Protein AF-A7TMN9-F1 (afdb_monomer_lite)

Secondary structure (DSSP, 8-state):
---GGGG--TT--S---S----------------------PPPP--------TTSTTSPPP-GGGSPPTTTS-HHHHHHHHHHTSPPPEETTEEPP--S-GGGHHHHHHHHHT--HHHHHHHHHIIIIIS--TTTSSHHHHHHHGGGHHHHS-HHHHHHHHHHHHHHHHHHHTT--S-THHHHHHHHHHHHHHHHHTTS-GGGPPPEEEEE--TT-SSPEEEEE----SS-GGGS--HHHHHHHHHHHHHHHH----TT--SPEEEEEES-TT-HHHHHHHHHHHHHHHHHHTT---SEEEEEEE-HHHHHHHHHHHHHTT-TTTEEEEE--TT-THHHHHHHTTS-BSEEEEES--SSTTHHHHHHHHHHHHB-SSSS-EEEEEEE--STTHHHHHHHHHHHHHTTEEEEEEEEEEEEETTEEEEEEEEEEEE-

Sequence (435 aa):
MFDPLDMYDADSQSSFDEGLELFNPLNRERNDNYVKSKSDELEILKGVEQEDEDEDEDSIVEVLDLPSVHYAKPEVILCILLLLRPDVQVNFQKKQVDNDESDVVSRTCKEKGISNEILLELVKWYTDIFPNSNLNSTQKLCLKIPQVKNTSTKELLLNYYTSILKKFEMLQSNDTNNIDDQIIESILKESSLRVSENCGRTAQPSMTREFKMDNLDQTVKLYEPSLTADNLGWKTWGSSLILSQKMVNFLNNYKYSNQSDDKLRILELGAGTGLVGISWSCKWKEMMKLTNGNNLPNTEIILTDLPEIVGNLQRNISINNLNDIARASVLDWTNPKSFIQEYSNEKFDIILVADPIYSPKHPEWVTTMISTFLKSNNDARCYLQLPIRAKYKEERSKLWELLKHDNLKTVSEEQDVGTDDWGTVEYIFKELSWE

Organism: Vanderwaltozyma polyspora (strain ATCC 22028 / DSM 70294 / BCRC 21397 / CBS 2163 / NBRC 10782 / NRRL Y-8283 / UCD 57-17) (NCBI:txid436907)

Structure (mmCIF, N/CA/C/O backbone):
data_AF-A7TMN9-F1
#
_entry.id   AF-A7TMN9-F1
#
loop_
_atom_site.group_PDB
_atom_site.id
_atom_site.type_symbol
_atom_site.label_atom_id
_atom_site.label_alt_id
_atom_site.label_comp_id
_atom_site.label_asym_id
_atom_site.label_entity_id
_atom_site.label_seq_id
_atom_site.pdbx_PDB_ins_code
_atom_site.Cartn_x
_atom_site.Cartn_y
_atom_site.Cartn_z
_atom_site.occupancy
_atom_site.B_iso_or_equiv
_atom_site.auth_seq_id
_atom_site.auth_comp_id
_atom_site.auth_asym_id
_atom_site.auth_atom_id
_atom_site.pdbx_PDB_model_num
ATOM 1 N N . MET A 1 1 ? 17.042 -15.379 10.836 1.00 47.94 1 MET A N 1
ATOM 2 C CA . MET A 1 1 ? 16.033 -14.846 9.898 1.00 47.94 1 MET A CA 1
ATOM 3 C C . MET A 1 1 ? 16.196 -13.341 9.932 1.00 47.94 1 MET A C 1
ATOM 5 O O . MET A 1 1 ? 16.330 -12.820 11.028 1.00 47.94 1 MET A O 1
ATOM 9 N N . PHE A 1 2 ? 16.336 -12.694 8.782 1.00 52.75 2 PHE A N 1
ATOM 10 C CA . PHE A 1 2 ? 16.520 -11.243 8.694 1.00 52.75 2 PHE A CA 1
ATOM 11 C C . PHE A 1 2 ? 15.203 -10.539 9.068 1.00 52.75 2 PHE A C 1
ATOM 13 O O . PHE A 1 2 ? 14.175 -10.902 8.497 1.00 52.75 2 PHE A O 1
ATOM 20 N N . ASP A 1 3 ? 15.210 -9.597 10.022 1.00 65.00 3 ASP A N 1
ATOM 21 C CA . ASP A 1 3 ? 14.048 -8.745 10.317 1.00 65.00 3 ASP A CA 1
ATOM 22 C C . ASP A 1 3 ? 14.209 -7.420 9.555 1.00 65.00 3 ASP A C 1
ATOM 24 O O . ASP A 1 3 ? 15.201 -6.720 9.747 1.00 65.00 3 ASP A O 1
ATOM 28 N N . PRO A 1 4 ? 13.262 -7.030 8.689 1.00 63.50 4 PRO A N 1
ATOM 29 C CA . PRO A 1 4 ? 13.335 -5.767 7.957 1.00 63.50 4 PRO A CA 1
ATOM 30 C C . PRO A 1 4 ? 13.462 -4.531 8.847 1.00 63.50 4 PRO A C 1
ATOM 32 O O . PRO A 1 4 ? 13.996 -3.519 8.399 1.00 63.50 4 PRO A O 1
ATOM 35 N N . LEU A 1 5 ? 12.976 -4.609 10.091 1.00 69.50 5 LEU A N 1
ATOM 36 C CA . LEU A 1 5 ? 13.100 -3.536 11.078 1.00 69.50 5 LEU A CA 1
ATOM 37 C C . LEU A 1 5 ? 14.514 -3.425 11.668 1.00 69.50 5 LEU A C 1
ATOM 39 O O . LEU A 1 5 ? 14.799 -2.457 12.358 1.00 69.50 5 LEU A O 1
ATOM 43 N N . ASP A 1 6 ? 15.430 -4.351 11.373 1.00 69.69 6 ASP A N 1
ATOM 44 C CA . ASP A 1 6 ? 16.857 -4.195 11.703 1.00 69.69 6 ASP A CA 1
ATOM 45 C C . ASP A 1 6 ? 17.544 -3.114 10.858 1.00 69.69 6 ASP A C 1
ATOM 47 O O . ASP A 1 6 ? 18.638 -2.675 11.190 1.00 69.69 6 ASP A O 1
ATOM 51 N N . MET A 1 7 ? 16.914 -2.661 9.769 1.00 61.88 7 MET A N 1
ATOM 52 C CA . MET A 1 7 ? 17.384 -1.505 8.998 1.00 61.88 7 MET A CA 1
ATOM 53 C C . MET A 1 7 ? 16.910 -0.163 9.575 1.00 61.88 7 MET A C 1
ATOM 55 O O . MET A 1 7 ? 17.303 0.877 9.053 1.00 61.88 7 MET A O 1
ATOM 59 N N . TYR A 1 8 ? 16.065 -0.181 10.611 1.00 61.59 8 TYR A N 1
ATOM 60 C CA . TYR A 1 8 ? 15.415 1.002 11.171 1.00 61.59 8 TYR A CA 1
ATOM 61 C C . TYR A 1 8 ? 15.532 0.972 12.697 1.00 61.59 8 TYR A C 1
ATOM 63 O O . TYR A 1 8 ? 14.627 0.520 13.397 1.00 61.59 8 TYR A O 1
ATOM 71 N N . ASP A 1 9 ? 16.659 1.445 13.221 1.00 53.69 9 ASP A N 1
ATOM 72 C CA . ASP A 1 9 ? 16.827 1.627 14.660 1.00 53.69 9 ASP A CA 1
ATOM 73 C C . ASP A 1 9 ? 16.479 3.073 15.031 1.00 53.69 9 ASP A C 1
ATOM 75 O O . ASP A 1 9 ? 17.172 4.017 14.659 1.00 53.69 9 ASP A O 1
ATOM 79 N N . ALA A 1 10 ? 15.416 3.255 15.819 1.00 48.09 10 ALA A N 1
ATOM 80 C CA . ALA A 1 10 ? 15.030 4.570 16.343 1.00 48.09 10 ALA A CA 1
ATOM 81 C C . ALA A 1 10 ? 16.126 5.216 17.225 1.00 48.09 10 ALA A C 1
ATOM 83 O O . ALA A 1 10 ? 16.108 6.426 17.446 1.00 48.09 10 ALA A O 1
ATOM 84 N N . ASP A 1 11 ? 17.089 4.418 17.703 1.00 44.81 11 ASP A N 1
ATOM 85 C CA . ASP A 1 11 ? 18.161 4.838 18.608 1.00 44.81 11 ASP A CA 1
ATOM 86 C C . ASP A 1 11 ? 19.444 5.314 17.892 1.00 44.81 11 ASP A C 1
ATOM 88 O O . ASP A 1 11 ? 20.373 5.779 18.553 1.00 44.81 11 ASP A O 1
ATOM 92 N N . SER A 1 12 ? 19.533 5.274 16.554 1.00 41.56 12 SER A N 1
ATOM 93 C CA . SER A 1 12 ? 20.767 5.652 15.836 1.00 41.56 12 SER A CA 1
ATOM 94 C C . SER A 1 12 ? 20.984 7.166 15.656 1.00 41.56 12 SER A C 1
ATOM 96 O O . SER A 1 12 ? 21.802 7.579 14.835 1.00 41.56 12 SER A O 1
ATOM 98 N N . GLN A 1 13 ? 20.303 8.025 16.424 1.00 39.00 13 GLN A N 1
ATOM 99 C CA . GLN A 1 13 ? 20.495 9.486 16.378 1.00 39.00 13 GLN A CA 1
ATOM 100 C C . GLN A 1 13 ? 21.668 10.020 17.221 1.00 39.00 13 GLN A C 1
ATOM 102 O O . GLN A 1 13 ? 21.775 11.227 17.442 1.00 39.00 13 GLN A O 1
ATOM 107 N N . SER A 1 14 ? 22.615 9.182 17.639 1.00 37.50 14 SER A N 1
ATOM 108 C CA . SER A 1 14 ? 23.866 9.675 18.222 1.00 37.50 14 SER A CA 1
ATOM 109 C C . SER A 1 14 ? 25.083 9.009 17.592 1.00 37.50 14 SER A C 1
ATOM 111 O O . SER A 1 14 ? 25.173 7.788 17.591 1.00 37.50 14 SER A O 1
ATOM 113 N N . SER A 1 15 ? 26.002 9.861 17.121 1.00 33.38 15 SER A N 1
ATOM 114 C CA . SER A 1 15 ? 27.332 9.603 16.544 1.00 33.38 15 SER A CA 1
ATOM 115 C C . SER A 1 15 ? 27.396 9.051 15.112 1.00 33.38 15 SER A C 1
ATOM 117 O O . SER A 1 15 ? 27.810 7.919 14.891 1.00 33.38 15 SER A O 1
ATOM 119 N N . PHE A 1 16 ? 27.113 9.910 14.129 1.00 31.42 16 PHE A N 1
ATOM 120 C CA . PHE A 1 16 ? 27.815 9.874 12.839 1.00 31.42 16 PHE A CA 1
ATOM 121 C C . PHE A 1 16 ? 28.742 11.086 12.762 1.00 31.42 16 PHE A C 1
ATOM 123 O O . PHE A 1 16 ? 28.436 12.090 12.129 1.00 31.42 16 PHE A O 1
ATOM 130 N N . ASP A 1 17 ? 29.861 10.992 13.469 1.00 33.22 17 ASP A N 1
ATOM 131 C CA . ASP A 1 17 ? 31.006 11.871 13.264 1.00 33.22 17 ASP A CA 1
ATOM 132 C C . ASP A 1 17 ? 32.262 11.019 13.457 1.00 33.22 17 ASP A C 1
ATOM 134 O O . ASP A 1 17 ? 32.862 11.025 14.522 1.00 33.22 17 ASP A O 1
ATOM 138 N N . GLU A 1 18 ? 32.550 10.156 12.475 1.00 31.45 18 GLU A N 1
ATOM 139 C CA . GLU A 1 18 ? 33.880 9.583 12.218 1.00 31.45 18 GLU A CA 1
ATOM 140 C C . GLU A 1 18 ? 33.868 8.719 10.935 1.00 31.45 18 GLU A C 1
ATOM 142 O O . GLU A 1 18 ? 33.167 7.714 10.843 1.00 31.45 18 GLU A O 1
ATOM 147 N N . GLY A 1 19 ? 34.695 9.094 9.947 1.00 30.19 19 GLY A N 1
ATOM 148 C CA . GLY A 1 19 ? 35.370 8.111 9.087 1.00 30.19 19 GLY A CA 1
ATOM 149 C C . GLY A 1 19 ? 34.882 7.886 7.648 1.00 30.19 19 GLY A C 1
ATOM 150 O O . GLY A 1 19 ? 34.726 6.739 7.239 1.00 30.19 19 GLY A O 1
ATOM 151 N N . LEU A 1 20 ? 34.749 8.932 6.825 1.00 30.55 20 LEU A N 1
ATOM 152 C CA . LEU A 1 20 ? 34.846 8.791 5.360 1.00 30.55 20 LEU A CA 1
ATOM 153 C C . LEU A 1 20 ? 36.327 8.784 4.932 1.00 30.55 20 LEU A C 1
ATOM 155 O O . LEU A 1 20 ? 36.848 9.782 4.449 1.00 30.55 20 LEU A O 1
ATOM 159 N N . GLU A 1 21 ? 37.007 7.647 5.085 1.00 32.03 21 GLU A N 1
ATOM 160 C CA . GLU A 1 21 ? 38.271 7.367 4.386 1.00 32.03 21 GLU A CA 1
ATOM 161 C C . GLU A 1 21 ? 38.265 5.937 3.832 1.00 32.03 21 GLU A C 1
ATOM 163 O O . GLU A 1 21 ? 38.787 4.999 4.428 1.00 32.03 21 GLU A O 1
ATOM 168 N N . LEU A 1 22 ? 37.672 5.759 2.652 1.00 31.25 22 LEU A N 1
ATOM 169 C CA . LEU A 1 22 ? 37.781 4.522 1.877 1.00 31.25 22 LEU A CA 1
ATOM 170 C C . LEU A 1 22 ? 38.029 4.836 0.403 1.00 31.25 22 LEU A C 1
ATOM 172 O O . LEU A 1 22 ? 37.199 4.516 -0.426 1.00 31.25 22 LEU A O 1
ATOM 176 N N . PHE A 1 23 ? 39.177 5.429 0.068 1.00 29.86 23 PHE A N 1
ATOM 177 C CA . PHE A 1 23 ? 39.807 5.258 -1.249 1.00 29.86 23 PHE A CA 1
ATOM 178 C C . PHE A 1 23 ? 41.308 5.539 -1.143 1.00 29.86 23 PHE A C 1
ATOM 180 O O . PHE A 1 23 ? 41.747 6.683 -1.197 1.00 29.86 23 PHE A O 1
ATOM 187 N N . ASN A 1 24 ? 42.111 4.479 -1.031 1.00 29.20 24 ASN A N 1
ATOM 188 C CA . ASN A 1 24 ? 43.535 4.546 -1.342 1.00 29.20 24 ASN A CA 1
ATOM 189 C C . ASN A 1 24 ? 43.908 3.294 -2.159 1.00 29.20 24 ASN A C 1
ATOM 191 O O . ASN A 1 24 ? 43.795 2.179 -1.640 1.00 29.20 24 ASN A O 1
ATOM 195 N N . PRO A 1 25 ? 44.276 3.425 -3.448 1.00 30.70 25 PRO A N 1
ATOM 196 C CA . PRO A 1 25 ? 44.571 2.280 -4.297 1.00 30.70 25 PRO A CA 1
ATOM 197 C C . PRO A 1 25 ? 45.954 1.727 -3.944 1.00 30.70 25 PRO A C 1
ATOM 199 O O . PRO A 1 25 ? 46.984 2.253 -4.363 1.00 30.70 25 PRO A O 1
ATOM 202 N N . LEU A 1 26 ? 45.990 0.649 -3.160 1.00 27.31 26 LEU A N 1
ATOM 203 C CA . LEU A 1 26 ? 47.220 -0.105 -2.941 1.00 27.31 26 LEU A CA 1
ATOM 204 C C . LEU A 1 26 ? 47.480 -1.036 -4.128 1.00 27.31 26 LEU A C 1
ATOM 206 O O . LEU A 1 26 ? 46.738 -1.983 -4.389 1.00 27.31 26 LEU A O 1
ATOM 210 N N . ASN A 1 27 ? 48.579 -0.724 -4.817 1.00 28.84 27 ASN A N 1
ATOM 211 C CA . ASN A 1 27 ? 49.305 -1.547 -5.775 1.00 28.84 27 ASN A CA 1
ATOM 212 C C . ASN A 1 27 ? 49.226 -3.045 -5.445 1.00 28.84 27 ASN A C 1
ATOM 214 O O . ASN A 1 27 ? 49.738 -3.488 -4.416 1.00 28.84 27 ASN A O 1
ATOM 218 N N . ARG A 1 28 ? 48.670 -3.838 -6.366 1.00 29.72 28 ARG A N 1
ATOM 219 C CA . ARG A 1 28 ? 48.974 -5.268 -6.450 1.00 29.72 28 ARG A CA 1
ATOM 220 C C . ARG A 1 28 ? 49.781 -5.531 -7.707 1.00 29.72 28 ARG A C 1
ATOM 222 O O . ARG A 1 28 ? 49.338 -5.290 -8.826 1.00 29.72 28 ARG A O 1
ATOM 229 N N . GLU A 1 29 ? 51.000 -5.975 -7.449 1.00 27.11 29 GLU A N 1
ATOM 230 C CA . GLU A 1 29 ? 52.010 -6.345 -8.419 1.00 27.11 29 GLU A CA 1
ATOM 231 C C . GLU A 1 29 ? 51.540 -7.482 -9.328 1.00 27.11 29 GLU A C 1
ATOM 233 O O . GLU A 1 29 ? 50.806 -8.391 -8.931 1.00 27.11 29 GLU A O 1
ATOM 238 N N . ARG A 1 30 ? 52.004 -7.387 -10.575 1.00 27.25 30 ARG A N 1
ATOM 239 C CA . ARG A 1 30 ? 51.895 -8.395 -11.624 1.00 27.25 30 ARG A CA 1
ATOM 240 C C . ARG A 1 30 ? 52.547 -9.694 -11.165 1.00 27.25 30 ARG A C 1
ATOM 242 O O . ARG A 1 30 ? 53.720 -9.687 -10.812 1.00 27.25 30 ARG A O 1
ATOM 249 N N . ASN A 1 31 ? 51.826 -10.800 -11.303 1.00 26.80 31 ASN A N 1
ATOM 250 C CA . ASN A 1 31 ? 52.443 -12.109 -11.457 1.00 26.80 31 ASN A CA 1
ATOM 251 C C . ASN A 1 31 ? 52.058 -12.661 -12.826 1.00 26.80 31 ASN A C 1
ATOM 253 O O . ASN A 1 31 ? 50.940 -13.129 -13.041 1.00 26.80 31 ASN A O 1
ATOM 257 N N . ASP A 1 32 ? 53.018 -12.561 -13.742 1.00 26.34 32 ASP A N 1
ATOM 258 C CA . ASP A 1 32 ? 53.058 -13.297 -14.993 1.00 26.34 32 ASP A CA 1
ATOM 259 C C . ASP A 1 32 ? 53.145 -14.794 -14.684 1.00 26.34 32 ASP A C 1
ATOM 261 O O . ASP A 1 32 ? 54.074 -15.240 -14.016 1.00 26.34 32 ASP A O 1
ATOM 265 N N . ASN A 1 33 ? 52.217 -15.584 -15.217 1.00 27.30 33 ASN A N 1
ATOM 266 C CA . ASN A 1 33 ? 52.467 -16.998 -15.461 1.00 27.30 33 ASN A CA 1
ATOM 267 C C . ASN A 1 33 ? 51.913 -17.381 -16.832 1.00 27.30 33 ASN A C 1
ATOM 269 O O . ASN A 1 33 ? 50.722 -17.596 -17.039 1.00 27.30 33 ASN A O 1
ATOM 273 N N . TYR A 1 34 ? 52.856 -17.437 -17.768 1.00 24.81 34 TYR A N 1
ATOM 274 C CA . TYR A 1 34 ? 52.762 -18.057 -19.076 1.00 24.81 34 TYR A CA 1
ATOM 275 C C . TYR A 1 34 ? 52.333 -19.525 -18.961 1.00 24.81 34 TYR A C 1
ATOM 277 O O . TYR A 1 34 ? 53.065 -20.332 -18.393 1.00 24.81 34 TYR A O 1
ATOM 285 N N . VAL A 1 35 ? 51.247 -19.902 -19.637 1.00 28.27 35 VAL A N 1
ATOM 286 C CA . VAL A 1 35 ? 51.076 -21.263 -20.167 1.00 28.27 35 VAL A CA 1
ATOM 287 C C . VAL A 1 35 ? 50.545 -21.165 -21.596 1.00 28.27 35 VAL A C 1
ATOM 289 O O . VAL A 1 35 ? 49.442 -20.693 -21.848 1.00 28.27 35 VAL A O 1
ATOM 292 N N . LYS A 1 36 ? 51.383 -21.596 -22.544 1.00 24.16 36 LYS A N 1
ATOM 293 C CA . LYS A 1 36 ? 51.048 -21.827 -23.953 1.00 24.16 36 LYS A CA 1
ATOM 294 C C . LYS A 1 36 ? 50.258 -23.132 -24.096 1.00 24.16 36 LYS A C 1
ATOM 296 O O . LYS A 1 36 ? 50.776 -24.175 -23.708 1.00 24.16 36 LYS A O 1
ATOM 301 N N . SER A 1 37 ? 49.152 -23.108 -24.833 1.00 26.83 37 SER A N 1
ATOM 302 C CA . SER A 1 37 ? 48.787 -24.186 -25.770 1.00 26.83 37 SER A CA 1
ATOM 303 C C . SER A 1 37 ? 47.808 -23.635 -26.808 1.00 26.83 37 SER A C 1
ATOM 305 O O . SER A 1 37 ? 46.738 -23.163 -26.454 1.00 26.83 37 SER A O 1
ATOM 307 N N . LYS A 1 38 ? 48.294 -23.450 -28.037 1.00 26.86 38 LYS A N 1
ATOM 308 C CA . LYS A 1 38 ? 47.925 -24.224 -29.237 1.00 26.86 38 LYS A CA 1
ATOM 309 C C . LYS A 1 38 ? 46.572 -23.821 -29.836 1.00 26.86 38 LYS A C 1
ATOM 311 O O . LYS A 1 38 ? 45.515 -24.201 -29.359 1.00 26.86 38 LYS A O 1
ATOM 316 N N . SER A 1 39 ? 46.724 -23.028 -30.895 1.00 26.19 39 SER A N 1
ATOM 317 C CA . SER A 1 39 ? 45.933 -22.990 -32.123 1.00 26.19 39 SER A CA 1
ATOM 318 C C . SER A 1 39 ? 45.161 -24.271 -32.415 1.00 26.19 39 SER A C 1
ATOM 320 O O . SER A 1 39 ? 45.784 -25.327 -32.412 1.00 26.19 39 SER A O 1
ATOM 322 N N . ASP A 1 40 ? 43.897 -24.121 -32.798 1.00 25.92 40 ASP A N 1
ATOM 323 C CA . ASP A 1 40 ? 43.332 -24.832 -33.942 1.00 25.92 40 ASP A CA 1
ATOM 324 C C . ASP A 1 40 ? 42.329 -23.888 -34.627 1.00 25.92 40 ASP A C 1
ATOM 326 O O . ASP A 1 40 ? 41.332 -23.457 -34.047 1.00 25.92 40 ASP A O 1
ATOM 330 N N . GLU A 1 41 ? 42.691 -23.480 -35.843 1.00 28.39 41 GLU A N 1
ATOM 331 C CA . GLU A 1 41 ? 41.840 -22.790 -36.808 1.00 28.39 41 GLU A CA 1
ATOM 332 C C . GLU A 1 41 ? 40.770 -23.781 -37.284 1.00 28.39 41 GLU A C 1
ATOM 334 O O . GLU A 1 41 ? 41.110 -24.878 -37.729 1.00 28.39 41 GLU A O 1
ATOM 339 N N . LEU A 1 42 ? 39.486 -23.416 -37.198 1.00 27.67 42 LEU A N 1
ATOM 340 C CA . LEU A 1 42 ? 38.414 -24.204 -37.804 1.00 27.67 42 LEU A CA 1
ATOM 341 C C . LEU A 1 42 ? 38.099 -23.674 -39.205 1.00 27.67 42 LEU A C 1
ATOM 343 O O . LEU A 1 42 ? 37.758 -22.505 -39.393 1.00 27.67 42 LEU A O 1
ATOM 347 N N . GLU A 1 43 ? 38.224 -24.581 -40.168 1.00 27.94 43 GLU A N 1
ATOM 348 C CA . GLU A 1 43 ? 37.865 -24.419 -41.567 1.00 27.94 43 GLU A CA 1
ATOM 349 C C . GLU A 1 43 ? 36.367 -24.162 -41.779 1.00 27.94 43 GLU A C 1
ATOM 351 O O . GLU A 1 43 ? 35.481 -24.653 -41.081 1.00 27.94 43 GLU A O 1
ATOM 356 N N . ILE A 1 44 ? 36.133 -23.402 -42.840 1.00 27.44 44 ILE A N 1
ATOM 357 C CA . ILE A 1 44 ? 34.870 -23.077 -43.489 1.00 27.44 44 ILE A CA 1
ATOM 358 C C . ILE A 1 44 ? 34.162 -24.351 -43.967 1.00 27.44 44 ILE A C 1
ATOM 360 O O . ILE A 1 44 ? 34.706 -25.069 -44.802 1.00 27.44 44 ILE A O 1
ATOM 364 N N . LEU A 1 45 ? 32.892 -24.535 -43.596 1.00 27.62 45 LEU A N 1
ATOM 365 C CA . LEU A 1 45 ? 31.937 -25.305 -44.395 1.00 27.62 45 LEU A CA 1
ATOM 366 C C . LEU A 1 45 ? 30.606 -24.556 -44.484 1.00 27.62 45 LEU A C 1
ATOM 368 O O . LEU A 1 45 ? 29.879 -24.385 -43.512 1.00 27.62 45 LEU A O 1
ATOM 372 N N . LYS A 1 46 ? 30.328 -24.092 -45.705 1.00 29.30 46 LYS A N 1
ATOM 373 C CA . LYS A 1 46 ? 29.026 -23.617 -46.167 1.00 29.30 46 LYS A CA 1
ATOM 374 C C . LYS A 1 46 ? 28.036 -24.785 -46.153 1.00 29.30 46 LYS A C 1
ATOM 376 O O . LYS A 1 46 ? 28.315 -25.809 -46.773 1.00 29.30 46 LYS A O 1
ATOM 381 N N . GLY A 1 47 ? 26.875 -24.586 -45.544 1.00 25.25 47 GLY A N 1
ATOM 382 C CA . GLY A 1 47 ? 25.692 -25.428 -45.696 1.00 25.25 47 GLY A CA 1
ATOM 383 C C . GLY A 1 47 ? 24.466 -24.524 -45.712 1.00 25.25 47 GLY A C 1
ATOM 384 O O . GLY A 1 47 ? 24.263 -23.757 -44.780 1.00 25.25 47 GLY A O 1
ATOM 385 N N . VAL A 1 48 ? 23.745 -24.547 -46.826 1.00 28.55 48 VAL A N 1
ATOM 386 C CA . VAL A 1 48 ? 22.557 -23.745 -47.133 1.00 28.55 48 VAL A CA 1
ATOM 387 C C . VAL A 1 48 ? 21.312 -24.528 -46.702 1.00 28.55 48 VAL A C 1
ATOM 389 O O . VAL A 1 48 ? 21.240 -25.716 -46.997 1.00 28.55 48 VAL A O 1
ATOM 392 N N . GLU A 1 49 ? 20.394 -23.813 -46.042 1.00 32.69 49 GLU A N 1
ATOM 393 C CA . GLU A 1 49 ? 18.931 -23.991 -45.921 1.00 32.69 49 GLU A CA 1
ATOM 394 C C . GLU A 1 49 ? 18.351 -25.354 -45.501 1.00 32.69 49 GLU A C 1
ATOM 396 O O . GLU A 1 49 ? 18.376 -26.322 -46.257 1.00 32.69 49 GLU A O 1
ATOM 401 N N . GLN A 1 50 ? 17.636 -25.342 -44.371 1.00 26.69 50 GLN A N 1
ATOM 402 C CA . GLN A 1 50 ? 16.215 -25.706 -44.343 1.00 26.69 50 GLN A CA 1
ATOM 403 C C . GLN A 1 50 ? 15.525 -25.011 -43.157 1.00 26.69 50 GLN A C 1
ATOM 405 O O . GLN A 1 50 ? 16.021 -25.047 -42.036 1.00 26.69 50 GLN A O 1
ATOM 410 N N . GLU A 1 51 ? 14.445 -24.294 -43.465 1.00 38.50 51 GLU A N 1
ATOM 411 C CA . GLU A 1 51 ? 13.528 -23.650 -42.524 1.00 38.50 51 GLU A CA 1
ATOM 412 C C . GLU A 1 51 ? 12.689 -24.734 -41.837 1.00 38.50 51 GLU A C 1
ATOM 414 O O . GLU A 1 51 ? 11.871 -25.379 -42.492 1.00 38.50 51 GLU A O 1
ATOM 419 N N . ASP A 1 52 ? 12.888 -24.916 -40.533 1.00 30.08 52 ASP A N 1
ATOM 420 C CA . ASP A 1 52 ? 11.971 -25.651 -39.663 1.00 30.08 52 ASP A CA 1
ATOM 421 C C . ASP A 1 52 ? 11.211 -24.609 -38.819 1.00 30.08 52 ASP A C 1
ATOM 423 O O . ASP A 1 52 ? 11.721 -24.093 -37.827 1.00 30.08 52 ASP A O 1
ATOM 427 N N . GLU A 1 53 ? 9.997 -24.244 -39.250 1.00 40.12 53 GLU A N 1
ATOM 428 C CA . GLU A 1 53 ? 9.134 -23.234 -38.599 1.00 40.12 53 GLU A CA 1
ATOM 429 C C . GLU A 1 53 ? 8.500 -23.704 -37.267 1.00 40.12 53 GLU A C 1
ATOM 431 O O . GLU A 1 53 ? 7.759 -22.943 -36.648 1.00 40.12 53 GLU A O 1
ATOM 436 N N . ASP A 1 54 ? 8.818 -24.909 -36.777 1.00 37.41 54 ASP A N 1
ATOM 437 C CA . ASP A 1 54 ? 8.148 -25.525 -35.617 1.00 37.41 54 ASP A CA 1
ATOM 438 C C . ASP A 1 54 ? 9.050 -25.715 -34.366 1.00 37.41 54 ASP A C 1
ATOM 440 O O . ASP A 1 54 ? 8.590 -26.267 -33.367 1.00 37.41 54 ASP A O 1
ATOM 444 N N . GLU A 1 55 ? 10.312 -25.249 -34.358 1.00 42.62 55 GLU A N 1
ATOM 445 C CA . GLU A 1 55 ? 11.221 -25.349 -33.184 1.00 42.62 55 GLU A CA 1
ATOM 446 C C . GLU A 1 55 ? 11.297 -24.068 -32.306 1.00 42.62 55 GLU A C 1
ATOM 448 O O . GLU A 1 55 ? 11.920 -24.069 -31.242 1.00 42.62 55 GLU A O 1
ATOM 453 N N . ASP A 1 56 ? 10.644 -22.968 -32.701 1.00 51.62 56 ASP A N 1
ATOM 454 C CA . ASP A 1 56 ? 10.858 -21.616 -32.136 1.00 51.62 56 ASP A CA 1
ATOM 455 C C . ASP A 1 56 ? 10.077 -21.287 -30.833 1.00 51.62 56 ASP A C 1
ATOM 457 O O . ASP A 1 56 ? 10.271 -20.217 -30.230 1.00 51.62 56 ASP A O 1
ATOM 461 N N . GLU A 1 57 ? 9.159 -22.144 -30.369 1.00 52.62 57 GLU A N 1
ATOM 462 C CA . GLU A 1 57 ? 8.348 -21.829 -29.175 1.00 52.62 57 GLU A CA 1
ATOM 463 C C . GLU A 1 57 ? 9.148 -21.912 -27.860 1.00 52.62 57 GLU A C 1
ATOM 465 O O . GLU A 1 57 ? 8.932 -21.082 -26.975 1.00 52.62 57 GLU A O 1
ATOM 470 N N . ASP A 1 58 ? 10.155 -22.789 -27.771 1.00 59.41 58 ASP A N 1
ATOM 471 C CA . ASP A 1 58 ? 10.874 -23.091 -26.517 1.00 59.41 58 ASP A CA 1
ATOM 472 C C . ASP A 1 58 ? 12.224 -22.365 -26.342 1.00 59.41 58 ASP A C 1
ATOM 474 O O . ASP A 1 58 ? 12.932 -22.556 -25.347 1.00 59.41 58 ASP A O 1
ATOM 478 N N . SER A 1 59 ? 12.615 -21.499 -27.278 1.00 74.19 59 SER A N 1
ATOM 479 C CA . SER A 1 59 ? 13.894 -20.785 -27.189 1.00 74.19 59 SER A CA 1
ATOM 480 C C . SER A 1 59 ? 13.908 -19.766 -26.031 1.00 74.19 59 SER A C 1
ATOM 482 O O . SER A 1 59 ? 13.076 -18.847 -25.974 1.00 74.19 59 SER A O 1
ATOM 484 N N . ILE A 1 60 ? 14.914 -19.837 -25.165 1.00 84.38 60 ILE A N 1
ATOM 485 C CA . ILE A 1 60 ? 15.115 -18.865 -24.085 1.00 84.38 60 ILE A CA 1
ATOM 486 C C . ILE A 1 60 ? 15.753 -17.590 -24.652 1.00 84.38 60 ILE A C 1
ATOM 488 O O . ILE A 1 60 ? 16.767 -17.662 -25.336 1.00 84.38 60 ILE A O 1
ATOM 492 N N . VAL A 1 61 ? 15.173 -16.425 -24.341 1.00 89.62 61 VAL A N 1
ATOM 493 C CA . VAL A 1 61 ? 15.756 -15.111 -24.666 1.00 89.62 61 VAL A CA 1
ATOM 494 C C . VAL A 1 61 ? 16.605 -14.623 -23.493 1.00 89.62 61 VAL A C 1
ATOM 496 O O . VAL A 1 61 ? 16.142 -14.604 -22.347 1.00 89.62 61 VAL A O 1
ATOM 499 N N . GLU A 1 62 ? 17.834 -14.201 -23.774 1.00 90.69 62 GLU A N 1
ATOM 500 C CA . GLU A 1 62 ? 18.817 -13.721 -22.802 1.00 90.69 62 GLU A CA 1
ATOM 501 C C . GLU A 1 62 ? 19.187 -12.242 -23.020 1.00 90.69 62 GLU A C 1
ATOM 503 O O . GLU A 1 62 ? 18.800 -11.598 -23.994 1.00 90.69 62 GLU A O 1
ATOM 508 N N . VAL A 1 63 ? 19.980 -11.668 -22.106 1.00 92.06 63 VAL A N 1
ATOM 509 C CA . VAL A 1 63 ? 20.493 -10.287 -22.227 1.00 92.06 63 VAL A CA 1
ATOM 510 C C . VAL A 1 63 ? 21.271 -10.060 -23.523 1.00 92.06 63 VAL A C 1
ATOM 512 O O . VAL A 1 63 ? 21.259 -8.951 -24.051 1.00 92.06 63 VAL A O 1
ATOM 515 N N . LEU A 1 64 ? 21.953 -11.087 -24.034 1.00 90.88 64 LEU A N 1
ATOM 516 C CA . LEU A 1 64 ? 22.744 -10.991 -25.262 1.00 90.88 64 LEU A CA 1
ATOM 517 C C . LEU A 1 64 ? 21.877 -10.838 -26.519 1.00 90.88 64 LEU A C 1
ATOM 519 O O . LEU A 1 64 ? 22.358 -10.295 -27.510 1.00 90.88 64 LEU A O 1
ATOM 523 N N . ASP A 1 65 ? 20.608 -11.251 -26.459 1.00 94.00 65 ASP A N 1
ATOM 524 C CA . ASP A 1 65 ? 19.639 -11.055 -27.539 1.00 94.00 65 ASP A CA 1
ATOM 525 C C . ASP A 1 65 ? 19.084 -9.625 -27.575 1.00 94.00 65 ASP A C 1
ATOM 527 O O . ASP A 1 65 ? 18.443 -9.227 -28.554 1.00 94.00 65 ASP A O 1
ATOM 531 N N . LEU A 1 66 ? 19.309 -8.829 -26.521 1.00 96.25 66 LEU A N 1
ATOM 532 C CA . LEU A 1 66 ? 18.879 -7.435 -26.481 1.00 96.25 66 LEU A CA 1
ATOM 533 C C . LEU A 1 66 ? 19.689 -6.585 -27.478 1.00 96.25 66 LEU A C 1
ATOM 535 O O . LEU A 1 66 ? 20.865 -6.856 -27.735 1.00 96.25 66 LEU A O 1
ATOM 539 N N . PRO A 1 67 ? 19.106 -5.504 -28.025 1.00 96.88 67 PRO A N 1
ATOM 540 C CA . PRO A 1 67 ? 19.767 -4.677 -29.023 1.00 96.88 67 PRO A CA 1
ATOM 541 C C . PRO A 1 67 ? 21.078 -4.099 -28.498 1.00 96.88 67 PRO A C 1
ATOM 543 O O . PRO A 1 67 ? 21.150 -3.573 -27.381 1.00 96.88 67 PRO A O 1
ATOM 546 N N . SER A 1 68 ? 22.114 -4.158 -29.336 1.00 95.12 68 SER A N 1
ATOM 547 C CA . SER A 1 68 ? 23.423 -3.604 -29.006 1.00 95.12 68 SER A CA 1
ATOM 548 C C . SER A 1 68 ? 23.315 -2.111 -28.723 1.00 95.12 68 SER A C 1
ATOM 550 O O . SER A 1 68 ? 22.944 -1.326 -29.599 1.00 95.12 68 SER A O 1
ATOM 552 N N . VAL A 1 69 ? 23.733 -1.710 -27.520 1.00 94.12 69 VAL A N 1
ATOM 553 C CA . VAL A 1 69 ? 23.723 -0.310 -27.080 1.00 94.12 69 VAL A CA 1
ATOM 554 C C . VAL A 1 69 ? 24.466 0.588 -28.063 1.00 94.12 69 VAL A C 1
ATOM 556 O O . VAL A 1 69 ? 24.057 1.723 -28.267 1.00 94.12 69 VAL A O 1
ATOM 559 N N . HIS A 1 70 ? 25.529 0.101 -28.708 1.00 90.81 70 HIS A N 1
ATOM 560 C CA . HIS A 1 70 ? 26.328 0.898 -29.636 1.00 90.81 70 HIS A CA 1
ATOM 561 C C . HIS A 1 70 ? 25.607 1.183 -30.957 1.00 90.81 70 HIS A C 1
ATOM 563 O O . HIS A 1 70 ? 25.621 2.334 -31.394 1.00 90.81 70 HIS A O 1
ATOM 569 N N . TYR A 1 71 ? 24.946 0.181 -31.540 1.00 92.25 71 TYR A N 1
ATOM 570 C CA . TYR A 1 71 ? 24.403 0.249 -32.903 1.00 92.25 71 TYR A CA 1
ATOM 571 C C . TYR A 1 71 ? 22.908 0.566 -32.972 1.00 92.25 71 TYR A C 1
ATOM 573 O O . TYR A 1 71 ? 22.453 1.123 -33.968 1.00 92.25 71 TYR A O 1
ATOM 581 N N . ALA A 1 72 ? 22.141 0.219 -31.938 1.00 94.38 72 ALA A N 1
ATOM 582 C CA . ALA A 1 72 ? 20.705 0.451 -31.924 1.00 94.38 72 ALA A CA 1
ATOM 583 C C . ALA A 1 72 ? 20.373 1.950 -31.864 1.00 94.38 72 ALA A C 1
ATOM 585 O O . ALA A 1 72 ? 21.056 2.741 -31.197 1.00 94.38 72 ALA A O 1
ATOM 586 N N . LYS A 1 73 ? 19.292 2.322 -32.559 1.00 93.56 73 LYS A N 1
ATOM 587 C CA . LYS A 1 73 ? 18.713 3.666 -32.492 1.00 93.56 73 LYS A CA 1
ATOM 588 C C . LYS A 1 73 ? 18.123 3.939 -31.096 1.00 93.56 73 LYS A C 1
ATOM 590 O O . LYS A 1 73 ? 17.740 2.985 -30.410 1.00 93.56 73 LYS A O 1
ATOM 595 N N . PRO A 1 74 ? 18.006 5.210 -30.673 1.00 94.25 74 PRO A N 1
ATOM 596 C CA . PRO A 1 74 ? 17.410 5.570 -29.386 1.00 94.25 74 PRO A CA 1
ATOM 597 C C . PRO A 1 74 ? 16.021 4.960 -29.146 1.00 94.25 74 PRO A C 1
ATOM 599 O O . PRO A 1 74 ? 15.771 4.422 -28.072 1.00 94.25 74 PRO A O 1
ATOM 602 N N . GLU A 1 75 ? 15.141 4.948 -30.147 1.00 94.94 75 GLU A N 1
ATOM 603 C CA . GLU A 1 75 ? 13.772 4.426 -30.042 1.00 94.94 75 GLU A CA 1
ATOM 604 C C . GLU A 1 75 ? 13.751 2.926 -29.730 1.00 94.94 75 GLU A C 1
ATOM 606 O O . GLU A 1 75 ? 12.960 2.467 -28.906 1.00 94.94 75 GLU A O 1
ATOM 611 N N . VAL A 1 76 ? 14.668 2.170 -30.340 1.00 96.75 76 VAL A N 1
ATOM 612 C CA . VAL A 1 76 ? 14.839 0.728 -30.118 1.00 96.75 76 VAL A CA 1
ATOM 613 C C . VAL A 1 76 ? 15.266 0.468 -28.670 1.00 96.75 76 VAL A C 1
ATOM 615 O O . VAL A 1 76 ? 14.678 -0.374 -27.991 1.00 96.75 76 VAL A O 1
ATOM 618 N N . ILE A 1 77 ? 16.241 1.234 -28.165 1.00 97.38 77 ILE A N 1
ATOM 619 C CA . ILE A 1 77 ? 16.700 1.137 -26.770 1.00 97.38 77 ILE A CA 1
ATOM 620 C C . ILE A 1 77 ? 15.596 1.543 -25.791 1.00 97.38 77 ILE A C 1
ATOM 622 O O . ILE A 1 77 ? 15.369 0.850 -24.798 1.00 97.38 77 ILE A O 1
ATOM 626 N N . LEU A 1 78 ? 14.872 2.627 -26.078 1.00 96.69 78 LEU A N 1
ATOM 627 C CA . LEU A 1 78 ? 13.744 3.059 -25.262 1.00 96.69 78 LEU A CA 1
ATOM 628 C C . LEU A 1 78 ? 12.675 1.963 -25.194 1.00 96.69 78 LEU A C 1
ATOM 630 O O . LEU A 1 78 ? 12.235 1.622 -24.099 1.00 96.69 78 LEU A O 1
ATOM 634 N N . CYS A 1 79 ? 12.309 1.349 -26.324 1.00 97.31 79 CYS A N 1
ATOM 635 C CA . CYS A 1 79 ? 11.337 0.255 -26.353 1.00 97.31 79 CYS A CA 1
ATOM 636 C C . CYS A 1 79 ? 11.743 -0.908 -25.438 1.00 97.31 79 CYS A C 1
ATOM 638 O O . CYS A 1 79 ? 10.912 -1.429 -24.694 1.00 97.31 79 CYS A O 1
ATOM 640 N N . ILE A 1 80 ? 13.022 -1.293 -25.455 1.00 97.25 80 ILE A N 1
ATOM 641 C CA . ILE A 1 80 ? 13.562 -2.360 -24.603 1.00 97.25 80 ILE A CA 1
ATOM 642 C C . ILE A 1 80 ? 13.458 -1.992 -23.127 1.00 97.25 80 ILE A C 1
ATOM 644 O O . ILE A 1 80 ? 12.966 -2.786 -22.327 1.00 97.25 80 ILE A O 1
ATOM 648 N N . LEU A 1 81 ? 13.859 -0.776 -22.755 1.00 96.56 81 LEU A N 1
ATOM 649 C CA . LEU A 1 81 ? 13.758 -0.303 -21.373 1.00 96.56 81 LEU A CA 1
ATOM 650 C C . LEU A 1 81 ? 12.310 -0.269 -20.872 1.00 96.56 81 LEU A C 1
ATOM 652 O O . LEU A 1 81 ? 12.063 -0.593 -19.706 1.00 96.56 81 LEU A O 1
ATOM 656 N N . LEU A 1 82 ? 11.367 0.097 -21.748 1.00 95.69 82 LEU A N 1
ATOM 657 C CA . LEU A 1 82 ? 9.935 0.083 -21.460 1.00 95.69 82 LEU A CA 1
ATOM 658 C C . LEU A 1 82 ? 9.414 -1.347 -21.292 1.00 95.69 82 LEU A C 1
ATOM 660 O O . LEU A 1 82 ? 8.731 -1.609 -20.307 1.00 95.69 82 LEU A O 1
ATOM 664 N N . LEU A 1 83 ? 9.761 -2.280 -22.186 1.00 94.94 83 LEU A N 1
ATOM 665 C CA . LEU A 1 83 ? 9.384 -3.699 -22.081 1.00 94.94 83 LEU A CA 1
ATOM 666 C C . LEU A 1 83 ? 9.952 -4.355 -20.814 1.00 94.94 83 LEU A C 1
ATOM 668 O O . LEU A 1 83 ? 9.267 -5.144 -20.165 1.00 94.94 83 LEU A O 1
ATOM 672 N N . LEU A 1 84 ? 11.164 -3.965 -20.413 1.00 93.75 84 LEU A N 1
ATOM 673 C CA . LEU A 1 84 ? 11.821 -4.422 -19.190 1.00 93.75 84 LEU A CA 1
ATOM 674 C C . LEU A 1 84 ? 11.304 -3.734 -17.915 1.00 93.75 84 LEU A C 1
ATOM 676 O O . LEU A 1 84 ? 11.774 -4.077 -16.826 1.00 93.75 84 LEU A O 1
ATOM 680 N N . ARG A 1 85 ? 10.341 -2.798 -17.982 1.00 91.06 85 ARG A N 1
ATOM 681 C CA . ARG A 1 85 ? 9.670 -2.273 -16.776 1.00 91.06 85 ARG A CA 1
ATOM 682 C C . ARG A 1 85 ? 9.117 -3.434 -15.938 1.00 91.06 85 ARG A C 1
ATOM 684 O O . ARG A 1 85 ? 8.559 -4.365 -16.521 1.00 91.06 85 ARG A O 1
ATOM 691 N N . PRO A 1 86 ? 9.263 -3.425 -14.600 1.00 85.44 86 PRO A N 1
ATOM 692 C CA . PRO A 1 86 ? 8.631 -4.423 -13.746 1.00 85.44 86 PRO A CA 1
ATOM 693 C C . PRO A 1 86 ? 7.122 -4.455 -13.967 1.00 85.44 86 PRO A C 1
ATOM 695 O O . PRO A 1 86 ? 6.503 -3.419 -14.213 1.00 85.44 86 PRO A O 1
ATOM 698 N N . ASP A 1 87 ? 6.535 -5.639 -13.853 1.00 82.44 87 ASP A N 1
ATOM 699 C CA . ASP A 1 87 ? 5.084 -5.771 -13.880 1.00 82.44 87 ASP A CA 1
ATOM 700 C C . ASP A 1 87 ? 4.466 -5.214 -12.598 1.00 82.44 87 ASP A C 1
ATOM 702 O O . ASP A 1 87 ? 5.107 -5.141 -11.541 1.00 82.44 87 ASP A O 1
ATOM 706 N N . VAL A 1 88 ? 3.192 -4.836 -12.697 1.00 79.12 88 VAL A N 1
ATOM 707 C CA . VAL A 1 88 ? 2.408 -4.404 -11.541 1.00 79.12 88 VAL A CA 1
ATOM 708 C C . VAL A 1 88 ? 2.375 -5.537 -10.516 1.00 79.12 88 VAL A C 1
ATOM 710 O O . VAL A 1 88 ? 2.028 -6.676 -10.835 1.00 79.12 88 VAL A O 1
ATOM 713 N N . GLN A 1 89 ? 2.748 -5.227 -9.276 1.00 80.94 89 GLN A N 1
ATOM 714 C CA . GLN A 1 89 ? 2.717 -6.199 -8.187 1.00 80.94 89 GLN A CA 1
ATOM 715 C C . GLN A 1 89 ? 1.302 -6.304 -7.614 1.00 80.94 89 GLN A C 1
ATOM 717 O O . GLN A 1 89 ? 0.678 -5.282 -7.315 1.00 80.94 89 GLN A O 1
ATOM 722 N N . VAL A 1 90 ? 0.835 -7.540 -7.432 1.00 83.31 90 VAL A N 1
ATOM 723 C CA . VAL A 1 90 ? -0.469 -7.881 -6.857 1.00 83.31 90 VAL A CA 1
ATOM 724 C C . VAL A 1 90 ? -0.242 -8.651 -5.558 1.00 83.31 90 VAL A C 1
ATOM 726 O O . VAL A 1 90 ? 0.400 -9.695 -5.587 1.00 83.31 90 VAL A O 1
ATOM 729 N N . ASN A 1 91 ? -0.744 -8.158 -4.420 1.00 87.00 91 ASN A N 1
ATOM 730 C CA . ASN A 1 91 ? -0.624 -8.831 -3.109 1.00 87.00 91 ASN A CA 1
ATOM 731 C C . ASN A 1 91 ? 0.816 -9.265 -2.750 1.00 87.00 91 ASN A C 1
ATOM 733 O O . ASN A 1 91 ? 1.043 -10.401 -2.346 1.00 87.00 91 ASN A O 1
ATOM 737 N N . PHE A 1 92 ? 1.802 -8.382 -2.944 1.00 82.31 92 PHE A N 1
ATOM 738 C CA . PHE A 1 92 ? 3.242 -8.673 -2.754 1.00 82.31 92 PHE A CA 1
ATOM 739 C C . PHE A 1 92 ? 3.846 -9.716 -3.710 1.00 82.31 92 PHE A C 1
ATOM 741 O O . PHE A 1 92 ? 5.027 -10.042 -3.609 1.00 82.31 92 PHE A O 1
ATOM 748 N N . GLN A 1 93 ? 3.075 -10.201 -4.682 1.00 78.12 93 GLN A N 1
ATOM 749 C CA . GLN A 1 93 ? 3.516 -11.155 -5.694 1.00 78.12 93 GLN A CA 1
ATOM 750 C C . GLN A 1 93 ? 3.548 -10.509 -7.085 1.00 78.12 93 GLN A C 1
ATOM 752 O O . GLN A 1 93 ? 2.912 -9.484 -7.350 1.00 78.12 93 GLN A O 1
ATOM 757 N N . LYS A 1 94 ? 4.313 -11.107 -8.005 1.00 66.06 94 LYS A N 1
ATOM 758 C CA . LYS A 1 94 ? 4.242 -10.742 -9.427 1.00 66.06 94 LYS A CA 1
ATOM 759 C C . LYS A 1 94 ? 2.885 -11.197 -9.972 1.00 66.06 94 LYS A C 1
ATOM 761 O O . LYS A 1 94 ? 2.455 -12.311 -9.674 1.00 66.06 94 LYS A O 1
ATOM 766 N N . LYS A 1 95 ? 2.221 -10.352 -10.765 1.00 63.06 95 LYS A N 1
ATOM 767 C CA . LYS A 1 95 ? 0.987 -10.716 -11.476 1.00 63.06 95 LYS A CA 1
ATOM 768 C C . LYS A 1 95 ? 1.253 -11.984 -12.301 1.00 63.06 95 LYS A C 1
ATOM 770 O O . LYS A 1 95 ? 2.188 -12.000 -13.098 1.00 63.06 95 LYS A O 1
ATOM 775 N N . GLN A 1 96 ? 0.479 -13.048 -12.075 1.00 54.03 96 GLN A N 1
ATOM 776 C CA . GLN A 1 96 ? 0.534 -14.223 -12.947 1.00 54.03 96 GLN A CA 1
ATOM 777 C C . GLN A 1 96 ? 0.065 -13.803 -14.344 1.00 54.03 96 GLN A C 1
ATOM 779 O O . GLN A 1 96 ? -0.886 -13.031 -14.475 1.00 54.03 96 GLN A O 1
ATOM 784 N N . VAL A 1 97 ? 0.787 -14.244 -15.372 1.00 55.00 97 VAL A N 1
ATOM 785 C CA . VAL A 1 97 ? 0.446 -13.952 -16.765 1.00 55.00 97 VAL A CA 1
ATOM 786 C C . VAL A 1 97 ? -0.811 -14.752 -17.096 1.00 55.00 97 VAL A C 1
ATOM 788 O O . VAL A 1 97 ? -0.776 -15.978 -17.076 1.00 55.00 97 VAL A O 1
ATOM 791 N N . ASP A 1 98 ? -1.927 -14.072 -17.359 1.00 51.41 98 ASP A N 1
ATOM 792 C CA . ASP A 1 98 ? -3.109 -14.725 -17.922 1.00 51.41 98 ASP A CA 1
ATOM 793 C C . ASP A 1 98 ? -2.741 -15.259 -19.319 1.00 51.41 98 ASP A C 1
ATOM 795 O O . ASP A 1 98 ? -2.292 -14.489 -20.172 1.00 51.41 98 ASP A O 1
ATOM 799 N N . ASN A 1 99 ? -2.936 -16.563 -19.552 1.00 48.97 99 ASN A N 1
ATOM 800 C CA . ASN A 1 99 ? -2.586 -17.286 -20.792 1.00 48.97 99 ASN A CA 1
ATOM 801 C C . ASN A 1 99 ? -3.416 -16.878 -22.028 1.00 48.97 99 ASN A C 1
ATOM 803 O O . ASN A 1 99 ? -3.415 -17.582 -23.036 1.00 48.97 99 ASN A O 1
ATOM 807 N N . ASP A 1 100 ? -4.159 -15.773 -21.972 1.00 57.59 100 ASP A N 1
ATOM 808 C CA . ASP A 1 100 ? -4.859 -15.259 -23.145 1.00 57.59 100 ASP A CA 1
ATOM 809 C C . ASP A 1 100 ? -3.873 -14.468 -24.015 1.00 57.59 100 ASP A C 1
ATOM 811 O O . ASP A 1 100 ? -3.661 -13.258 -23.842 1.00 57.59 100 ASP A O 1
ATOM 815 N N . GLU A 1 101 ? -3.218 -15.198 -24.919 1.00 59.97 101 GLU A N 1
ATOM 816 C CA . GLU A 1 101 ? -2.223 -14.676 -25.857 1.00 59.97 101 GLU A CA 1
ATOM 817 C C . GLU A 1 101 ? -2.798 -13.607 -26.793 1.00 59.97 101 GLU A C 1
ATOM 819 O O . GLU A 1 101 ? -2.074 -12.703 -27.220 1.00 59.97 101 GLU A O 1
ATOM 824 N N . SER A 1 102 ? -4.110 -13.653 -27.052 1.00 60.03 102 SER A N 1
ATOM 825 C CA . SER A 1 102 ? -4.775 -12.810 -28.049 1.00 60.03 102 SER A CA 1
ATOM 826 C C . SER A 1 102 ? -4.802 -11.311 -27.698 1.00 60.03 102 SER A C 1
ATOM 828 O O . SER A 1 102 ? -4.907 -10.476 -28.595 1.00 60.03 102 SER A O 1
ATOM 830 N N . ASP A 1 103 ? -4.621 -10.950 -26.419 1.00 80.06 103 ASP A N 1
ATOM 831 C CA . ASP A 1 103 ? -4.619 -9.558 -25.927 1.00 80.06 103 ASP A CA 1
ATOM 832 C C . ASP A 1 103 ? -3.270 -9.121 -25.306 1.00 80.06 103 ASP A C 1
ATOM 834 O O . ASP A 1 103 ? -3.153 -8.049 -24.706 1.00 80.06 103 ASP A O 1
ATOM 838 N N . VAL A 1 104 ? -2.207 -9.928 -25.429 1.00 84.88 104 VAL A N 1
ATOM 839 C CA . VAL A 1 104 ? -0.924 -9.648 -24.748 1.00 84.88 104 VAL A CA 1
ATOM 840 C C . VAL A 1 104 ? -0.289 -8.340 -25.213 1.00 84.88 104 VAL A C 1
ATOM 842 O O . VAL A 1 104 ? 0.224 -7.585 -24.384 1.00 84.88 104 VAL A O 1
ATOM 845 N N . VAL A 1 105 ? -0.338 -8.045 -26.513 1.00 89.06 105 VAL A N 1
ATOM 846 C CA . VAL A 1 105 ? 0.308 -6.854 -27.091 1.00 89.06 105 VAL A CA 1
ATOM 847 C C . VAL A 1 105 ? -0.370 -5.580 -26.594 1.00 89.06 105 VAL A C 1
ATOM 849 O O . VAL A 1 105 ? 0.283 -4.714 -26.018 1.00 89.06 105 VAL A O 1
ATOM 852 N N . SER A 1 106 ? -1.693 -5.486 -26.751 1.00 88.12 106 SER A N 1
ATOM 853 C CA . SER A 1 106 ? -2.492 -4.328 -26.324 1.00 88.12 106 SER A CA 1
ATOM 854 C C . SER A 1 106 ? -2.326 -4.056 -24.827 1.00 88.12 106 SER A C 1
ATOM 856 O O . SER A 1 106 ? -2.033 -2.927 -24.416 1.00 88.12 106 SER A O 1
ATOM 858 N N . ARG A 1 107 ? -2.417 -5.111 -24.009 1.00 86.75 107 ARG A N 1
ATOM 859 C CA . ARG A 1 107 ? -2.221 -5.043 -22.560 1.00 86.75 107 ARG A CA 1
ATOM 860 C C . ARG A 1 107 ? -0.820 -4.567 -22.192 1.00 86.75 107 ARG A C 1
ATOM 862 O O . ARG A 1 107 ? -0.695 -3.599 -21.445 1.00 86.75 107 ARG A O 1
ATOM 869 N N . THR A 1 108 ? 0.218 -5.190 -22.750 1.00 88.12 108 THR A N 1
ATOM 870 C CA . THR A 1 108 ? 1.624 -4.846 -22.478 1.00 88.12 108 THR A CA 1
ATOM 871 C C . THR A 1 108 ? 1.923 -3.407 -22.876 1.00 88.12 108 THR A C 1
ATOM 873 O O . THR A 1 108 ? 2.501 -2.658 -22.091 1.00 88.12 108 THR A O 1
ATOM 876 N N . CYS A 1 109 ? 1.479 -2.983 -24.061 1.00 90.50 109 CYS A N 1
ATOM 877 C CA . CYS A 1 109 ? 1.655 -1.614 -24.527 1.00 90.50 109 CYS A CA 1
ATOM 878 C C . CYS A 1 109 ? 0.966 -0.603 -23.611 1.00 90.50 109 CYS A C 1
ATOM 880 O O . CYS A 1 109 ? 1.564 0.415 -23.267 1.00 90.50 109 CYS A O 1
ATOM 882 N N . LYS A 1 110 ? -0.261 -0.888 -23.166 1.00 89.38 110 LYS A N 1
ATOM 883 C CA . LYS A 1 110 ? -1.002 -0.006 -22.261 1.00 89.38 110 LYS A CA 1
ATOM 884 C C . LYS A 1 110 ? -0.362 0.067 -20.874 1.00 89.38 110 LYS A C 1
ATOM 886 O O . LYS A 1 110 ? -0.189 1.163 -20.350 1.00 89.38 110 LYS A O 1
ATOM 891 N N . GLU A 1 111 ? -0.011 -1.075 -20.287 1.00 87.06 111 GLU A N 1
ATOM 892 C CA . GLU A 1 111 ? 0.581 -1.156 -18.945 1.00 87.06 111 GLU A CA 1
ATOM 893 C C . GLU A 1 111 ? 1.986 -0.539 -18.906 1.00 87.06 111 GLU A C 1
ATOM 895 O O . GLU A 1 111 ? 2.312 0.207 -17.983 1.00 87.06 111 GLU A O 1
ATOM 900 N N . LYS A 1 112 ? 2.811 -0.804 -19.926 1.00 90.62 112 LYS A N 1
ATOM 901 C CA . LYS A 1 112 ? 4.195 -0.317 -20.002 1.00 90.62 112 LYS A CA 1
ATOM 902 C C . LYS A 1 112 ? 4.331 1.005 -20.760 1.00 90.62 112 LYS A C 1
ATOM 904 O O . LYS A 1 112 ? 5.445 1.513 -20.855 1.00 90.62 112 LYS A O 1
ATOM 909 N N . GLY A 1 113 ? 3.234 1.596 -21.240 1.00 91.12 113 GLY A N 1
ATOM 910 C CA . GLY A 1 113 ? 3.213 2.897 -21.920 1.00 91.12 113 GLY A CA 1
ATOM 911 C C . GLY A 1 113 ? 3.997 2.924 -23.236 1.00 91.12 113 GLY A C 1
ATOM 912 O O . GLY A 1 113 ? 4.702 3.893 -23.501 1.00 91.12 113 GLY A O 1
ATOM 913 N N . ILE A 1 114 ? 3.919 1.852 -24.026 1.00 94.50 114 ILE A N 1
ATOM 914 C CA . ILE A 1 114 ? 4.642 1.694 -25.295 1.00 94.50 114 ILE A CA 1
ATOM 915 C C . ILE A 1 114 ? 3.722 2.114 -26.444 1.00 94.50 114 ILE A C 1
ATOM 917 O O . ILE A 1 114 ? 2.622 1.577 -26.587 1.00 94.50 114 ILE A O 1
ATOM 921 N N . SER A 1 115 ? 4.166 3.059 -27.275 1.00 94.00 115 SER A N 1
ATOM 922 C CA . SER A 1 115 ? 3.451 3.420 -28.501 1.00 94.00 115 SER A CA 1
ATOM 923 C C . SER A 1 115 ? 3.654 2.357 -29.584 1.00 94.00 115 SER A C 1
ATOM 925 O O . SER A 1 115 ? 4.700 1.710 -29.656 1.00 94.00 115 SER A O 1
ATOM 927 N N . ASN A 1 116 ? 2.663 2.199 -30.465 1.00 92.44 116 ASN A N 1
ATOM 928 C CA . ASN A 1 116 ? 2.763 1.248 -31.574 1.00 92.44 116 ASN A CA 1
ATOM 929 C C . ASN A 1 116 ? 3.949 1.573 -32.504 1.00 92.44 116 ASN A C 1
ATOM 931 O O . ASN A 1 116 ? 4.609 0.674 -33.006 1.00 92.44 116 ASN A O 1
ATOM 935 N N . GLU A 1 117 ? 4.256 2.857 -32.694 1.00 93.75 117 GLU A N 1
ATOM 936 C CA . GLU A 1 117 ? 5.371 3.314 -33.533 1.00 93.75 117 GLU A CA 1
ATOM 937 C C . GLU A 1 117 ? 6.728 2.819 -33.015 1.00 93.75 117 GLU A C 1
ATOM 939 O O . GLU A 1 117 ? 7.493 2.220 -33.768 1.00 93.75 117 GLU A O 1
ATOM 944 N N . ILE A 1 118 ? 6.999 3.000 -31.718 1.00 94.25 118 ILE A N 1
ATOM 945 C CA . ILE A 1 118 ? 8.256 2.575 -31.088 1.00 94.25 118 ILE A CA 1
ATOM 946 C C . ILE A 1 118 ? 8.372 1.044 -31.081 1.00 94.25 118 ILE A C 1
ATOM 948 O O . ILE A 1 118 ? 9.450 0.503 -31.332 1.00 94.25 118 ILE A O 1
ATOM 952 N N . LEU A 1 119 ? 7.260 0.337 -30.851 1.00 95.88 119 LEU A N 1
ATOM 953 C CA . LEU A 1 119 ? 7.243 -1.125 -30.901 1.00 95.88 119 LEU A CA 1
ATOM 954 C C . LEU A 1 119 ? 7.567 -1.653 -32.306 1.00 95.88 119 LEU A C 1
ATOM 956 O O . LEU A 1 119 ? 8.326 -2.609 -32.442 1.00 95.88 119 LEU A O 1
ATOM 960 N N . LEU A 1 120 ? 7.031 -1.022 -33.354 1.00 95.88 120 LEU A N 1
ATOM 961 C CA . LEU A 1 120 ? 7.316 -1.401 -34.739 1.00 95.88 120 LEU A CA 1
ATOM 962 C C . LEU A 1 120 ? 8.771 -1.122 -35.138 1.00 95.88 120 LEU A C 1
ATOM 964 O O . LEU A 1 120 ? 9.335 -1.898 -35.906 1.00 95.88 120 LEU A O 1
ATOM 968 N N . GLU A 1 121 ? 9.410 -0.072 -34.613 1.00 96.44 121 GLU A N 1
ATOM 969 C CA . GLU A 1 121 ? 10.854 0.135 -34.814 1.00 96.44 121 GLU A CA 1
ATOM 970 C C . GLU A 1 121 ? 11.689 -0.989 -34.179 1.00 96.44 121 GLU A C 1
ATOM 972 O O . GLU A 1 121 ? 12.684 -1.417 -34.766 1.00 96.44 121 GLU A O 1
ATOM 977 N N . LEU A 1 122 ? 11.266 -1.522 -33.026 1.00 97.38 122 LEU A N 1
ATOM 978 C CA . LEU A 1 122 ? 11.915 -2.688 -32.423 1.00 97.38 122 LEU A CA 1
ATOM 979 C C . LEU A 1 122 ? 11.693 -3.967 -33.246 1.00 97.38 122 LEU A C 1
ATOM 981 O O . LEU A 1 122 ? 12.621 -4.756 -33.395 1.00 97.38 122 LEU A O 1
ATOM 985 N N . VAL A 1 123 ? 10.508 -4.158 -33.835 1.00 97.12 123 VAL A N 1
ATOM 986 C CA . VAL A 1 123 ? 10.274 -5.274 -34.771 1.00 97.12 123 VAL A CA 1
ATOM 987 C C . VAL A 1 123 ? 11.226 -5.177 -35.964 1.00 97.12 123 VAL A C 1
ATOM 989 O O . VAL A 1 123 ? 11.919 -6.145 -36.254 1.00 97.12 123 VAL A O 1
ATOM 992 N N . LYS A 1 124 ? 11.342 -3.998 -36.596 1.00 97.12 124 LYS A N 1
ATOM 993 C CA . LYS A 1 124 ? 12.264 -3.776 -37.727 1.00 97.12 124 LYS A CA 1
ATOM 994 C C . LYS A 1 124 ? 13.717 -4.072 -37.374 1.00 97.12 124 LYS A C 1
ATOM 996 O O . LYS A 1 124 ? 14.466 -4.580 -38.205 1.00 97.12 124 LYS A O 1
ATOM 1001 N N . TRP A 1 125 ? 14.134 -3.770 -36.142 1.00 97.19 125 TRP A N 1
ATOM 1002 C CA . TRP A 1 125 ? 15.465 -4.142 -35.668 1.00 97.19 125 TRP A CA 1
ATOM 1003 C C . TRP A 1 125 ? 15.691 -5.657 -35.774 1.00 97.19 125 TRP A C 1
ATOM 1005 O O . TRP A 1 125 ? 16.719 -6.069 -36.305 1.00 97.19 125 TRP A O 1
ATOM 1015 N N . TYR A 1 126 ? 14.715 -6.465 -35.353 1.00 97.50 126 TYR A N 1
ATOM 1016 C CA . TYR A 1 126 ? 14.793 -7.929 -35.361 1.00 97.50 126 TYR A CA 1
ATOM 1017 C C . TYR A 1 126 ? 14.318 -8.612 -36.651 1.00 97.50 126 TYR A C 1
ATOM 1019 O O . TYR A 1 126 ? 14.395 -9.838 -36.736 1.00 97.50 126 TYR A O 1
ATOM 1027 N N . THR A 1 127 ? 13.857 -7.866 -37.656 1.00 96.31 127 THR A N 1
ATOM 1028 C CA . THR A 1 127 ? 13.569 -8.402 -38.998 1.00 96.31 127 THR A CA 1
ATOM 1029 C C . THR A 1 127 ? 14.623 -7.995 -40.022 1.00 96.31 127 THR A C 1
ATOM 1031 O O . THR A 1 127 ? 15.030 -8.826 -40.828 1.00 96.31 127 THR A O 1
ATOM 1034 N N . ASP A 1 128 ? 15.097 -6.746 -39.975 1.00 94.88 128 ASP A N 1
ATOM 1035 C CA . ASP A 1 128 ? 15.847 -6.146 -41.086 1.00 94.88 128 ASP A CA 1
ATOM 1036 C C . ASP A 1 128 ? 17.327 -5.912 -40.750 1.00 94.88 128 ASP A C 1
ATOM 1038 O O . ASP A 1 128 ? 18.189 -6.041 -41.618 1.00 94.88 128 ASP A O 1
ATOM 1042 N N . ILE A 1 129 ? 17.635 -5.521 -39.506 1.00 93.94 129 ILE A N 1
ATOM 1043 C CA . ILE A 1 129 ? 18.986 -5.076 -39.111 1.00 93.94 129 ILE A CA 1
ATOM 1044 C C . ILE A 1 129 ? 19.768 -6.203 -38.439 1.00 93.94 129 ILE A C 1
ATOM 1046 O O . ILE A 1 129 ? 20.920 -6.460 -38.789 1.00 93.94 129 ILE A O 1
ATOM 1050 N N . PHE A 1 130 ? 19.150 -6.859 -37.460 1.00 93.88 130 PHE A N 1
ATOM 1051 C CA . PHE A 1 130 ? 19.730 -7.958 -36.700 1.00 93.88 130 PHE A CA 1
ATOM 1052 C C . PHE A 1 130 ? 18.685 -9.073 -36.547 1.00 93.88 130 PHE A C 1
ATOM 1054 O O . PHE A 1 130 ? 18.059 -9.184 -35.489 1.00 93.88 130 PHE A O 1
ATOM 1061 N N . PRO A 1 131 ? 18.439 -9.856 -37.618 1.00 94.44 131 PRO A N 1
ATOM 1062 C CA . PRO A 1 131 ? 17.360 -10.834 -37.653 1.00 94.44 131 PRO A CA 1
ATOM 1063 C C . PRO A 1 131 ? 17.394 -11.803 -36.467 1.00 94.44 131 PRO A C 1
ATOM 1065 O O . PRO A 1 131 ? 18.421 -12.426 -36.202 1.00 94.44 131 PRO A O 1
ATOM 1068 N N . ASN A 1 132 ? 16.270 -11.937 -35.763 1.00 93.62 132 ASN A N 1
ATOM 1069 C CA . ASN A 1 132 ? 16.101 -12.892 -34.668 1.00 93.62 132 ASN A CA 1
ATOM 1070 C C . ASN A 1 132 ? 14.691 -13.495 -34.733 1.00 93.62 132 ASN A C 1
ATOM 1072 O O . ASN A 1 132 ? 13.710 -12.803 -34.447 1.00 93.62 132 ASN A O 1
ATOM 1076 N N . SER A 1 133 ? 14.587 -14.781 -35.089 1.00 92.75 133 SER A N 1
ATOM 1077 C CA . SER A 1 133 ? 13.303 -15.488 -35.237 1.00 92.75 133 SER A CA 1
ATOM 1078 C C . SER A 1 133 ? 12.469 -15.470 -33.954 1.00 92.75 133 SER A C 1
ATOM 1080 O O . SER A 1 133 ? 11.241 -15.467 -34.009 1.00 92.75 133 SER A O 1
ATOM 1082 N N . ASN A 1 134 ? 13.108 -15.339 -32.792 1.00 91.25 134 ASN A N 1
ATOM 1083 C CA . ASN A 1 134 ? 12.451 -15.329 -31.491 1.00 91.25 134 ASN A CA 1
ATOM 1084 C C . ASN A 1 134 ? 11.923 -13.966 -31.063 1.00 91.25 134 ASN A C 1
ATOM 1086 O O . ASN A 1 134 ? 11.177 -13.902 -30.091 1.00 91.25 134 ASN A O 1
ATOM 1090 N N . LEU A 1 135 ? 12.263 -12.890 -31.774 1.00 93.94 135 LEU A N 1
ATOM 1091 C CA . LEU A 1 135 ? 11.889 -11.514 -31.429 1.00 93.94 135 LEU A CA 1
ATOM 1092 C C . LEU A 1 135 ? 11.368 -10.717 -32.642 1.00 93.94 135 LEU A C 1
ATOM 1094 O O . LEU A 1 135 ? 11.217 -9.501 -32.578 1.00 93.94 135 LEU A O 1
ATOM 1098 N N . ASN A 1 136 ? 11.045 -11.393 -33.746 1.00 93.56 136 ASN A N 1
ATOM 1099 C CA . ASN A 1 136 ? 10.652 -10.779 -35.020 1.00 93.56 136 ASN A CA 1
ATOM 1100 C C . ASN A 1 136 ? 9.174 -10.343 -35.119 1.00 93.56 136 ASN A C 1
ATOM 1102 O O . ASN A 1 136 ? 8.721 -9.953 -36.194 1.00 93.56 136 ASN A O 1
ATOM 1106 N N . SER A 1 137 ? 8.396 -10.407 -34.035 1.00 94.81 137 SER A N 1
ATOM 1107 C CA . SER A 1 137 ? 6.986 -9.999 -34.028 1.00 94.81 137 SER A CA 1
ATOM 1108 C C . SER A 1 137 ? 6.608 -9.276 -32.740 1.00 94.81 137 SER A C 1
ATOM 1110 O O . SER A 1 137 ? 7.200 -9.498 -31.685 1.00 94.81 137 SER A O 1
ATOM 1112 N N . THR A 1 138 ? 5.582 -8.424 -32.799 1.00 94.25 138 THR A N 1
ATOM 1113 C CA . THR A 1 138 ? 5.089 -7.682 -31.625 1.00 94.25 138 THR A CA 1
ATOM 1114 C C . THR A 1 138 ? 4.678 -8.615 -30.484 1.00 94.25 138 THR A C 1
ATOM 1116 O O . THR A 1 138 ? 4.993 -8.342 -29.328 1.00 94.25 138 THR A O 1
ATOM 1119 N N . GLN A 1 139 ? 4.037 -9.742 -30.801 1.00 91.69 139 GLN A N 1
ATOM 1120 C CA . GLN A 1 139 ? 3.645 -10.760 -29.825 1.00 91.69 139 GLN A CA 1
ATOM 1121 C C . GLN A 1 139 ? 4.866 -11.391 -29.148 1.00 91.69 139 GLN A C 1
ATOM 1123 O O . GLN A 1 139 ? 4.940 -11.400 -27.919 1.00 91.69 139 GLN A O 1
ATOM 1128 N N . LYS A 1 140 ? 5.856 -11.841 -29.932 1.00 93.25 140 LYS A N 1
ATOM 1129 C CA . LYS A 1 140 ? 7.094 -12.434 -29.406 1.00 93.25 140 LYS A CA 1
ATOM 1130 C C . LYS A 1 140 ? 7.867 -11.443 -28.526 1.00 93.25 140 LYS A C 1
ATOM 1132 O O . LYS A 1 140 ? 8.293 -11.806 -27.432 1.00 93.25 140 LYS A O 1
ATOM 1137 N N . LEU A 1 141 ? 7.966 -10.175 -28.938 1.00 94.38 141 LEU A N 1
ATOM 1138 C CA . LEU A 1 141 ? 8.596 -9.107 -28.149 1.00 94.38 141 LEU A CA 1
ATOM 1139 C C . LEU A 1 141 ? 7.897 -8.890 -26.798 1.00 94.38 141 LEU A C 1
ATOM 1141 O O . LEU A 1 141 ? 8.562 -8.848 -25.762 1.00 94.38 141 LEU A O 1
ATOM 1145 N N . CYS A 1 142 ? 6.566 -8.765 -26.796 1.00 92.38 142 CYS A N 1
ATOM 1146 C CA . CYS A 1 142 ? 5.788 -8.534 -25.577 1.00 92.38 142 CYS A CA 1
ATOM 1147 C C . CYS A 1 142 ? 5.781 -9.739 -24.623 1.00 92.38 142 CYS A C 1
ATOM 1149 O O . CYS A 1 142 ? 5.641 -9.537 -23.420 1.00 92.38 142 CYS A O 1
ATOM 1151 N N . LEU A 1 143 ? 5.952 -10.963 -25.131 1.00 89.31 143 LEU A N 1
ATOM 1152 C CA . LEU A 1 143 ? 6.013 -12.181 -24.318 1.00 89.31 143 LEU A CA 1
ATOM 1153 C C . LEU A 1 143 ? 7.420 -12.469 -23.784 1.00 89.31 143 LEU A C 1
ATOM 1155 O O . LEU A 1 143 ? 7.580 -12.709 -22.588 1.00 89.31 143 LEU A O 1
ATOM 1159 N N . LYS A 1 144 ? 8.441 -12.439 -24.650 1.00 91.62 144 LYS A N 1
ATOM 1160 C CA . LYS A 1 144 ? 9.775 -12.969 -24.329 1.00 91.62 144 LYS A CA 1
ATOM 1161 C C . LYS A 1 144 ? 10.707 -11.930 -23.683 1.00 91.62 144 LYS A C 1
ATOM 1163 O O . LYS A 1 144 ? 11.420 -12.268 -22.742 1.00 91.62 144 LYS A O 1
ATOM 1168 N N . ILE A 1 145 ? 10.680 -10.650 -24.085 1.00 94.00 145 ILE A N 1
ATOM 1169 C CA . ILE A 1 145 ? 11.592 -9.630 -23.505 1.00 94.00 145 ILE A CA 1
ATOM 1170 C C . ILE A 1 145 ? 11.366 -9.407 -22.000 1.00 94.00 145 ILE A C 1
ATOM 1172 O O . ILE A 1 145 ? 12.351 -9.371 -21.258 1.00 94.00 145 ILE A O 1
ATOM 1176 N N . PRO A 1 146 ? 10.124 -9.291 -21.485 1.00 91.38 146 PRO A N 1
ATOM 1177 C CA . PRO A 1 146 ? 9.910 -9.137 -20.043 1.00 91.38 146 PRO A CA 1
ATOM 1178 C C . PRO A 1 146 ? 10.479 -10.298 -19.211 1.00 91.38 146 PRO A C 1
ATOM 1180 O O . PRO A 1 146 ? 10.861 -10.106 -18.053 1.00 91.38 146 PRO A O 1
ATOM 1183 N N . GLN A 1 147 ? 10.585 -11.493 -19.803 1.00 88.62 147 GLN A N 1
ATOM 1184 C CA . GLN A 1 147 ? 11.096 -12.696 -19.146 1.00 88.62 147 GLN A CA 1
ATOM 1185 C C . GLN A 1 147 ? 12.623 -12.717 -19.005 1.00 88.62 147 GLN A C 1
ATOM 1187 O O . GLN A 1 147 ? 13.126 -13.484 -18.185 1.00 88.62 147 GLN A O 1
ATOM 1192 N N . VAL A 1 148 ? 13.362 -11.826 -19.683 1.00 89.12 148 VAL A N 1
ATOM 1193 C CA . VAL A 1 148 ? 14.837 -11.756 -19.611 1.00 89.12 148 VAL A CA 1
ATOM 1194 C C . VAL A 1 148 ? 15.344 -11.576 -18.172 1.00 89.12 148 VAL A C 1
ATOM 1196 O O . VAL A 1 148 ? 16.392 -12.093 -17.791 1.00 89.12 148 VAL A O 1
ATOM 1199 N N . LYS A 1 149 ? 14.557 -10.909 -17.314 1.00 82.88 149 LYS A N 1
ATOM 1200 C CA . LYS A 1 149 ? 14.832 -10.765 -15.870 1.00 82.88 149 LYS A CA 1
ATOM 1201 C C . LYS A 1 149 ? 14.881 -12.089 -15.103 1.00 82.88 149 LYS A C 1
ATOM 1203 O O . LYS A 1 149 ? 15.467 -12.130 -14.023 1.00 82.88 149 LYS A O 1
ATOM 1208 N N . ASN A 1 150 ? 14.228 -13.126 -15.617 1.00 82.19 150 ASN A N 1
ATOM 1209 C CA . ASN A 1 150 ? 14.183 -14.450 -15.008 1.00 82.19 150 ASN A CA 1
ATOM 1210 C C . ASN A 1 150 ? 15.212 -15.404 -15.638 1.00 82.19 150 ASN A C 1
ATOM 1212 O O . ASN A 1 150 ? 15.638 -16.340 -14.970 1.00 82.19 150 ASN A O 1
ATOM 1216 N N . THR A 1 151 ? 15.600 -15.176 -16.896 1.00 82.56 151 THR A N 1
ATOM 1217 C CA . THR A 1 151 ? 16.510 -16.052 -17.655 1.00 82.56 151 THR A CA 1
ATOM 1218 C C . THR A 1 151 ? 17.976 -15.643 -17.511 1.00 82.56 151 THR A C 1
ATOM 1220 O O . THR A 1 151 ? 18.859 -16.489 -17.564 1.00 82.56 151 THR A O 1
ATOM 1223 N N . SER A 1 152 ? 18.251 -14.355 -17.285 1.00 83.75 152 SER A N 1
ATOM 1224 C CA . SER A 1 152 ? 19.609 -13.808 -17.216 1.00 83.75 152 SER A CA 1
ATOM 1225 C C . SER A 1 152 ? 20.046 -13.448 -15.796 1.00 83.75 152 SER A C 1
ATOM 1227 O O . SER A 1 152 ? 19.232 -13.166 -14.913 1.00 83.75 152 SER A O 1
ATOM 1229 N N . THR A 1 153 ? 21.362 -13.400 -15.562 1.00 85.06 153 THR A N 1
ATOM 1230 C CA . THR A 1 153 ? 21.900 -12.975 -14.264 1.00 85.06 153 THR A CA 1
ATOM 1231 C C . THR A 1 153 ? 21.650 -11.483 -14.025 1.00 85.06 153 THR A C 1
ATOM 1233 O O . THR A 1 153 ? 21.689 -10.660 -14.945 1.00 85.06 153 THR A O 1
ATOM 1236 N N . LYS A 1 154 ? 21.440 -11.107 -12.754 1.00 84.50 154 LYS A N 1
ATOM 1237 C CA . LYS A 1 154 ? 21.280 -9.696 -12.354 1.00 84.50 154 LYS A CA 1
ATOM 1238 C C . LYS A 1 154 ? 22.469 -8.831 -12.783 1.00 84.50 154 LYS A C 1
ATOM 1240 O O . LYS A 1 154 ? 22.279 -7.677 -13.149 1.00 84.50 154 LYS A O 1
ATOM 1245 N N . GLU A 1 155 ? 23.674 -9.398 -12.758 1.00 88.50 155 GLU A N 1
ATOM 1246 C CA . GLU A 1 155 ? 24.908 -8.725 -13.168 1.00 88.50 155 GLU A CA 1
ATOM 1247 C C . GLU A 1 155 ? 24.894 -8.351 -14.656 1.00 88.50 155 GLU A C 1
ATOM 1249 O O . GLU A 1 155 ? 25.184 -7.208 -14.998 1.00 88.50 155 GLU A O 1
ATOM 1254 N N . LEU A 1 156 ? 24.491 -9.271 -15.541 1.00 90.88 156 LEU A N 1
ATOM 1255 C CA . LEU A 1 156 ? 24.435 -9.007 -16.983 1.00 90.88 156 L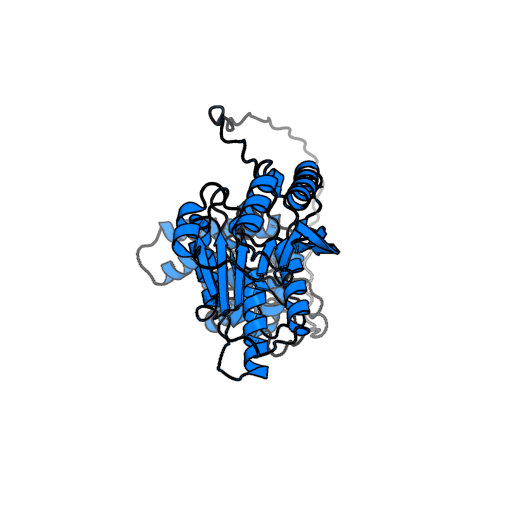EU A CA 1
ATOM 1256 C C . LEU A 1 156 ? 23.424 -7.908 -17.324 1.00 90.88 156 LEU A C 1
ATOM 1258 O O . LEU A 1 156 ? 23.740 -6.997 -18.090 1.00 90.88 156 LEU A O 1
ATOM 1262 N N . LEU A 1 157 ? 22.237 -7.946 -16.713 1.00 91.25 157 LEU A N 1
ATOM 1263 C CA . LEU A 1 157 ? 21.236 -6.891 -16.891 1.00 91.25 157 LEU A CA 1
ATOM 1264 C C . LEU A 1 157 ? 21.730 -5.539 -16.373 1.00 91.25 157 LEU A C 1
ATOM 1266 O O . LEU A 1 157 ? 21.553 -4.522 -17.040 1.00 91.25 157 LEU A O 1
ATOM 1270 N N . LEU A 1 158 ? 22.384 -5.517 -15.210 1.00 92.12 158 LEU A N 1
ATOM 1271 C CA . LEU A 1 158 ? 22.947 -4.290 -14.652 1.00 92.12 158 LEU A CA 1
ATOM 1272 C C . LEU A 1 158 ? 24.045 -3.706 -15.554 1.00 92.12 158 LEU A C 1
ATOM 1274 O O . LEU A 1 158 ? 24.077 -2.496 -15.786 1.00 92.12 158 LEU A O 1
ATOM 1278 N N . ASN A 1 159 ? 24.905 -4.557 -16.115 1.00 94.19 159 ASN A N 1
ATOM 1279 C CA . ASN A 1 159 ? 25.922 -4.156 -17.087 1.00 94.19 159 ASN A CA 1
ATOM 1280 C C . ASN A 1 159 ? 25.291 -3.577 -18.363 1.00 94.19 159 ASN A C 1
ATOM 1282 O O . ASN A 1 159 ? 25.778 -2.579 -18.898 1.00 94.19 159 ASN A O 1
ATOM 1286 N N . TYR A 1 160 ? 24.177 -4.150 -18.826 1.00 96.12 160 TYR A N 1
ATOM 1287 C CA . TYR A 1 160 ? 23.425 -3.618 -19.962 1.00 96.12 160 TYR A CA 1
ATOM 1288 C C . TYR A 1 160 ? 22.871 -2.215 -19.664 1.00 96.12 160 TYR A C 1
ATOM 1290 O O . TYR A 1 160 ? 23.146 -1.273 -20.409 1.00 96.12 160 TYR A O 1
ATOM 1298 N N . TYR A 1 161 ? 22.179 -2.033 -18.532 1.00 95.94 161 TYR A N 1
ATOM 1299 C CA . TYR A 1 161 ? 21.615 -0.731 -18.147 1.00 95.94 161 TYR A CA 1
ATOM 1300 C C . TYR A 1 161 ? 22.685 0.348 -17.935 1.00 95.94 161 TYR A C 1
ATOM 1302 O O . TYR A 1 161 ? 22.526 1.481 -18.388 1.00 95.94 161 TYR A O 1
ATOM 1310 N N . THR A 1 162 ? 23.798 0.009 -17.284 1.00 95.06 162 THR A N 1
ATOM 1311 C CA . THR A 1 162 ? 24.900 0.958 -17.048 1.00 95.06 162 THR A CA 1
ATOM 1312 C C . THR A 1 162 ? 25.632 1.331 -18.340 1.00 95.06 162 THR A C 1
ATOM 1314 O O . THR A 1 162 ? 26.058 2.476 -18.496 1.00 95.06 162 THR A O 1
ATOM 1317 N N . SER A 1 163 ? 25.712 0.414 -19.311 1.00 96.69 163 SER A N 1
ATOM 1318 C CA . SER A 1 163 ? 26.240 0.709 -20.650 1.00 96.69 163 SER A CA 1
ATOM 1319 C C . SER A 1 163 ? 25.347 1.689 -21.417 1.00 96.69 163 SER A C 1
ATOM 1321 O O . SER A 1 163 ? 25.866 2.584 -22.089 1.00 96.69 163 SER A O 1
ATOM 1323 N N . ILE A 1 164 ? 24.019 1.557 -21.290 1.00 96.75 164 ILE A N 1
ATOM 1324 C CA . ILE A 1 164 ? 23.055 2.522 -21.842 1.00 96.75 164 ILE A CA 1
ATOM 1325 C C . ILE A 1 164 ? 23.272 3.895 -21.207 1.00 96.75 164 ILE A C 1
ATOM 1327 O O . ILE A 1 164 ? 23.503 4.854 -21.940 1.00 96.75 164 ILE A O 1
ATOM 1331 N N . LEU A 1 165 ? 23.277 3.984 -19.872 1.00 94.81 165 LEU A N 1
ATOM 1332 C CA . LEU A 1 165 ? 23.509 5.248 -19.160 1.00 94.81 165 LEU A CA 1
ATOM 1333 C C . LEU A 1 165 ? 24.773 5.947 -19.665 1.00 94.81 165 LEU A C 1
ATOM 1335 O O . LEU A 1 165 ? 24.705 7.080 -20.132 1.00 94.81 165 LEU A O 1
ATOM 1339 N N . LYS A 1 166 ? 25.900 5.228 -19.702 1.00 94.50 166 LYS A N 1
ATOM 1340 C CA . LYS A 1 166 ? 27.176 5.773 -20.172 1.00 94.50 166 LYS A CA 1
ATOM 1341 C C . LYS A 1 166 ? 27.101 6.333 -21.597 1.00 94.50 166 LYS A C 1
ATOM 1343 O O . LYS A 1 166 ? 27.634 7.409 -21.852 1.00 94.50 166 LYS A O 1
ATOM 1348 N N . LYS A 1 167 ? 26.478 5.614 -22.542 1.00 93.19 167 LYS A N 1
ATOM 1349 C CA . LYS A 1 167 ? 26.355 6.086 -23.935 1.00 93.19 167 LYS A CA 1
ATOM 1350 C C . LYS A 1 167 ? 25.492 7.344 -24.011 1.00 93.19 167 LYS A C 1
ATOM 1352 O O . LYS A 1 167 ? 25.876 8.302 -24.674 1.00 93.19 167 LYS A O 1
ATOM 1357 N N . PHE A 1 168 ? 24.323 7.320 -23.381 1.00 91.88 168 PHE A N 1
ATOM 1358 C CA . PHE A 1 168 ? 23.324 8.369 -23.550 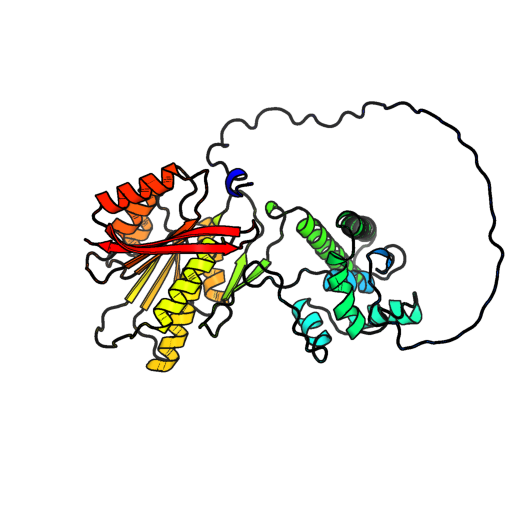1.00 91.88 168 PHE A CA 1
ATOM 1359 C C . PHE A 1 168 ? 23.643 9.635 -22.742 1.00 91.88 168 PHE A C 1
ATOM 1361 O O . PHE A 1 168 ? 23.323 10.722 -23.211 1.00 91.88 168 PHE A O 1
ATOM 1368 N N . GLU A 1 169 ? 24.378 9.537 -21.628 1.00 90.19 169 GLU A N 1
ATOM 1369 C CA . GLU A 1 169 ? 24.936 10.707 -20.928 1.00 90.19 169 GLU A CA 1
ATOM 1370 C C . GLU A 1 169 ? 25.951 11.449 -21.807 1.00 90.19 169 GLU A C 1
ATOM 1372 O O . GLU A 1 169 ? 25.909 12.674 -21.911 1.00 90.19 169 GLU A O 1
ATOM 1377 N N . MET A 1 170 ? 26.828 10.711 -22.501 1.00 87.56 170 MET A N 1
ATOM 1378 C CA . MET A 1 170 ? 27.791 11.305 -23.435 1.00 87.56 170 MET A CA 1
ATOM 1379 C C . MET A 1 170 ? 27.115 11.978 -24.635 1.00 87.56 170 MET A C 1
ATOM 1381 O O . MET A 1 170 ? 27.667 12.924 -25.189 1.00 87.56 170 MET A O 1
ATOM 1385 N N . LEU A 1 171 ? 25.955 11.485 -25.074 1.00 84.38 171 LEU A N 1
ATOM 1386 C CA . LEU A 1 171 ? 25.189 12.116 -26.152 1.00 84.38 171 LEU A CA 1
ATOM 1387 C C . LEU A 1 171 ? 24.479 13.382 -25.655 1.00 84.38 171 LEU A C 1
ATOM 1389 O O . LEU A 1 171 ? 24.552 14.408 -26.322 1.00 84.38 171 LEU A O 1
ATOM 1393 N N . GLN A 1 172 ? 23.890 13.343 -24.454 1.00 79.94 172 GLN A N 1
ATOM 1394 C CA . GLN A 1 172 ? 23.196 14.487 -23.852 1.00 79.94 172 GLN A CA 1
ATOM 1395 C C . GLN A 1 172 ? 24.121 15.692 -23.616 1.00 79.94 172 GLN A C 1
ATOM 1397 O O . GLN A 1 172 ? 23.695 16.835 -23.743 1.00 79.94 172 GLN A O 1
ATOM 1402 N N . SER A 1 173 ? 25.396 15.466 -23.285 1.00 68.81 173 SER A N 1
ATOM 1403 C CA . SER A 1 173 ? 26.349 16.558 -23.049 1.00 68.81 173 SER A CA 1
ATOM 1404 C C . SER A 1 173 ? 26.815 17.277 -24.322 1.00 68.81 173 SER A C 1
ATOM 1406 O O . SER A 1 173 ? 27.467 18.315 -24.215 1.00 68.81 173 SER A O 1
ATOM 1408 N N . ASN A 1 174 ? 26.541 16.719 -25.507 1.00 67.31 174 ASN A N 1
ATOM 1409 C CA . ASN A 1 174 ? 27.177 17.130 -26.760 1.00 67.31 174 ASN A CA 1
ATOM 1410 C C . ASN A 1 174 ? 26.249 17.841 -27.763 1.00 67.31 174 ASN A C 1
ATOM 1412 O O . ASN A 1 174 ? 26.776 18.357 -28.747 1.00 67.31 174 ASN A O 1
ATOM 1416 N N . ASP A 1 175 ? 24.934 17.930 -27.526 1.00 59.56 175 ASP A N 1
ATOM 1417 C CA . ASP A 1 175 ? 23.983 18.531 -28.476 1.00 59.56 175 ASP A CA 1
ATOM 1418 C C . ASP A 1 175 ? 23.060 19.585 -27.840 1.00 59.56 175 ASP A C 1
ATOM 1420 O O . ASP A 1 175 ? 22.569 19.443 -26.723 1.00 59.56 175 ASP A O 1
ATOM 1424 N N . THR A 1 176 ? 22.839 20.684 -28.567 1.00 52.56 176 THR A N 1
ATOM 1425 C CA . THR A 1 176 ? 21.906 21.759 -28.200 1.00 52.56 176 THR A CA 1
ATOM 1426 C C . THR A 1 176 ? 20.643 21.696 -29.054 1.00 52.56 176 THR A C 1
ATOM 1428 O O . THR A 1 176 ? 20.684 22.062 -30.228 1.00 52.56 176 THR A O 1
ATOM 1431 N N . ASN A 1 177 ? 19.524 21.365 -28.405 1.00 57.16 177 ASN A N 1
ATOM 1432 C CA . ASN A 1 177 ? 18.128 21.543 -28.818 1.00 57.16 177 ASN A CA 1
ATOM 1433 C C . ASN A 1 177 ? 17.683 20.758 -30.063 1.00 57.16 177 ASN A C 1
ATOM 1435 O O . ASN A 1 177 ? 17.595 21.320 -31.159 1.00 57.16 177 ASN A O 1
ATOM 1439 N N . ASN A 1 178 ? 17.260 19.506 -29.869 1.00 61.62 178 ASN A N 1
ATOM 1440 C CA . ASN A 1 178 ? 16.435 18.786 -30.848 1.00 61.62 178 ASN A CA 1
ATOM 1441 C C . ASN A 1 178 ? 15.419 17.824 -30.188 1.00 61.62 178 ASN A C 1
ATOM 1443 O O . ASN A 1 178 ? 15.483 17.554 -28.994 1.00 61.62 178 ASN A O 1
ATOM 1447 N N . ILE A 1 179 ? 14.467 17.295 -30.968 1.00 60.31 179 ILE A N 1
ATOM 1448 C CA . ILE A 1 179 ? 13.471 16.279 -30.545 1.00 60.31 179 ILE A CA 1
ATOM 1449 C C . ILE A 1 179 ? 14.144 15.036 -29.928 1.00 60.31 179 ILE A C 1
ATOM 1451 O O . ILE A 1 179 ? 13.585 14.410 -29.025 1.00 60.31 179 ILE A O 1
ATOM 1455 N N . ASP A 1 180 ? 15.369 14.736 -30.361 1.00 70.94 180 ASP A N 1
ATOM 1456 C CA . ASP A 1 180 ? 16.201 13.649 -29.844 1.00 70.94 180 ASP A CA 1
ATOM 1457 C C . ASP A 1 180 ? 16.497 13.794 -28.338 1.00 70.94 180 ASP A C 1
ATOM 1459 O O . ASP A 1 180 ? 16.581 12.785 -27.636 1.00 70.94 180 ASP A O 1
ATOM 1463 N N . ASP A 1 181 ? 16.537 15.020 -27.800 1.00 80.25 181 ASP A N 1
ATOM 1464 C CA . ASP A 1 181 ? 16.834 15.277 -26.384 1.00 80.25 181 ASP A CA 1
ATOM 1465 C C . ASP A 1 181 ? 15.767 14.686 -25.449 1.00 80.25 181 ASP A C 1
ATOM 1467 O O . ASP A 1 181 ? 16.096 14.164 -24.385 1.00 80.25 181 ASP A O 1
ATOM 1471 N N . GLN A 1 182 ? 14.489 14.690 -25.854 1.00 86.94 182 GLN A N 1
ATOM 1472 C CA . GLN A 1 182 ? 13.399 14.128 -25.041 1.00 86.94 182 GLN A CA 1
ATOM 1473 C C . GLN A 1 182 ? 13.454 12.598 -24.980 1.00 86.94 182 GLN A C 1
ATOM 1475 O O . GLN A 1 182 ? 13.150 11.992 -23.945 1.00 86.94 182 GLN A O 1
ATOM 1480 N N . ILE A 1 183 ? 13.840 11.959 -26.090 1.00 90.12 183 ILE A N 1
ATOM 1481 C CA . ILE A 1 183 ? 14.022 10.506 -26.147 1.00 90.12 183 ILE A CA 1
ATOM 1482 C C . ILE A 1 183 ? 15.238 10.120 -25.305 1.00 90.12 183 ILE A C 1
ATOM 1484 O O . ILE A 1 183 ? 15.147 9.189 -24.505 1.00 90.12 183 ILE A O 1
ATOM 1488 N N . ILE A 1 184 ? 16.344 10.861 -25.418 1.00 91.38 184 ILE A N 1
ATOM 1489 C CA . ILE A 1 184 ? 17.550 10.654 -24.607 1.00 91.38 184 ILE A CA 1
ATOM 1490 C C . ILE A 1 184 ? 17.233 10.821 -23.114 1.00 91.38 184 ILE A C 1
ATOM 1492 O O . ILE A 1 184 ? 17.571 9.940 -22.324 1.00 91.38 184 ILE A O 1
ATOM 1496 N N . GLU A 1 185 ? 16.525 11.884 -22.720 1.00 91.50 185 GLU A N 1
ATOM 1497 C CA . GLU A 1 185 ? 16.094 12.100 -21.332 1.00 91.50 185 GLU A CA 1
ATOM 1498 C C . GLU A 1 185 ? 15.230 10.935 -20.826 1.00 91.50 185 GLU A C 1
ATOM 1500 O O . GLU A 1 185 ? 15.435 10.429 -19.719 1.00 91.50 185 GLU A O 1
ATOM 1505 N N . SER A 1 186 ? 14.309 10.445 -21.660 1.00 93.94 186 SER A N 1
ATOM 1506 C CA . SER A 1 186 ? 13.473 9.285 -21.336 1.00 93.94 186 SER A CA 1
ATOM 1507 C C . SER A 1 186 ? 14.300 8.007 -21.167 1.00 93.94 186 SER A C 1
ATOM 1509 O O . SER A 1 186 ? 14.071 7.256 -20.221 1.00 93.94 186 SER A O 1
ATOM 1511 N N . ILE A 1 187 ? 15.291 7.765 -22.030 1.00 95.94 187 ILE A N 1
ATOM 1512 C CA . ILE A 1 187 ? 16.198 6.611 -21.938 1.00 95.94 187 ILE A CA 1
ATOM 1513 C C . ILE A 1 187 ? 17.022 6.666 -20.656 1.00 95.94 187 ILE A C 1
ATOM 1515 O O . ILE A 1 187 ? 17.126 5.653 -19.959 1.00 95.94 187 ILE A O 1
ATOM 1519 N N . LEU A 1 188 ? 17.587 7.830 -20.329 1.00 94.94 188 LEU A N 1
ATOM 1520 C CA . LEU A 1 188 ? 18.359 8.027 -19.105 1.00 94.94 188 LEU A CA 1
ATOM 1521 C C . LEU A 1 188 ? 17.487 7.762 -17.880 1.00 94.94 188 LEU A C 1
ATOM 1523 O O . LEU A 1 188 ? 17.835 6.927 -17.047 1.00 94.94 188 LEU A O 1
ATOM 1527 N N . LYS A 1 189 ? 16.298 8.371 -17.834 1.00 94.25 189 LYS A N 1
ATOM 1528 C CA . LYS A 1 189 ? 15.319 8.159 -16.766 1.00 94.25 189 LYS A CA 1
ATOM 1529 C C . LYS A 1 189 ? 14.951 6.685 -16.604 1.00 94.25 189 LYS A C 1
ATOM 1531 O O . LYS A 1 189 ? 15.012 6.159 -15.494 1.00 94.25 189 LYS A O 1
ATOM 1536 N N . GLU A 1 190 ? 14.564 6.006 -17.683 1.00 95.31 190 GLU A N 1
ATOM 1537 C CA . GLU A 1 190 ? 14.165 4.599 -17.612 1.00 95.31 190 GLU A CA 1
ATOM 1538 C C . GLU A 1 190 ? 15.330 3.693 -17.218 1.00 95.31 190 GLU A C 1
ATOM 1540 O O . GLU A 1 190 ? 15.149 2.803 -16.391 1.00 95.31 190 GLU A O 1
ATOM 1545 N N . SER A 1 191 ? 16.532 3.943 -17.738 1.00 94.56 191 SER A N 1
ATOM 1546 C CA . SER A 1 191 ? 17.728 3.180 -17.373 1.00 94.56 191 SER A CA 1
ATOM 1547 C C . SER A 1 191 ? 18.069 3.348 -15.893 1.00 94.56 191 SER A C 1
ATOM 1549 O O . SER A 1 191 ? 18.306 2.352 -15.211 1.00 94.56 191 SER A O 1
ATOM 1551 N N . SER A 1 192 ? 18.021 4.574 -15.357 1.00 93.19 192 SER A N 1
ATOM 1552 C CA . SER A 1 192 ? 18.224 4.827 -13.926 1.00 93.19 192 SER A CA 1
ATOM 1553 C C . SER A 1 192 ? 17.193 4.102 -13.059 1.00 93.19 192 SER A C 1
ATOM 1555 O O . SER A 1 192 ? 17.558 3.544 -12.025 1.00 93.19 192 SER A O 1
ATOM 1557 N N . LEU A 1 193 ? 15.926 4.045 -13.489 1.00 91.75 193 LEU A N 1
ATOM 1558 C CA . LEU A 1 193 ? 14.883 3.279 -12.797 1.00 91.75 193 LEU A CA 1
ATOM 1559 C C . LEU A 1 193 ? 15.166 1.769 -12.828 1.00 91.75 193 LEU A C 1
ATOM 1561 O O . LEU A 1 193 ? 15.050 1.102 -11.803 1.00 91.75 193 LEU A O 1
ATOM 1565 N N . ARG A 1 194 ? 15.592 1.213 -13.971 1.00 92.56 194 ARG A N 1
ATOM 1566 C CA . ARG A 1 194 ? 15.964 -0.211 -14.061 1.00 92.56 194 ARG A CA 1
ATOM 1567 C C . ARG A 1 194 ? 17.154 -0.553 -13.164 1.00 92.56 194 ARG A C 1
ATOM 1569 O O . ARG A 1 194 ? 17.188 -1.639 -12.586 1.00 92.56 194 ARG A O 1
ATOM 1576 N N . VAL A 1 195 ? 18.118 0.357 -13.022 1.00 90.94 195 VAL A N 1
ATOM 1577 C CA . VAL A 1 195 ? 19.230 0.198 -12.074 1.00 90.94 195 VAL A CA 1
ATOM 1578 C C . VAL A 1 195 ? 18.714 0.228 -10.634 1.00 90.94 195 VAL A C 1
ATOM 1580 O O . VAL A 1 195 ? 19.003 -0.695 -9.875 1.00 90.94 195 VAL A O 1
ATOM 1583 N N . SER A 1 196 ? 17.911 1.228 -10.258 1.00 87.69 196 SER A N 1
ATOM 1584 C CA . SER A 1 196 ? 17.438 1.395 -8.876 1.00 87.69 196 SER A CA 1
ATOM 1585 C C . SER A 1 196 ? 16.549 0.242 -8.398 1.00 87.69 196 SER A C 1
ATOM 1587 O O . SER A 1 196 ? 16.675 -0.211 -7.261 1.00 87.69 196 SER A O 1
ATOM 1589 N N . GLU A 1 197 ? 15.741 -0.334 -9.291 1.00 86.50 197 GLU A N 1
ATOM 1590 C CA . GLU A 1 197 ? 14.961 -1.557 -9.051 1.00 86.50 197 GLU A CA 1
ATOM 1591 C C . GLU A 1 197 ? 15.823 -2.765 -8.636 1.00 86.50 197 GLU A C 1
ATOM 1593 O O . GLU A 1 197 ? 15.329 -3.666 -7.954 1.00 86.50 197 GLU A O 1
ATOM 1598 N N . ASN A 1 198 ? 17.102 -2.796 -9.029 1.00 82.81 198 ASN A N 1
ATOM 1599 C CA . ASN A 1 198 ? 18.046 -3.864 -8.691 1.00 82.81 198 ASN A CA 1
ATOM 1600 C C . ASN A 1 198 ? 18.853 -3.591 -7.409 1.00 82.81 198 ASN A C 1
ATOM 1602 O O . ASN A 1 198 ? 19.535 -4.494 -6.926 1.00 82.81 198 ASN A O 1
ATOM 1606 N N . CYS A 1 199 ? 18.742 -2.397 -6.820 1.00 81.62 199 CYS A N 1
ATOM 1607 C CA . CYS A 1 199 ? 19.511 -1.974 -5.643 1.00 81.62 199 CYS A CA 1
ATOM 1608 C C . CYS A 1 199 ? 18.830 -2.300 -4.296 1.00 81.62 199 CYS A C 1
ATOM 1610 O O . CYS A 1 199 ? 19.271 -1.837 -3.246 1.00 81.62 199 CYS A O 1
ATOM 1612 N N . GLY A 1 200 ? 17.763 -3.104 -4.304 1.00 76.81 200 GLY A N 1
ATOM 1613 C CA . GLY A 1 200 ? 17.012 -3.475 -3.102 1.00 76.81 200 GLY A CA 1
ATOM 1614 C C . GLY A 1 200 ? 15.906 -2.480 -2.735 1.00 76.81 200 GLY A C 1
ATOM 1615 O O . GLY A 1 200 ? 15.694 -1.471 -3.402 1.00 76.81 200 GLY A O 1
ATOM 1616 N N . ARG A 1 201 ? 15.153 -2.789 -1.671 1.00 71.31 201 ARG A N 1
ATOM 1617 C CA . ARG A 1 201 ? 13.888 -2.103 -1.341 1.00 71.31 201 ARG A CA 1
ATOM 1618 C C . ARG A 1 201 ? 14.057 -0.620 -1.004 1.00 71.31 201 ARG A C 1
ATOM 1620 O O . ARG A 1 201 ? 13.208 0.187 -1.366 1.00 71.31 201 ARG A O 1
ATOM 1627 N N . THR A 1 202 ? 15.146 -0.261 -0.338 1.00 73.06 202 THR A N 1
ATOM 1628 C CA . THR A 1 202 ? 15.455 1.118 0.068 1.00 73.06 202 THR A CA 1
ATOM 1629 C C . THR A 1 202 ? 15.683 2.028 -1.139 1.00 73.06 202 THR A C 1
ATOM 1631 O O . THR A 1 202 ? 15.346 3.204 -1.097 1.00 73.06 202 THR A O 1
ATOM 1634 N N . ALA A 1 203 ? 16.206 1.468 -2.232 1.00 77.94 203 ALA A N 1
ATOM 1635 C CA . ALA A 1 203 ? 16.468 2.173 -3.481 1.00 77.94 203 ALA A CA 1
ATOM 1636 C C . ALA A 1 203 ? 15.332 2.026 -4.510 1.00 77.94 203 ALA A C 1
ATOM 1638 O O . ALA A 1 203 ? 15.429 2.586 -5.603 1.00 77.94 203 ALA A O 1
ATOM 1639 N N . GLN A 1 204 ? 14.258 1.287 -4.191 1.00 80.25 204 GLN A N 1
ATOM 1640 C CA . GLN A 1 204 ? 13.151 1.121 -5.126 1.00 80.25 204 GLN A CA 1
ATOM 1641 C C . GLN A 1 204 ? 12.465 2.466 -5.403 1.00 80.25 204 GLN A C 1
ATOM 1643 O O . GLN A 1 204 ? 12.161 3.217 -4.465 1.00 80.25 204 GLN A O 1
ATOM 1648 N N . PRO A 1 205 ? 12.172 2.758 -6.682 1.00 83.44 205 PRO A N 1
ATOM 1649 C CA . PRO A 1 205 ? 11.439 3.956 -7.047 1.00 83.44 205 PRO A CA 1
ATOM 1650 C C . PRO A 1 205 ? 10.015 3.906 -6.490 1.00 83.44 205 PRO A C 1
ATOM 1652 O O . PRO A 1 205 ? 9.542 2.878 -5.994 1.00 83.44 205 PRO A O 1
ATOM 1655 N N . SER A 1 206 ? 9.312 5.034 -6.577 1.00 86.31 206 SER A N 1
ATOM 1656 C CA . SER A 1 206 ? 7.890 5.025 -6.268 1.00 86.31 206 SER A CA 1
ATOM 1657 C C . SER A 1 206 ? 7.142 4.076 -7.200 1.00 86.31 206 SER A C 1
ATOM 1659 O O . SER A 1 206 ? 7.471 3.926 -8.378 1.00 86.31 206 SER A O 1
ATOM 1661 N N . MET A 1 207 ? 6.119 3.426 -6.663 1.00 87.75 207 MET A N 1
ATOM 1662 C CA . MET A 1 207 ? 5.320 2.463 -7.405 1.00 87.75 207 MET A CA 1
ATOM 1663 C C . MET A 1 207 ? 3.860 2.532 -6.985 1.00 87.75 207 MET A C 1
ATOM 1665 O O . MET A 1 207 ? 3.523 3.022 -5.911 1.00 87.75 207 MET A O 1
ATOM 1669 N N . THR A 1 208 ? 2.980 2.035 -7.848 1.00 90.31 208 THR A N 1
ATOM 1670 C CA . THR A 1 208 ? 1.598 1.735 -7.467 1.00 90.31 208 THR A CA 1
ATOM 1671 C C . THR A 1 208 ? 1.455 0.228 -7.365 1.00 90.31 208 THR A C 1
ATOM 1673 O O . THR A 1 208 ? 1.833 -0.495 -8.286 1.00 90.31 208 THR A O 1
ATOM 1676 N N . ARG A 1 209 ? 0.930 -0.233 -6.235 1.00 89.88 209 ARG A N 1
ATOM 1677 C CA . ARG A 1 209 ? 0.673 -1.636 -5.937 1.00 89.88 209 ARG A CA 1
ATOM 1678 C C . ARG A 1 209 ? -0.823 -1.900 -5.991 1.00 89.88 209 ARG A C 1
ATOM 1680 O O . ARG A 1 209 ? -1.620 -1.061 -5.567 1.00 89.88 209 ARG A O 1
ATOM 1687 N N . GLU A 1 210 ? -1.189 -3.063 -6.508 1.00 94.00 210 GLU A N 1
ATOM 1688 C CA . GLU A 1 210 ? -2.572 -3.522 -6.544 1.00 94.00 210 GLU A CA 1
ATOM 1689 C C . GLU A 1 210 ? -2.797 -4.602 -5.481 1.00 94.00 210 GLU A C 1
ATOM 1691 O O . GLU A 1 210 ? -1.955 -5.471 -5.250 1.00 94.00 210 GLU A O 1
ATOM 1696 N N . PHE A 1 211 ? -3.945 -4.541 -4.821 1.00 95.06 211 PHE A N 1
ATOM 1697 C CA . PHE A 1 211 ? -4.361 -5.488 -3.802 1.00 95.06 211 PHE A CA 1
ATOM 1698 C C . PHE A 1 211 ? -5.718 -6.065 -4.176 1.00 95.06 211 PHE A C 1
ATOM 1700 O O . PHE A 1 211 ? -6.700 -5.337 -4.346 1.00 95.06 211 PHE A O 1
ATOM 1707 N N . LYS A 1 212 ? -5.754 -7.386 -4.331 1.00 94.69 212 LYS A N 1
ATOM 1708 C CA . LYS A 1 212 ? -6.960 -8.152 -4.634 1.00 94.69 212 LYS A CA 1
ATOM 1709 C C . LYS A 1 212 ? -7.319 -8.971 -3.408 1.00 94.69 212 LYS A C 1
ATOM 1711 O O . LYS A 1 212 ? -6.482 -9.716 -2.910 1.00 94.69 212 LYS A O 1
ATOM 1716 N N . MET A 1 213 ? -8.541 -8.819 -2.929 1.00 94.75 213 MET A N 1
ATOM 1717 C CA . MET A 1 213 ? -9.044 -9.555 -1.776 1.00 94.75 213 MET A CA 1
ATOM 1718 C C . MET A 1 213 ? -10.230 -10.399 -2.205 1.00 94.75 213 MET A C 1
ATOM 1720 O O . MET A 1 213 ? -11.040 -9.966 -3.026 1.00 94.75 213 MET A O 1
ATOM 1724 N N . ASP A 1 214 ? -10.346 -11.583 -1.620 1.00 94.06 214 ASP A N 1
ATOM 1725 C CA . ASP A 1 214 ? -11.532 -12.408 -1.792 1.00 94.06 214 ASP A CA 1
ATOM 1726 C C . ASP A 1 214 ? -12.743 -11.664 -1.225 1.00 94.06 214 ASP A C 1
ATOM 1728 O O . ASP A 1 214 ? -12.647 -11.005 -0.187 1.00 94.06 214 ASP A O 1
ATOM 1732 N N . ASN A 1 215 ? -13.890 -11.790 -1.894 1.00 94.31 215 ASN A N 1
ATOM 1733 C CA . ASN A 1 215 ? -15.136 -11.097 -1.552 1.00 94.31 215 ASN A CA 1
ATOM 1734 C C . ASN A 1 215 ? -15.073 -9.562 -1.658 1.00 94.31 215 ASN A C 1
ATOM 1736 O O . ASN A 1 215 ? -15.879 -8.889 -1.016 1.00 94.31 215 ASN A O 1
ATOM 1740 N N . LEU A 1 216 ? -14.158 -9.001 -2.452 1.00 95.25 216 LEU A N 1
ATOM 1741 C CA . LEU A 1 216 ? -14.165 -7.585 -2.818 1.00 95.25 216 LEU A CA 1
ATOM 1742 C C . LEU A 1 216 ? -14.082 -7.436 -4.340 1.00 95.25 216 LEU A C 1
ATOM 1744 O O . LEU A 1 216 ? -13.101 -7.857 -4.952 1.00 95.25 216 LEU A O 1
ATOM 1748 N N . ASP A 1 217 ? -15.080 -6.793 -4.945 1.00 92.38 217 ASP A N 1
ATOM 1749 C CA . ASP A 1 217 ? -15.151 -6.656 -6.406 1.00 92.38 217 ASP A CA 1
ATOM 1750 C C . ASP A 1 217 ? -14.081 -5.692 -6.946 1.00 92.38 217 ASP A C 1
ATOM 1752 O O . ASP A 1 217 ? -13.536 -5.861 -8.042 1.00 92.38 217 ASP A O 1
ATOM 1756 N N . GLN A 1 218 ? -13.766 -4.650 -6.174 1.00 93.00 218 GLN A N 1
ATOM 1757 C CA . GLN A 1 218 ? -12.779 -3.641 -6.545 1.00 93.00 218 GLN A CA 1
ATOM 1758 C C . GLN A 1 218 ? -11.358 -4.074 -6.161 1.00 93.00 218 GLN A C 1
ATOM 1760 O O . GLN A 1 218 ? -11.067 -4.393 -5.013 1.00 93.00 218 GLN A O 1
ATOM 1765 N N . THR A 1 219 ? -10.420 -3.952 -7.103 1.00 95.81 219 THR A N 1
ATOM 1766 C CA . THR A 1 219 ? -8.983 -3.999 -6.787 1.00 95.81 219 THR A CA 1
ATOM 1767 C C . THR A 1 219 ? -8.559 -2.703 -6.095 1.00 95.81 219 THR A C 1
ATOM 1769 O O . THR A 1 219 ? -8.723 -1.617 -6.658 1.00 95.81 219 THR A O 1
ATOM 1772 N N . VAL A 1 220 ? -7.992 -2.810 -4.893 1.00 97.25 220 VAL A N 1
ATOM 1773 C CA . VAL A 1 220 ? -7.471 -1.663 -4.140 1.00 97.25 220 VAL A CA 1
ATOM 1774 C C . VAL A 1 220 ? -6.112 -1.259 -4.698 1.00 97.25 220 VAL A C 1
ATOM 1776 O O . VAL A 1 220 ? -5.239 -2.099 -4.897 1.00 97.25 220 VAL A O 1
ATOM 1779 N N . LYS A 1 221 ? -5.916 0.034 -4.960 1.00 96.75 221 LYS A N 1
ATOM 1780 C CA . LYS A 1 221 ? -4.665 0.568 -5.518 1.00 96.75 221 LYS A CA 1
ATOM 1781 C C . LYS A 1 221 ? -3.995 1.501 -4.529 1.00 96.75 221 LYS A C 1
ATOM 1783 O O . LYS A 1 221 ? -4.612 2.481 -4.121 1.00 96.75 221 LYS A O 1
ATOM 1788 N N . LEU A 1 222 ? -2.738 1.240 -4.186 1.00 96.31 222 LEU A N 1
ATOM 1789 C CA . LEU A 1 222 ? -1.966 2.076 -3.268 1.00 96.31 222 LEU A CA 1
ATOM 1790 C C . LEU A 1 222 ? -0.707 2.586 -3.953 1.00 96.31 222 LEU A C 1
ATOM 1792 O O . LEU A 1 222 ? 0.064 1.814 -4.516 1.00 96.31 222 LEU A O 1
ATOM 1796 N N . TYR A 1 223 ? -0.495 3.894 -3.894 1.00 94.56 223 TYR A N 1
ATOM 1797 C CA . TYR A 1 223 ? 0.769 4.508 -4.253 1.00 94.56 223 TYR A CA 1
ATOM 1798 C C . TYR A 1 223 ? 1.723 4.443 -3.055 1.00 94.56 223 TYR A C 1
ATOM 1800 O O . TYR A 1 223 ? 1.417 4.915 -1.955 1.00 94.56 223 TYR A O 1
ATOM 1808 N N . GLU A 1 224 ? 2.890 3.859 -3.300 1.00 91.56 224 GLU A N 1
ATOM 1809 C CA . GLU A 1 224 ? 4.017 3.778 -2.380 1.00 91.56 224 GLU A CA 1
ATOM 1810 C C . GLU A 1 224 ? 5.117 4.715 -2.893 1.00 91.56 224 GLU A C 1
ATOM 1812 O O . GLU A 1 224 ? 5.722 4.442 -3.938 1.00 91.56 224 GLU A O 1
ATOM 1817 N N . PRO A 1 225 ? 5.399 5.829 -2.197 1.00 88.06 225 PRO A N 1
ATOM 1818 C CA . PRO A 1 225 ? 6.543 6.672 -2.507 1.00 88.06 225 PRO A CA 1
ATOM 1819 C C . PRO A 1 225 ? 7.866 5.889 -2.487 1.00 88.06 225 PRO A C 1
ATOM 1821 O O . PRO A 1 225 ? 7.995 4.833 -1.852 1.00 88.06 225 PRO A O 1
ATOM 1824 N N . SER A 1 226 ? 8.876 6.426 -3.178 1.00 80.44 226 SER A N 1
ATOM 1825 C CA . SER A 1 226 ? 10.262 6.006 -2.962 1.00 80.44 226 SER A CA 1
ATOM 1826 C C . SER A 1 226 ? 10.605 6.243 -1.498 1.00 80.44 226 SER A C 1
ATOM 1828 O O . SER A 1 226 ? 10.213 7.270 -0.942 1.00 80.44 226 SER A O 1
ATOM 1830 N N . LEU A 1 227 ? 11.323 5.316 -0.874 1.00 68.44 227 LEU A N 1
ATOM 1831 C CA . LEU A 1 227 ? 11.715 5.506 0.512 1.00 68.44 227 LEU A CA 1
ATOM 1832 C C . LEU A 1 227 ? 12.778 6.610 0.568 1.00 68.44 227 LEU A C 1
ATOM 1834 O O . LEU A 1 227 ? 13.904 6.422 0.118 1.00 68.44 227 LEU A O 1
ATOM 1838 N N . THR A 1 228 ? 12.407 7.782 1.072 1.00 58.50 228 THR A N 1
ATOM 1839 C CA . THR A 1 228 ? 13.358 8.846 1.398 1.00 58.50 228 THR A CA 1
ATOM 1840 C C . THR A 1 228 ? 13.307 9.020 2.911 1.00 58.50 228 THR A C 1
ATOM 1842 O O . THR A 1 228 ? 12.254 9.402 3.417 1.00 58.50 228 THR A O 1
ATOM 1845 N N . ALA A 1 229 ? 14.411 8.732 3.611 1.00 60.75 229 ALA A N 1
ATOM 1846 C CA . ALA A 1 229 ? 14.511 8.700 5.082 1.00 60.75 229 ALA A CA 1
ATOM 1847 C C . ALA A 1 229 ? 13.679 7.590 5.779 1.00 60.75 229 ALA A C 1
ATOM 1849 O O . ALA A 1 229 ? 13.147 6.698 5.116 1.00 60.75 229 ALA A O 1
ATOM 1850 N N . ASP A 1 230 ? 13.588 7.645 7.115 1.00 60.59 230 ASP A N 1
ATOM 1851 C CA . ASP A 1 230 ? 12.981 6.649 8.026 1.00 60.59 230 ASP A CA 1
ATOM 1852 C C . ASP A 1 230 ? 11.436 6.561 7.965 1.00 60.59 230 ASP A C 1
ATOM 1854 O O . ASP A 1 230 ? 10.767 6.208 8.937 1.00 60.59 230 ASP A O 1
ATOM 1858 N N . ASN A 1 231 ? 10.826 6.861 6.816 1.00 70.69 231 ASN A N 1
ATOM 1859 C CA . ASN A 1 231 ? 9.370 6.903 6.653 1.00 70.69 231 ASN A CA 1
ATOM 1860 C C . ASN A 1 231 ? 8.780 5.506 6.395 1.00 70.69 231 ASN A C 1
ATOM 1862 O O . ASN A 1 231 ? 8.264 5.218 5.311 1.00 70.69 231 ASN A O 1
ATOM 1866 N N . LEU A 1 232 ? 8.829 4.633 7.408 1.00 74.69 232 LEU A N 1
ATOM 1867 C CA . LEU A 1 232 ? 8.261 3.274 7.371 1.00 74.69 232 LEU A CA 1
ATOM 1868 C C . LEU A 1 232 ? 6.794 3.242 6.905 1.00 74.69 232 LEU A C 1
ATOM 1870 O O . LEU A 1 232 ? 6.389 2.303 6.213 1.00 74.69 232 LEU A O 1
ATOM 1874 N N . GLY A 1 233 ? 6.021 4.287 7.226 1.00 73.56 233 GLY A N 1
ATOM 1875 C CA . GLY A 1 233 ? 4.612 4.439 6.847 1.00 73.56 233 GLY A CA 1
ATOM 1876 C C . GLY A 1 233 ? 4.355 4.619 5.344 1.00 73.56 233 GLY A C 1
ATOM 1877 O O . GLY A 1 233 ? 3.211 4.560 4.903 1.00 73.56 233 GLY A O 1
ATOM 1878 N N . TRP A 1 234 ? 5.389 4.809 4.517 1.00 80.38 234 TRP A N 1
ATOM 1879 C CA . TRP A 1 234 ? 5.237 4.884 3.057 1.00 80.38 234 TRP A CA 1
ATOM 1880 C C . TRP A 1 234 ? 5.188 3.523 2.361 1.00 80.38 234 TRP A C 1
ATOM 1882 O O . TRP A 1 234 ? 4.926 3.468 1.155 1.00 80.38 234 TRP A O 1
ATOM 1892 N N . LYS A 1 235 ? 5.445 2.430 3.087 1.00 85.38 235 LYS A N 1
ATOM 1893 C CA . LYS A 1 235 ? 5.394 1.065 2.555 1.00 85.38 235 LYS A CA 1
ATOM 1894 C C . LYS A 1 235 ? 4.220 0.297 3.142 1.00 85.38 235 LYS A C 1
ATOM 1896 O O . LYS A 1 235 ? 3.867 0.465 4.304 1.00 85.38 235 LYS A O 1
ATOM 1901 N N . THR A 1 236 ? 3.635 -0.571 2.324 1.00 86.81 236 THR A N 1
ATOM 1902 C CA . THR A 1 236 ? 2.584 -1.479 2.782 1.00 86.81 236 THR A CA 1
ATOM 1903 C C . THR A 1 236 ? 3.219 -2.727 3.393 1.00 86.81 236 THR A C 1
ATOM 1905 O O . THR A 1 236 ? 4.110 -3.323 2.788 1.00 86.81 236 THR A O 1
ATOM 1908 N N . TRP A 1 237 ? 2.758 -3.125 4.578 1.00 90.25 237 TRP A N 1
ATOM 1909 C CA . TRP A 1 237 ? 3.284 -4.267 5.337 1.00 90.25 237 TRP A CA 1
ATOM 1910 C C . TRP A 1 237 ? 2.322 -5.454 5.300 1.00 90.25 237 TRP A C 1
ATOM 1912 O O . TRP A 1 237 ? 1.106 -5.254 5.243 1.00 90.25 237 TRP A O 1
ATOM 1922 N N . GLY A 1 238 ? 2.834 -6.688 5.375 1.00 89.94 238 GLY A N 1
ATOM 1923 C CA . GLY A 1 238 ? 2.014 -7.899 5.241 1.00 89.94 238 GLY A CA 1
ATOM 1924 C C . GLY A 1 238 ? 0.850 -7.988 6.234 1.00 89.94 238 GLY A C 1
ATOM 1925 O O . GLY A 1 238 ? -0.251 -8.383 5.850 1.00 89.94 238 GLY A O 1
ATOM 1926 N N . SER A 1 239 ? 1.040 -7.498 7.466 1.00 93.75 239 SER A N 1
ATOM 1927 C CA . SER A 1 239 ? -0.007 -7.411 8.497 1.00 93.75 239 SER A CA 1
ATOM 1928 C C . SER A 1 239 ? -1.268 -6.701 7.990 1.00 93.75 239 SER A C 1
ATOM 1930 O O . SER A 1 239 ? -2.385 -7.139 8.260 1.00 93.75 239 SER A O 1
ATOM 1932 N N . SER A 1 240 ? -1.101 -5.624 7.216 1.00 96.69 240 SER A N 1
ATOM 1933 C CA . SER A 1 240 ? -2.226 -4.847 6.690 1.00 96.69 240 SER A CA 1
ATOM 1934 C C . SER A 1 240 ? -3.038 -5.627 5.653 1.00 96.69 240 SER A C 1
ATOM 1936 O O . SER A 1 240 ? -4.261 -5.523 5.649 1.00 96.69 240 SER A O 1
ATOM 1938 N N . LEU A 1 241 ? -2.406 -6.471 4.828 1.00 96.69 241 LEU A N 1
ATOM 1939 C CA . LEU A 1 241 ? -3.119 -7.312 3.861 1.00 96.69 241 LEU A CA 1
ATOM 1940 C C . LEU A 1 241 ? -3.940 -8.396 4.569 1.00 96.69 241 LEU A C 1
ATOM 1942 O O . LEU A 1 241 ? -5.111 -8.581 4.239 1.00 96.69 241 LEU A O 1
ATOM 1946 N N . ILE A 1 242 ? -3.357 -9.064 5.570 1.00 96.31 242 ILE A N 1
ATOM 1947 C CA . ILE A 1 242 ? -4.062 -10.088 6.356 1.00 96.31 242 ILE A CA 1
ATOM 1948 C C . ILE A 1 242 ? -5.275 -9.479 7.064 1.00 96.31 242 ILE A C 1
ATOM 1950 O O . ILE A 1 242 ? -6.387 -10.000 6.944 1.00 96.31 242 ILE A O 1
ATOM 1954 N N . LEU A 1 243 ? -5.090 -8.335 7.734 1.00 97.88 243 LEU A N 1
ATOM 1955 C CA . LEU A 1 243 ? -6.193 -7.658 8.410 1.00 97.88 243 LEU A CA 1
ATOM 1956 C C . LEU A 1 243 ? -7.266 -7.194 7.417 1.00 97.88 243 LEU A C 1
ATOM 1958 O O . LEU A 1 243 ? -8.454 -7.368 7.681 1.00 97.88 243 LEU A O 1
ATOM 1962 N N . SER A 1 244 ? -6.869 -6.664 6.257 1.00 98.06 244 SER A N 1
ATOM 1963 C CA . SER A 1 244 ? -7.807 -6.233 5.211 1.00 98.06 244 SER A CA 1
ATOM 1964 C C . SER A 1 244 ? -8.686 -7.380 4.726 1.00 98.06 244 SER A C 1
ATOM 1966 O O . SER A 1 244 ? -9.906 -7.234 4.686 1.00 98.06 244 SER A O 1
ATOM 1968 N N . GLN A 1 245 ? -8.095 -8.544 4.439 1.00 97.12 245 GLN A N 1
ATOM 1969 C CA . GLN A 1 245 ? -8.847 -9.723 4.013 1.00 97.12 245 GLN A CA 1
ATOM 1970 C C . GLN A 1 245 ? -9.843 -10.184 5.089 1.00 97.12 245 GLN A C 1
ATOM 1972 O O . GLN A 1 245 ? -10.992 -10.501 4.769 1.00 97.12 245 GLN A O 1
ATOM 1977 N N . LYS A 1 246 ? -9.442 -10.181 6.370 1.00 96.38 246 LYS A N 1
ATOM 1978 C CA . LYS A 1 246 ? -10.349 -10.502 7.485 1.00 96.38 246 LYS A CA 1
ATOM 1979 C C . LYS A 1 246 ? -11.501 -9.509 7.578 1.00 96.38 246 LYS A C 1
ATOM 1981 O O . LYS A 1 246 ? -12.653 -9.925 7.658 1.00 96.38 246 LYS A O 1
ATOM 1986 N N . MET A 1 247 ? -11.212 -8.211 7.515 1.00 97.19 247 MET A N 1
ATOM 1987 C CA . MET A 1 247 ? -12.232 -7.164 7.599 1.00 97.19 247 MET A CA 1
ATOM 1988 C C . MET A 1 247 ? -13.232 -7.235 6.443 1.00 97.19 247 MET A C 1
ATOM 1990 O O . MET A 1 247 ? -14.437 -7.133 6.672 1.00 97.19 247 MET A O 1
ATOM 1994 N N . VAL A 1 248 ? -12.759 -7.477 5.217 1.00 97.12 248 VAL A N 1
ATOM 1995 C CA . VAL A 1 248 ? -13.623 -7.702 4.048 1.00 97.12 248 VAL A CA 1
ATOM 1996 C C . VAL A 1 248 ? -14.542 -8.906 4.275 1.00 97.12 248 VAL A C 1
ATOM 1998 O O . VAL A 1 248 ? -15.747 -8.812 4.040 1.00 97.12 248 VAL A O 1
ATOM 2001 N N . ASN A 1 249 ? -14.010 -10.015 4.795 1.00 95.31 249 ASN A N 1
ATOM 2002 C CA . ASN A 1 249 ? -14.791 -11.221 5.080 1.00 95.31 249 ASN A CA 1
ATOM 2003 C C . ASN A 1 249 ? -15.806 -11.019 6.216 1.00 95.31 249 ASN A C 1
ATOM 2005 O O . ASN A 1 249 ? -16.928 -11.525 6.136 1.00 95.31 249 ASN A O 1
ATOM 2009 N N . PHE A 1 250 ? -15.445 -10.270 7.260 1.00 92.88 250 PHE A N 1
ATOM 2010 C CA . PHE A 1 250 ? -16.368 -9.912 8.338 1.00 92.88 250 PHE A CA 1
ATOM 2011 C C . PHE A 1 250 ? -17.516 -9.057 7.820 1.00 92.88 250 PHE A C 1
ATOM 2013 O O . PHE A 1 250 ? -18.675 -9.385 8.069 1.00 92.88 250 PHE A O 1
ATOM 2020 N N . LEU A 1 251 ? -17.211 -8.022 7.033 1.00 91.94 251 LEU A N 1
ATOM 2021 C CA . LEU A 1 251 ? -18.228 -7.194 6.399 1.00 91.94 251 LEU A CA 1
ATOM 2022 C C . LEU A 1 251 ? -19.114 -8.011 5.461 1.00 91.94 251 LEU A C 1
ATOM 2024 O O . LEU A 1 251 ? -20.327 -7.882 5.529 1.00 91.94 251 LEU A O 1
ATOM 2028 N N . ASN A 1 252 ? -18.560 -8.924 4.663 1.00 89.44 252 ASN A N 1
ATOM 2029 C CA . ASN A 1 252 ? -19.352 -9.754 3.752 1.00 89.44 252 ASN A CA 1
ATOM 2030 C C . ASN A 1 252 ? -20.472 -10.549 4.457 1.00 89.44 252 ASN A C 1
ATOM 2032 O O . ASN A 1 252 ? -21.514 -10.814 3.863 1.00 89.44 252 ASN A O 1
ATOM 2036 N N . ASN A 1 253 ? -20.271 -10.900 5.730 1.00 85.50 253 ASN A N 1
ATOM 2037 C CA . ASN A 1 253 ? -21.257 -11.595 6.559 1.00 85.50 253 ASN A CA 1
ATOM 2038 C C . ASN A 1 253 ? -22.061 -10.653 7.475 1.00 85.50 253 ASN A C 1
ATOM 2040 O O . ASN A 1 253 ? -23.000 -11.089 8.149 1.00 85.50 253 ASN A O 1
ATOM 2044 N N . TYR A 1 254 ? -21.701 -9.371 7.518 1.00 83.25 254 TYR A N 1
ATOM 2045 C CA . TYR A 1 254 ? -22.313 -8.376 8.381 1.00 83.25 254 TYR A CA 1
ATOM 2046 C C . TYR A 1 254 ? -23.699 -7.989 7.865 1.00 83.25 254 TYR A C 1
ATOM 2048 O O . TYR A 1 254 ? -23.882 -7.529 6.737 1.00 83.25 254 TYR A O 1
ATOM 2056 N N . LYS A 1 255 ? -24.707 -8.146 8.723 1.00 74.25 255 LYS A N 1
ATOM 2057 C CA . LYS A 1 255 ? -26.074 -7.711 8.438 1.00 74.25 255 LYS A CA 1
ATOM 2058 C C . LYS A 1 255 ? -26.269 -6.315 8.999 1.00 74.25 255 LYS A C 1
ATOM 2060 O O . LYS A 1 255 ? -26.584 -6.165 10.176 1.00 74.25 255 LYS A O 1
ATOM 2065 N N . TYR A 1 256 ? -26.102 -5.303 8.155 1.00 70.44 256 TYR A N 1
ATOM 2066 C CA . TYR A 1 256 ? -26.419 -3.938 8.552 1.00 70.44 256 TYR A CA 1
ATOM 2067 C C . TYR A 1 256 ? -27.929 -3.797 8.766 1.00 70.44 256 TYR A C 1
ATOM 2069 O O . TYR A 1 256 ? -28.724 -3.975 7.842 1.00 70.44 256 TYR A O 1
ATOM 2077 N N . SER A 1 257 ? -28.336 -3.495 9.997 1.00 65.31 257 SER A N 1
ATOM 2078 C CA . SER A 1 257 ? -29.703 -3.083 10.288 1.00 65.31 257 SER A CA 1
ATOM 2079 C C . SER A 1 257 ? -29.796 -1.565 10.151 1.00 65.31 257 SER A C 1
ATOM 2081 O O . SER A 1 257 ? -29.207 -0.857 10.963 1.00 65.31 257 SER A O 1
ATOM 2083 N N . ASN A 1 258 ? -30.594 -1.066 9.199 1.00 58.28 258 ASN A N 1
ATOM 2084 C CA . ASN A 1 258 ? -30.956 0.360 9.041 1.00 58.28 258 ASN A CA 1
ATOM 2085 C C . ASN A 1 258 ? -31.779 0.913 10.244 1.00 58.28 258 ASN A C 1
ATOM 2087 O O . ASN A 1 258 ? -32.629 1.778 10.066 1.00 58.28 258 ASN A O 1
ATOM 2091 N N . GLN A 1 259 ? -31.638 0.351 11.449 1.00 53.22 259 GLN A N 1
ATOM 2092 C CA . GLN A 1 259 ? -32.501 0.632 12.601 1.00 53.22 259 GLN A CA 1
ATOM 2093 C C . GLN A 1 259 ? -31.971 1.744 13.514 1.00 53.22 259 GLN A C 1
ATOM 2095 O O . GLN A 1 259 ? -32.736 2.236 14.339 1.00 53.22 259 GLN A O 1
ATOM 2100 N N . SER A 1 260 ? -30.711 2.164 13.365 1.00 59.25 260 SER A N 1
ATOM 2101 C CA . SER A 1 260 ? -30.154 3.317 14.076 1.00 59.25 260 SER A CA 1
ATOM 2102 C C . SER A 1 260 ? -29.848 4.449 13.096 1.00 59.25 260 SER A C 1
ATOM 2104 O O . SER A 1 260 ? -29.080 4.251 12.156 1.00 59.25 260 SER A O 1
ATOM 2106 N N . ASP A 1 261 ? -30.380 5.644 13.361 1.00 65.81 261 ASP A N 1
ATOM 2107 C CA . ASP A 1 261 ? -29.957 6.888 12.690 1.00 65.81 261 ASP A CA 1
ATOM 2108 C C . ASP A 1 261 ? -28.531 7.319 13.104 1.00 65.81 261 ASP A C 1
ATOM 2110 O O . ASP A 1 261 ? -27.975 8.285 12.571 1.00 65.81 261 ASP A O 1
ATOM 2114 N N . ASP A 1 262 ? -27.930 6.599 14.057 1.00 76.38 262 ASP A N 1
ATOM 2115 C CA . ASP A 1 262 ? -26.599 6.874 14.575 1.00 76.38 262 ASP A CA 1
ATOM 2116 C C . ASP A 1 262 ? -25.522 6.699 13.501 1.00 76.38 262 ASP A C 1
ATOM 2118 O O . ASP A 1 262 ? -25.489 5.735 12.730 1.00 76.38 262 ASP A O 1
ATOM 2122 N N . LYS A 1 263 ? -24.598 7.658 13.491 1.00 86.81 263 LYS A N 1
ATOM 2123 C CA . LYS A 1 263 ? -23.435 7.671 12.612 1.00 86.81 263 LYS A CA 1
ATOM 2124 C C . LYS A 1 263 ? -22.478 6.539 12.990 1.00 86.81 263 LYS A C 1
ATOM 2126 O O . LYS A 1 263 ? -21.957 6.529 14.106 1.00 86.81 263 LYS A O 1
ATOM 2131 N N . LEU A 1 264 ? -22.196 5.637 12.049 1.00 90.94 264 LEU A N 1
ATOM 2132 C CA . LEU A 1 264 ? -21.157 4.618 12.206 1.00 90.94 264 LEU A CA 1
ATOM 2133 C C . LEU A 1 264 ? -19.780 5.270 12.033 1.00 90.94 264 LEU A C 1
ATOM 2135 O O . LEU A 1 264 ? -19.509 5.883 10.998 1.00 90.94 264 LEU A O 1
ATOM 2139 N N . ARG A 1 265 ? -18.902 5.149 13.030 1.00 94.44 265 ARG A N 1
ATOM 2140 C CA . ARG A 1 265 ? -17.586 5.803 13.026 1.00 94.44 265 ARG A CA 1
ATOM 2141 C C . ARG A 1 265 ? -16.458 4.787 13.123 1.00 94.44 265 ARG A C 1
ATOM 2143 O O . ARG A 1 265 ? -16.407 3.999 14.066 1.00 94.44 265 ARG A O 1
ATOM 2150 N N . ILE A 1 266 ? -15.530 4.855 12.174 1.00 97.31 266 ILE A N 1
ATOM 2151 C CA . ILE A 1 266 ? -14.371 3.971 12.068 1.00 97.31 266 ILE A CA 1
ATOM 2152 C C . ILE A 1 266 ? -13.088 4.801 12.121 1.00 97.31 266 ILE A C 1
ATOM 2154 O O . ILE A 1 266 ? -12.982 5.830 11.451 1.00 97.31 266 ILE A O 1
ATOM 2158 N N . LEU A 1 267 ? -12.117 4.339 12.906 1.00 98.50 267 LEU A N 1
ATOM 2159 C CA . LEU A 1 267 ? -10.785 4.925 13.024 1.00 98.50 267 LEU A CA 1
ATOM 2160 C C . LEU A 1 267 ? -9.722 3.876 12.699 1.00 98.50 267 LEU A C 1
ATOM 2162 O O . LEU A 1 267 ? -9.710 2.809 13.301 1.00 98.50 267 LEU A O 1
ATOM 2166 N N . GLU A 1 268 ? -8.795 4.187 11.803 1.00 98.81 268 GLU A N 1
ATOM 2167 C CA . GLU A 1 268 ? -7.569 3.407 11.620 1.00 98.81 268 GLU A CA 1
ATOM 2168 C C . GLU A 1 268 ? -6.393 4.144 12.268 1.00 98.81 268 GLU A C 1
ATOM 2170 O O . GLU A 1 268 ? -6.155 5.319 11.971 1.00 98.81 268 GLU A O 1
ATOM 2175 N N . LEU A 1 269 ? -5.680 3.465 13.170 1.00 98.56 269 LEU A N 1
ATOM 2176 C CA . LEU A 1 269 ? -4.500 3.984 13.864 1.00 98.56 269 LEU A CA 1
ATOM 2177 C C . LEU A 1 269 ? -3.231 3.503 13.156 1.00 98.56 269 LEU A C 1
ATOM 2179 O O . LEU A 1 269 ? -3.022 2.295 13.057 1.00 98.56 269 LEU A O 1
ATOM 2183 N N . GLY A 1 270 ? -2.364 4.431 12.739 1.00 97.62 270 GLY A N 1
ATOM 2184 C CA . GLY A 1 270 ? -1.110 4.083 12.060 1.00 97.62 270 GLY A CA 1
ATOM 2185 C C . GLY A 1 270 ? -1.376 3.422 10.709 1.00 97.62 270 GLY A C 1
ATOM 2186 O O . GLY A 1 270 ? -0.928 2.309 10.452 1.00 97.62 270 GLY A O 1
ATOM 2187 N N . ALA A 1 271 ? -2.188 4.079 9.881 1.00 97.94 271 ALA A N 1
ATOM 2188 C CA . ALA A 1 271 ? -2.699 3.523 8.633 1.00 97.94 271 ALA A CA 1
ATOM 2189 C C . ALA A 1 271 ? -1.600 3.260 7.584 1.00 97.94 271 ALA A C 1
ATOM 2191 O O . ALA A 1 271 ? -1.793 2.453 6.670 1.00 97.94 271 ALA A O 1
ATOM 2192 N N . GLY A 1 272 ? -0.460 3.951 7.668 1.00 96.44 272 GLY A N 1
ATOM 2193 C CA . GLY A 1 272 ? 0.613 3.908 6.683 1.00 96.44 272 GLY A CA 1
ATOM 2194 C C . GLY A 1 272 ? 0.098 4.270 5.290 1.00 96.44 272 GLY A C 1
ATOM 2195 O O . GLY A 1 272 ? -0.334 5.393 5.019 1.00 96.44 272 GLY A O 1
ATOM 2196 N N . THR A 1 273 ? 0.089 3.289 4.388 1.00 96.75 273 THR A N 1
ATOM 2197 C CA . THR A 1 273 ? -0.463 3.443 3.035 1.00 96.75 273 THR A CA 1
ATOM 2198 C C . THR A 1 273 ? -1.996 3.405 2.990 1.00 96.75 273 THR A C 1
ATOM 2200 O O . THR A 1 273 ? -2.571 3.832 1.985 1.00 96.75 273 THR A O 1
ATOM 2203 N N . GLY A 1 274 ? -2.655 2.948 4.060 1.00 98.06 274 GLY A N 1
ATOM 2204 C CA . GLY A 1 274 ? -4.108 2.939 4.243 1.00 98.06 274 GLY A CA 1
ATOM 2205 C C . GLY A 1 274 ? -4.816 1.661 3.808 1.00 98.06 274 GLY A C 1
ATOM 2206 O O . GLY A 1 274 ? -6.026 1.700 3.593 1.00 98.06 274 GLY A O 1
ATOM 2207 N N . LEU A 1 275 ? -4.098 0.544 3.619 1.00 98.44 275 LEU A N 1
ATOM 2208 C CA . LEU A 1 275 ? -4.679 -0.670 3.032 1.00 98.44 275 LEU A CA 1
ATOM 2209 C C . LEU A 1 275 ? -5.921 -1.156 3.795 1.00 98.44 275 LEU A C 1
ATOM 2211 O O . LEU A 1 275 ? -6.917 -1.480 3.149 1.00 98.44 275 LEU A O 1
ATOM 2215 N N . VAL A 1 276 ? -5.906 -1.160 5.133 1.00 98.62 276 VAL A N 1
ATOM 2216 C CA . VAL A 1 276 ? -7.010 -1.721 5.930 1.00 98.62 276 VAL A CA 1
ATOM 2217 C C . VAL A 1 276 ? -8.255 -0.852 5.834 1.00 98.62 276 VAL A C 1
ATOM 2219 O O . VAL A 1 276 ? -9.309 -1.342 5.422 1.00 98.62 276 VAL A O 1
ATOM 2222 N N . GLY A 1 277 ? -8.145 0.439 6.148 1.00 98.38 277 GLY A N 1
ATOM 2223 C CA . GLY A 1 277 ? -9.271 1.365 6.101 1.00 98.38 277 GLY A CA 1
ATOM 2224 C C . GLY A 1 277 ? -9.828 1.547 4.691 1.00 98.38 277 GLY A C 1
ATOM 2225 O O . GLY A 1 277 ? -11.047 1.595 4.522 1.00 98.38 277 GLY A O 1
ATOM 2226 N N . ILE A 1 278 ? -8.978 1.578 3.657 1.00 98.62 278 ILE A N 1
ATOM 2227 C CA . ILE A 1 278 ? -9.417 1.664 2.254 1.00 98.62 278 ILE A CA 1
ATOM 2228 C C . ILE A 1 278 ? -10.168 0.394 1.847 1.00 98.62 278 ILE A C 1
ATOM 2230 O O . ILE A 1 278 ? -11.249 0.493 1.270 1.00 98.62 278 ILE A O 1
ATOM 2234 N N . SER A 1 279 ? -9.651 -0.789 2.181 1.00 98.44 279 SER A N 1
ATOM 2235 C CA . SER A 1 279 ? -10.312 -2.062 1.859 1.00 98.44 279 SER A CA 1
ATOM 2236 C C . SER A 1 279 ? -11.661 -2.191 2.564 1.00 98.44 279 SER A C 1
ATOM 2238 O O . SER A 1 279 ? -12.659 -2.548 1.932 1.00 98.44 279 SER A O 1
ATOM 2240 N N . TRP A 1 280 ? -11.714 -1.814 3.846 1.00 97.69 280 TRP A N 1
ATOM 2241 C CA . TRP A 1 280 ? -12.952 -1.744 4.622 1.00 97.69 280 TRP A CA 1
ATOM 2242 C C . TRP A 1 280 ? -13.962 -0.800 3.956 1.00 97.69 280 TRP A C 1
ATOM 2244 O O . TRP A 1 280 ? -15.108 -1.178 3.716 1.00 97.69 280 TRP A O 1
ATOM 2254 N N . SER A 1 281 ? -13.521 0.403 3.573 1.00 97.00 281 SER A N 1
ATOM 2255 C CA . SER A 1 281 ? -14.352 1.420 2.913 1.00 97.00 281 SER A CA 1
ATOM 2256 C C . SER A 1 281 ? -14.900 0.943 1.567 1.00 97.00 281 SER A C 1
ATOM 2258 O O . SER A 1 281 ? -16.081 1.140 1.276 1.00 97.00 281 SER A O 1
ATOM 2260 N N . CYS A 1 282 ? -14.064 0.296 0.748 1.00 96.62 282 CYS A N 1
ATOM 2261 C CA . CYS A 1 282 ? -14.474 -0.280 -0.529 1.00 96.62 282 CYS A CA 1
ATOM 2262 C C . CYS A 1 282 ? -15.564 -1.338 -0.327 1.00 96.62 282 CYS A C 1
ATOM 2264 O O . CYS A 1 282 ? -16.611 -1.254 -0.972 1.00 96.62 282 CYS A O 1
ATOM 2266 N N . LYS A 1 283 ? -15.362 -2.281 0.606 1.00 95.75 283 LYS A N 1
ATOM 2267 C CA . LYS A 1 283 ? -16.351 -3.331 0.879 1.00 95.75 283 LYS A CA 1
ATOM 2268 C C . LYS A 1 283 ? -17.648 -2.761 1.442 1.00 95.75 283 LYS A C 1
ATOM 2270 O O . LYS A 1 283 ? -18.731 -3.160 1.021 1.00 95.75 283 LYS A O 1
ATOM 2275 N N . TRP A 1 284 ? -17.552 -1.791 2.350 1.00 93.50 284 TRP A N 1
ATOM 2276 C CA . TRP A 1 284 ? -18.716 -1.096 2.890 1.00 93.50 284 TRP A CA 1
ATOM 2277 C C . TRP A 1 284 ? -19.533 -0.427 1.782 1.00 93.50 284 TRP A C 1
ATOM 2279 O O . TRP A 1 284 ? -20.740 -0.636 1.677 1.00 93.50 284 TRP A O 1
ATOM 2289 N N . LYS A 1 285 ? -18.869 0.321 0.896 1.00 91.88 285 LYS A N 1
ATOM 2290 C CA . LYS A 1 285 ? -19.504 0.997 -0.241 1.00 91.88 285 LYS A CA 1
ATOM 2291 C C . LYS A 1 285 ? -20.145 0.009 -1.218 1.00 91.88 285 LYS A C 1
ATOM 2293 O O . LYS A 1 285 ? -21.239 0.279 -1.706 1.00 91.88 285 LYS A O 1
ATOM 2298 N N . GLU A 1 286 ? -19.493 -1.118 -1.495 1.00 91.69 286 GLU A N 1
ATOM 2299 C CA . GLU A 1 286 ? -20.038 -2.214 -2.308 1.00 91.69 286 GLU A CA 1
ATOM 2300 C C . GLU A 1 286 ? -21.330 -2.769 -1.693 1.00 91.69 286 GLU A C 1
ATOM 2302 O O . GLU A 1 286 ? -22.375 -2.772 -2.342 1.00 91.69 286 GLU A O 1
ATOM 2307 N N . MET A 1 287 ? -21.298 -3.146 -0.413 1.00 89.38 287 MET A N 1
ATOM 2308 C CA . MET A 1 287 ? -22.466 -3.688 0.283 1.00 89.38 287 MET A CA 1
ATOM 2309 C C . MET A 1 287 ? -23.626 -2.698 0.347 1.00 89.38 287 MET A C 1
ATOM 2311 O O . MET A 1 287 ? -24.768 -3.072 0.091 1.00 89.38 287 MET A O 1
ATOM 2315 N N . MET A 1 288 ? -23.346 -1.433 0.666 1.00 86.25 288 MET A N 1
ATOM 2316 C CA . MET A 1 288 ? -24.385 -0.408 0.778 1.00 86.25 288 MET A CA 1
ATOM 2317 C C . MET A 1 288 ? -25.014 -0.078 -0.574 1.00 86.25 288 MET A C 1
ATOM 2319 O O . MET A 1 288 ? -26.215 0.174 -0.638 1.00 86.25 288 MET A O 1
ATOM 2323 N N . LYS A 1 289 ? -24.246 -0.166 -1.668 1.00 85.69 289 LYS A N 1
ATOM 2324 C CA . LYS A 1 289 ? -24.805 -0.074 -3.022 1.00 85.69 289 LYS A CA 1
ATOM 2325 C C . LYS A 1 289 ? -25.810 -1.180 -3.317 1.00 85.69 289 LYS A C 1
ATOM 2327 O O . LYS A 1 289 ? -26.822 -0.919 -3.964 1.00 85.69 289 LYS A O 1
ATOM 2332 N N . LEU A 1 290 ? -25.551 -2.392 -2.831 1.00 82.38 290 LEU A N 1
ATOM 2333 C CA . LEU A 1 290 ? -26.443 -3.537 -3.016 1.00 82.38 290 LEU A CA 1
ATOM 2334 C C . LEU A 1 290 ? -27.709 -3.439 -2.153 1.00 82.38 290 LEU A C 1
ATOM 2336 O O . LEU A 1 290 ? -28.781 -3.829 -2.611 1.00 82.38 290 LEU A O 1
ATOM 2340 N N . THR A 1 291 ? -27.609 -2.923 -0.925 1.00 76.25 291 THR A N 1
ATOM 2341 C CA . THR A 1 291 ? -28.736 -2.887 0.025 1.00 76.25 291 THR A CA 1
ATOM 2342 C C . THR A 1 291 ? -29.577 -1.612 -0.055 1.00 76.25 291 THR A C 1
ATOM 2344 O O . THR A 1 291 ? -30.800 -1.690 0.040 1.00 76.25 291 THR A O 1
ATOM 2347 N N . ASN A 1 292 ? -28.947 -0.451 -0.255 1.00 74.19 292 ASN A N 1
ATOM 2348 C CA . ASN A 1 292 ? -29.566 0.876 -0.153 1.00 74.19 292 ASN A CA 1
ATOM 2349 C C . ASN A 1 292 ? -29.436 1.709 -1.453 1.00 74.19 292 ASN A C 1
ATOM 2351 O O . ASN A 1 292 ? -29.802 2.889 -1.485 1.00 74.19 292 ASN A O 1
ATOM 2355 N N . GLY A 1 293 ? -28.936 1.119 -2.546 1.00 74.06 293 GLY A N 1
ATOM 2356 C CA . GLY A 1 293 ? -28.687 1.827 -3.804 1.00 74.06 293 GLY A CA 1
ATOM 2357 C C . GLY A 1 293 ? -27.591 2.889 -3.656 1.00 74.06 293 GLY A C 1
ATOM 2358 O O . GLY A 1 293 ? -26.604 2.694 -2.961 1.00 74.06 293 GLY A O 1
ATOM 2359 N N . ASN A 1 294 ? -27.745 4.054 -4.286 1.00 70.44 294 ASN A N 1
ATOM 2360 C CA . ASN A 1 294 ? -26.721 5.110 -4.211 1.00 70.44 294 ASN A CA 1
ATOM 2361 C C . ASN A 1 294 ? -26.722 5.905 -2.889 1.00 70.44 294 ASN A C 1
ATOM 2363 O O . ASN A 1 294 ? -25.885 6.791 -2.723 1.00 70.44 294 ASN A O 1
ATOM 2367 N N . ASN A 1 295 ? -27.639 5.614 -1.961 1.00 69.56 295 ASN A N 1
ATOM 2368 C CA . ASN A 1 295 ? -27.704 6.293 -0.671 1.00 69.56 295 ASN A CA 1
ATOM 2369 C C . ASN A 1 295 ? -26.800 5.580 0.335 1.00 69.56 295 ASN A C 1
ATOM 2371 O O . ASN A 1 295 ? -27.174 4.563 0.921 1.00 69.56 295 ASN A O 1
ATOM 2375 N N . LEU A 1 296 ? -25.604 6.129 0.532 1.00 69.94 296 LEU A N 1
ATOM 2376 C CA . LEU A 1 296 ? -24.697 5.660 1.570 1.00 69.94 296 LEU A CA 1
ATOM 2377 C C . LEU A 1 296 ? -25.253 6.026 2.957 1.00 69.94 296 LEU A C 1
ATOM 2379 O O . LEU A 1 296 ? -25.737 7.148 3.139 1.00 69.94 296 LEU A O 1
ATOM 2383 N N . PRO A 1 297 ? -25.203 5.103 3.933 1.00 73.75 297 PRO A N 1
ATOM 2384 C CA . PRO A 1 297 ? -25.578 5.406 5.307 1.00 73.75 297 PRO A CA 1
ATOM 2385 C C . PRO A 1 297 ? -24.638 6.455 5.908 1.00 73.75 297 PRO A C 1
ATOM 2387 O O . PRO A 1 297 ? -23.539 6.700 5.405 1.00 73.75 297 PRO A O 1
ATOM 2390 N N . ASN A 1 298 ? -25.064 7.055 7.018 1.00 84.75 298 ASN A N 1
ATOM 2391 C CA . ASN A 1 298 ? -24.259 8.008 7.773 1.00 84.75 298 ASN A CA 1
ATOM 2392 C C . ASN A 1 298 ? -23.029 7.292 8.364 1.00 84.75 298 ASN A C 1
ATOM 2394 O O . ASN A 1 298 ? -23.103 6.663 9.418 1.00 84.75 298 ASN A O 1
ATOM 2398 N N . THR A 1 299 ? -21.908 7.318 7.644 1.00 89.94 299 THR A N 1
ATOM 2399 C CA . THR A 1 299 ? -20.655 6.651 8.018 1.00 89.94 299 THR A CA 1
ATOM 2400 C C . THR A 1 299 ? -19.496 7.631 7.910 1.00 89.94 299 THR A C 1
ATOM 2402 O O . THR A 1 299 ? -19.417 8.410 6.964 1.00 89.94 299 THR A O 1
ATOM 2405 N N . GLU A 1 300 ? -18.582 7.590 8.873 1.00 91.94 300 GLU A N 1
ATOM 2406 C CA . GLU A 1 300 ? -17.333 8.346 8.841 1.00 91.94 300 GLU A CA 1
ATOM 2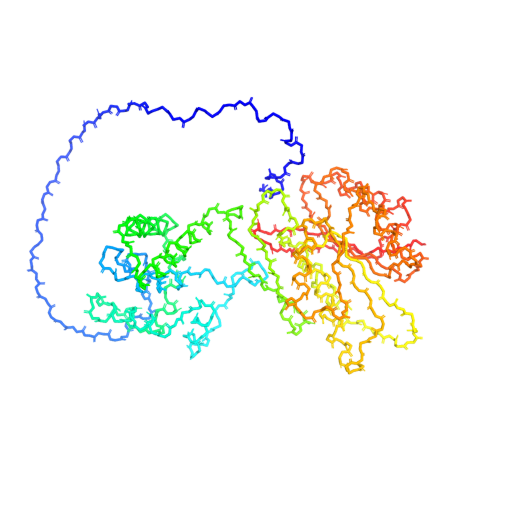407 C C . GLU A 1 300 ? -16.155 7.427 9.097 1.00 91.94 300 GLU A C 1
ATOM 2409 O O . GLU A 1 300 ? -16.076 6.778 10.139 1.00 91.94 300 GLU A O 1
ATOM 2414 N N . ILE A 1 301 ? -15.233 7.415 8.142 1.00 96.62 301 ILE A N 1
ATOM 2415 C CA . ILE A 1 301 ? -14.031 6.596 8.181 1.00 96.62 301 ILE A CA 1
ATOM 2416 C C . ILE A 1 301 ? -12.836 7.538 8.215 1.00 96.62 301 ILE A C 1
ATOM 2418 O O . ILE A 1 301 ? -12.669 8.389 7.337 1.00 96.62 301 ILE A O 1
ATOM 2422 N N . ILE A 1 302 ? -12.016 7.408 9.248 1.00 98.00 302 ILE A N 1
ATOM 2423 C CA . ILE A 1 302 ? -10.869 8.281 9.470 1.00 98.00 302 ILE A CA 1
ATOM 2424 C C . ILE A 1 302 ? -9.623 7.423 9.524 1.00 98.00 302 ILE A C 1
ATOM 2426 O O . ILE A 1 302 ? -9.466 6.597 10.418 1.00 98.00 302 ILE A O 1
ATOM 2430 N N . LEU A 1 303 ? -8.741 7.627 8.556 1.00 98.62 303 LEU A N 1
ATOM 2431 C CA . LEU A 1 303 ? -7.471 6.928 8.475 1.00 98.62 303 LEU A CA 1
ATOM 2432 C C . LEU A 1 303 ? -6.400 7.875 8.999 1.00 98.62 303 LEU A C 1
ATOM 2434 O O . LEU A 1 303 ? -6.302 9.011 8.525 1.00 98.62 303 LEU A O 1
ATOM 2438 N N . THR A 1 304 ? -5.635 7.447 10.000 1.00 98.62 304 THR A N 1
ATOM 2439 C CA . THR A 1 304 ? -4.731 8.355 10.709 1.00 98.62 304 THR A CA 1
ATOM 2440 C C . THR A 1 304 ? -3.293 7.898 10.723 1.00 98.62 304 THR A C 1
ATOM 2442 O O . THR A 1 304 ? -3.008 6.707 10.828 1.00 98.62 304 THR A O 1
ATOM 2445 N N . ASP A 1 305 ? -2.393 8.872 10.620 1.00 97.88 305 ASP A N 1
ATOM 2446 C CA . ASP A 1 305 ? -0.952 8.660 10.688 1.00 97.88 305 ASP A CA 1
ATOM 2447 C C . ASP A 1 305 ? -0.220 9.986 10.998 1.00 97.88 305 ASP A C 1
ATOM 2449 O O . ASP A 1 305 ? -0.857 11.009 11.285 1.00 97.88 305 ASP A O 1
ATOM 2453 N N . LEU A 1 306 ? 1.113 9.979 10.942 1.00 96.12 306 LEU A N 1
ATOM 2454 C CA . LEU A 1 306 ? 1.979 11.142 11.118 1.00 96.12 306 LEU A CA 1
ATOM 2455 C C . LEU A 1 306 ? 1.835 12.159 9.963 1.00 96.12 306 LEU A C 1
ATOM 2457 O O . LEU A 1 306 ? 1.457 11.787 8.844 1.00 96.12 306 LEU A O 1
ATOM 2461 N N . PRO A 1 307 ? 2.141 13.454 10.195 1.00 95.12 307 PRO A N 1
ATOM 2462 C CA . PRO A 1 307 ? 1.983 14.524 9.202 1.00 95.12 307 PRO A CA 1
ATOM 2463 C C . PRO A 1 307 ? 2.578 14.226 7.817 1.00 95.12 307 PRO A C 1
ATOM 2465 O O . PRO A 1 307 ? 1.963 14.525 6.793 1.00 95.12 307 PRO A O 1
ATOM 2468 N N . GLU A 1 308 ? 3.754 13.609 7.781 1.00 93.19 308 GLU A N 1
ATOM 2469 C CA . GLU A 1 308 ? 4.499 13.239 6.577 1.00 93.19 308 GLU A CA 1
ATOM 2470 C C . GLU A 1 308 ? 3.876 12.071 5.790 1.00 93.19 308 GLU A C 1
ATOM 2472 O O . GLU A 1 308 ? 4.155 11.900 4.600 1.00 93.19 308 GLU A O 1
ATOM 2477 N N . ILE A 1 309 ? 3.006 11.280 6.421 1.00 95.12 309 ILE A N 1
ATOM 2478 C CA . ILE A 1 309 ? 2.325 10.133 5.806 1.00 95.12 309 ILE A CA 1
ATOM 2479 C C . ILE A 1 309 ? 0.938 10.535 5.283 1.00 95.12 309 ILE A C 1
ATOM 2481 O O . ILE A 1 309 ? 0.521 10.092 4.208 1.00 95.12 309 ILE A O 1
ATOM 2485 N N . VAL A 1 310 ? 0.243 11.438 5.986 1.00 96.88 310 VAL A N 1
ATOM 2486 C CA . VAL A 1 310 ? -1.155 11.825 5.707 1.00 96.88 310 VAL A CA 1
ATOM 2487 C C . VAL A 1 310 ? -1.381 12.321 4.275 1.00 96.88 310 VAL A C 1
ATOM 2489 O O . VAL A 1 310 ? -2.402 11.997 3.667 1.00 96.88 310 VAL A O 1
ATOM 2492 N N . GLY A 1 311 ? -0.427 13.051 3.688 1.00 96.75 311 GLY A N 1
ATOM 2493 C CA . GLY A 1 311 ? -0.533 13.496 2.293 1.00 96.75 311 GLY A CA 1
ATOM 2494 C C . GLY A 1 311 ? -0.624 12.328 1.301 1.00 96.75 311 GLY A C 1
ATOM 2495 O O . GLY A 1 311 ? -1.447 12.343 0.382 1.00 96.75 311 GLY A O 1
ATOM 2496 N N . ASN A 1 312 ? 0.177 11.280 1.516 1.00 96.50 312 ASN A N 1
ATOM 2497 C CA . ASN A 1 312 ? 0.127 10.065 0.706 1.00 96.50 312 ASN A CA 1
ATOM 2498 C C . ASN A 1 312 ? -1.137 9.239 0.984 1.00 96.50 312 ASN A C 1
ATOM 2500 O O . ASN A 1 312 ? -1.768 8.726 0.060 1.00 96.50 312 ASN A O 1
ATOM 2504 N N . LEU A 1 313 ? -1.541 9.161 2.250 1.00 98.12 313 LEU A N 1
ATOM 2505 C CA . LEU A 1 313 ? -2.757 8.472 2.669 1.00 98.12 313 LEU A CA 1
ATOM 2506 C C . LEU A 1 313 ? -4.007 9.066 1.993 1.00 98.12 313 LEU A C 1
ATOM 2508 O O . LEU A 1 313 ? -4.808 8.330 1.415 1.00 98.12 313 LEU A O 1
ATOM 2512 N N . GLN A 1 314 ? -4.131 10.399 1.940 1.00 98.44 314 GLN A N 1
ATOM 2513 C CA . GLN A 1 314 ? -5.233 11.074 1.239 1.00 98.44 314 GLN A CA 1
ATOM 2514 C C . GLN A 1 314 ? -5.213 10.820 -0.277 1.00 98.44 314 GLN A C 1
ATOM 2516 O O . GLN A 1 314 ? -6.265 10.667 -0.912 1.00 98.44 314 GLN A O 1
ATOM 2521 N N . ARG A 1 315 ? -4.018 10.746 -0.876 1.00 97.81 315 ARG A N 1
ATOM 2522 C CA . ARG A 1 315 ? -3.859 10.351 -2.280 1.00 97.81 315 ARG A CA 1
ATOM 2523 C C . ARG A 1 315 ? -4.385 8.932 -2.508 1.00 97.81 315 ARG A C 1
ATOM 2525 O O . ARG A 1 315 ? -5.126 8.724 -3.466 1.00 97.81 315 ARG A O 1
ATOM 2532 N N . ASN A 1 316 ? -4.065 7.983 -1.632 1.00 98.50 316 ASN A N 1
ATOM 2533 C CA . ASN A 1 316 ? -4.531 6.599 -1.747 1.00 98.50 316 ASN A CA 1
ATOM 2534 C C . ASN A 1 316 ? -6.051 6.473 -1.576 1.00 98.50 316 ASN A C 1
ATOM 2536 O O . ASN A 1 316 ? -6.690 5.766 -2.355 1.00 98.50 316 ASN A O 1
ATOM 2540 N N . ILE A 1 317 ? -6.658 7.230 -0.659 1.00 98.50 317 ILE A N 1
ATOM 2541 C CA . ILE A 1 317 ? -8.125 7.348 -0.551 1.00 98.50 317 ILE A CA 1
ATOM 2542 C C . ILE A 1 317 ? -8.728 7.835 -1.880 1.00 98.50 317 ILE A C 1
ATOM 2544 O O . ILE A 1 317 ? -9.712 7.277 -2.376 1.00 98.50 317 ILE A O 1
ATOM 2548 N N . SER A 1 318 ? -8.108 8.845 -2.495 1.00 98.25 318 SER A N 1
ATOM 2549 C CA . SER A 1 318 ? -8.591 9.443 -3.744 1.00 98.25 318 SER A CA 1
ATOM 2550 C C . SER A 1 318 ? -8.493 8.498 -4.940 1.00 98.25 318 SER A C 1
ATOM 2552 O O . SER A 1 318 ? -9.445 8.403 -5.709 1.00 98.25 318 SER A O 1
ATOM 2554 N N . ILE A 1 319 ? -7.385 7.761 -5.080 1.00 97.56 319 ILE A N 1
ATOM 2555 C CA . ILE A 1 319 ? -7.187 6.784 -6.167 1.00 97.56 319 ILE A CA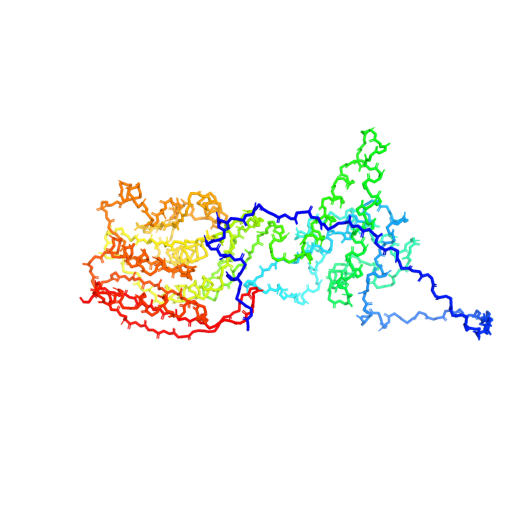 1
ATOM 2556 C C . ILE A 1 319 ? -8.272 5.692 -6.140 1.00 97.56 319 ILE A C 1
ATOM 2558 O O . ILE A 1 319 ? -8.651 5.174 -7.190 1.00 97.56 319 ILE A O 1
ATOM 2562 N N . ASN A 1 320 ? -8.809 5.375 -4.958 1.00 97.75 320 ASN A N 1
ATOM 2563 C CA . ASN A 1 320 ? -9.859 4.371 -4.776 1.00 97.75 320 ASN A CA 1
ATOM 2564 C C . ASN A 1 320 ? -11.288 4.949 -4.788 1.00 97.75 320 ASN A C 1
ATOM 2566 O O . ASN A 1 320 ? -12.237 4.200 -4.571 1.00 97.75 320 ASN A O 1
ATOM 2570 N N . ASN A 1 321 ? -11.464 6.244 -5.087 1.00 96.31 321 ASN A N 1
ATOM 2571 C CA . ASN A 1 321 ? -12.763 6.931 -5.146 1.00 96.31 321 ASN A CA 1
ATOM 2572 C C . ASN A 1 321 ? -13.568 6.866 -3.833 1.00 96.31 321 ASN A C 1
ATOM 2574 O O . ASN A 1 321 ? -14.776 6.601 -3.845 1.00 96.31 321 ASN A O 1
ATOM 2578 N N . LEU A 1 322 ? -12.889 7.103 -2.705 1.00 96.00 322 LEU A N 1
ATOM 2579 C CA . LEU A 1 322 ? -13.466 7.011 -1.357 1.00 96.00 322 LEU A CA 1
ATOM 2580 C C . LEU A 1 322 ? -13.595 8.358 -0.629 1.00 96.00 322 LEU A C 1
ATOM 2582 O O . LEU A 1 322 ? -13.958 8.377 0.542 1.00 96.00 322 LEU A O 1
ATOM 2586 N N . ASN A 1 323 ? -13.322 9.483 -1.301 1.00 95.44 323 ASN A N 1
ATOM 2587 C CA . ASN A 1 323 ? -13.374 10.829 -0.703 1.00 95.44 323 ASN A CA 1
ATOM 2588 C C . ASN A 1 323 ? -14.751 11.213 -0.124 1.00 95.44 323 ASN A C 1
ATOM 2590 O O . ASN A 1 323 ? -14.861 12.191 0.607 1.00 95.44 323 ASN A O 1
ATOM 2594 N N . ASP A 1 324 ? -15.804 10.482 -0.485 1.00 91.88 324 ASP A N 1
ATOM 2595 C CA . ASP A 1 324 ? -17.168 10.665 0.003 1.00 91.88 324 ASP A CA 1
ATOM 2596 C C . ASP A 1 324 ? -17.437 10.000 1.363 1.00 91.88 324 ASP A C 1
ATOM 2598 O O . ASP A 1 324 ? -18.378 10.401 2.042 1.00 91.88 324 ASP A O 1
ATOM 2602 N N . ILE A 1 325 ? -16.631 9.011 1.772 1.00 91.94 325 ILE A N 1
ATOM 2603 C CA . ILE A 1 325 ? -16.836 8.253 3.025 1.00 91.94 325 ILE A CA 1
ATOM 2604 C C . ILE A 1 325 ? -15.601 8.181 3.926 1.00 91.94 325 ILE A C 1
ATOM 2606 O O . ILE A 1 325 ? -15.730 7.945 5.128 1.00 91.94 325 ILE A O 1
ATOM 2610 N N . ALA A 1 326 ? -14.413 8.388 3.360 1.00 96.62 326 ALA A N 1
ATOM 2611 C CA . ALA A 1 326 ? -13.138 8.265 4.044 1.00 96.62 326 ALA A CA 1
ATOM 2612 C C . ALA A 1 326 ? -12.294 9.533 3.896 1.00 96.62 326 ALA A C 1
ATOM 2614 O O . ALA A 1 326 ? -12.285 10.184 2.849 1.00 96.62 326 ALA A O 1
ATOM 2615 N N . ARG A 1 327 ? -11.539 9.857 4.947 1.00 97.38 327 ARG A N 1
ATOM 2616 C CA . ARG A 1 327 ? -10.572 10.961 4.957 1.00 97.38 327 ARG A CA 1
ATOM 2617 C C . ARG A 1 327 ? -9.323 10.602 5.746 1.00 97.38 327 ARG A C 1
ATOM 2619 O O . ARG A 1 327 ? -9.393 9.842 6.711 1.00 97.38 327 ARG A O 1
ATOM 2626 N N . ALA A 1 328 ? -8.197 11.174 5.337 1.00 98.38 328 ALA A N 1
ATOM 2627 C CA . ALA A 1 328 ? -6.952 11.088 6.080 1.00 98.38 328 ALA A CA 1
ATOM 2628 C C . ALA A 1 328 ? -6.868 12.222 7.112 1.00 98.38 328 ALA A C 1
ATOM 2630 O O . ALA A 1 328 ? -7.290 13.346 6.835 1.00 98.38 328 ALA A O 1
ATOM 2631 N N . SER A 1 329 ? -6.305 11.949 8.288 1.00 98.00 329 SER A N 1
ATOM 2632 C CA . SER A 1 329 ? -6.079 12.965 9.320 1.00 98.00 329 SER A CA 1
ATOM 2633 C C . SER A 1 329 ? -4.800 12.698 10.104 1.00 98.00 329 SER A C 1
ATOM 2635 O O . SER A 1 329 ? -4.384 11.556 10.265 1.00 98.00 329 SER A O 1
ATOM 2637 N N . VAL A 1 330 ? -4.190 13.759 10.631 1.00 98.06 330 VAL A N 1
ATOM 2638 C CA . VAL A 1 330 ? -3.005 13.639 11.489 1.00 98.06 330 VAL A CA 1
ATOM 2639 C C . VAL A 1 330 ? -3.411 13.126 12.866 1.00 98.06 330 VAL A C 1
ATOM 2641 O O . VAL A 1 330 ? -4.258 13.738 13.517 1.00 98.06 330 VAL A O 1
ATOM 2644 N N . LEU A 1 331 ? -2.769 12.055 13.330 1.00 97.81 331 LEU A N 1
ATOM 2645 C CA . LEU A 1 331 ? -2.827 11.603 14.720 1.00 97.81 331 LEU A CA 1
ATOM 2646 C C . LEU A 1 331 ? -1.436 11.154 15.170 1.00 97.81 331 LEU A C 1
ATOM 2648 O O . LEU A 1 331 ? -1.030 10.014 14.962 1.00 97.81 331 LEU A O 1
ATOM 2652 N N . ASP A 1 332 ? -0.724 12.064 15.826 1.00 96.62 332 ASP A N 1
ATOM 2653 C CA . ASP A 1 332 ? 0.523 11.756 16.519 1.00 96.62 332 ASP A CA 1
ATOM 2654 C C . ASP A 1 332 ? 0.200 11.182 17.906 1.00 96.62 332 ASP A C 1
ATOM 2656 O O . ASP A 1 332 ? -0.359 11.872 18.765 1.00 96.62 332 ASP A O 1
ATOM 2660 N N . TRP A 1 333 ? 0.547 9.914 18.137 1.00 96.69 333 TRP A N 1
ATOM 2661 C CA . TRP A 1 333 ? 0.267 9.228 19.403 1.00 96.69 333 TRP A CA 1
ATOM 2662 C C . TRP A 1 333 ? 1.015 9.838 20.595 1.00 96.69 333 TRP A C 1
ATOM 2664 O O . TRP A 1 333 ? 0.581 9.677 21.736 1.00 96.69 333 TRP A O 1
ATOM 2674 N N . THR A 1 334 ? 2.106 10.571 20.352 1.00 95.62 334 THR A N 1
ATOM 2675 C CA . THR A 1 334 ? 2.848 11.289 21.397 1.00 95.62 334 THR A CA 1
ATOM 2676 C C . THR A 1 334 ? 2.150 12.587 21.814 1.00 95.62 334 THR A C 1
ATOM 2678 O O . THR A 1 334 ? 2.327 13.055 22.942 1.00 95.62 334 THR A O 1
ATOM 2681 N N . ASN A 1 335 ? 1.316 13.158 20.936 1.00 95.44 335 ASN A N 1
ATOM 2682 C CA . ASN A 1 335 ? 0.566 14.384 21.183 1.00 95.44 335 ASN A CA 1
ATOM 2683 C C . ASN A 1 335 ? -0.777 14.415 20.417 1.00 95.44 335 ASN A C 1
ATOM 2685 O O . ASN A 1 335 ? -0.932 15.157 19.443 1.00 95.44 335 ASN A O 1
ATOM 2689 N N . PRO A 1 336 ? -1.808 13.697 20.898 1.00 95.19 336 PRO A N 1
ATOM 2690 C CA . PRO A 1 336 ? -3.086 13.549 20.193 1.00 95.19 336 PRO A CA 1
ATOM 2691 C C . PRO A 1 336 ? -4.013 14.775 20.311 1.00 95.19 336 PRO A C 1
ATOM 2693 O O . PRO A 1 336 ? -5.167 14.721 19.893 1.00 95.19 336 PRO A O 1
ATOM 2696 N N . LYS A 1 337 ? -3.562 15.883 20.918 1.00 93.75 337 LYS A N 1
ATOM 2697 C CA . LYS A 1 337 ? -4.426 17.014 21.312 1.00 93.75 337 LYS A CA 1
ATOM 2698 C C . LYS A 1 337 ? -5.177 17.650 20.145 1.00 93.75 337 LYS A C 1
ATOM 2700 O O . LYS A 1 337 ? -6.348 17.979 20.306 1.00 93.75 337 LYS A O 1
ATOM 2705 N N . SER A 1 338 ? -4.515 17.833 19.003 1.00 93.12 338 SER A N 1
ATOM 2706 C CA . SER A 1 338 ? -5.131 18.419 17.805 1.00 93.12 338 SER A CA 1
ATOM 2707 C C . SER A 1 338 ? -6.263 17.541 17.280 1.00 93.12 338 SER A C 1
ATOM 2709 O O . SER A 1 338 ? -7.365 18.031 17.051 1.00 93.12 338 SER A O 1
ATOM 2711 N N . PHE A 1 339 ? -6.017 16.235 17.176 1.00 95.56 339 PHE A N 1
ATOM 2712 C CA . PHE A 1 339 ? -7.018 15.268 16.746 1.00 95.56 339 PHE A CA 1
ATOM 2713 C C . PHE A 1 339 ? -8.180 15.189 17.739 1.00 95.56 339 PHE A C 1
ATOM 2715 O O . PHE A 1 339 ? -9.339 15.226 17.346 1.00 95.56 339 PHE A O 1
ATOM 2722 N N . ILE A 1 340 ? -7.895 15.152 19.043 1.00 93.88 340 ILE A N 1
ATOM 2723 C CA . ILE A 1 340 ? -8.940 15.215 20.070 1.00 93.88 340 ILE A CA 1
ATOM 2724 C C . ILE A 1 340 ? -9.785 16.475 19.847 1.00 93.88 340 ILE A C 1
ATOM 2726 O O . ILE A 1 340 ? -10.987 16.359 19.686 1.00 93.88 340 ILE A O 1
ATOM 2730 N N . GLN A 1 341 ? -9.195 17.661 19.720 1.00 91.81 341 GLN A N 1
ATOM 2731 C CA . GLN A 1 341 ? -9.967 18.892 19.516 1.00 91.81 341 GLN A CA 1
ATOM 2732 C C . GLN A 1 341 ? -10.880 18.862 18.273 1.00 91.81 341 GLN A C 1
ATOM 2734 O O . GLN A 1 341 ? -11.965 19.443 18.304 1.00 91.81 341 GLN A O 1
ATOM 2739 N N . GLU A 1 342 ? -10.460 18.203 17.194 1.00 91.56 342 GLU A N 1
ATOM 2740 C CA . GLU A 1 342 ? -11.237 18.101 15.954 1.00 91.56 342 GLU A CA 1
ATOM 2741 C C . GLU A 1 342 ? -12.330 17.016 16.014 1.00 91.56 342 GLU A C 1
ATOM 2743 O O . GLU A 1 342 ? -13.416 17.201 15.462 1.00 91.56 342 GLU A O 1
ATOM 2748 N N . TYR A 1 343 ? -12.076 15.902 16.710 1.00 87.62 343 TYR A N 1
ATOM 2749 C CA . TYR A 1 343 ? -12.890 14.683 16.626 1.00 87.62 343 TYR A CA 1
ATOM 2750 C C . TYR A 1 343 ? -13.537 14.228 17.943 1.00 87.62 343 TYR A C 1
ATOM 2752 O O . TYR A 1 343 ? -14.356 13.309 17.913 1.00 87.62 343 TYR A O 1
ATOM 2760 N N . SER A 1 344 ? -13.212 14.840 19.090 1.00 68.44 344 SER A N 1
ATOM 2761 C CA . SER A 1 344 ? -13.532 14.318 20.436 1.00 68.44 344 SER A CA 1
ATOM 2762 C C . SER A 1 344 ? -14.991 14.375 20.852 1.00 68.44 344 SER A C 1
ATOM 2764 O O . SER A 1 344 ? -15.322 13.869 21.921 1.00 68.44 344 SER A O 1
ATOM 2766 N N . ASN A 1 345 ? -15.864 15.014 20.077 1.00 70.06 345 ASN A N 1
ATOM 2767 C CA . ASN A 1 345 ? -17.274 15.098 20.461 1.00 70.06 345 ASN A CA 1
ATOM 2768 C C . ASN A 1 345 ? -17.951 13.722 20.447 1.00 70.06 345 ASN A C 1
ATOM 2770 O O . ASN A 1 345 ? -18.935 13.518 21.152 1.00 70.06 345 ASN A O 1
ATOM 2774 N N . GLU A 1 346 ? -17.397 12.766 19.701 1.00 83.62 346 GLU A N 1
ATOM 2775 C CA . GLU A 1 346 ? -17.890 11.399 19.634 1.00 83.62 346 GLU A CA 1
ATOM 2776 C C . GLU A 1 346 ? -16.700 10.427 19.628 1.00 83.62 346 GLU A C 1
ATOM 2778 O O . GLU A 1 346 ? -15.619 10.740 19.124 1.00 83.62 346 GLU A O 1
ATOM 2783 N N . LYS A 1 347 ? -16.887 9.222 20.166 1.00 93.69 347 LYS A N 1
ATOM 2784 C CA . LYS A 1 347 ? -15.921 8.116 20.054 1.00 93.69 347 LYS A CA 1
ATOM 2785 C C . LYS A 1 347 ? -16.218 7.254 18.814 1.00 93.69 347 LYS A C 1
ATOM 2787 O O . LYS A 1 347 ? -17.209 7.501 18.121 1.00 93.69 347 LYS A O 1
ATOM 2792 N N . PHE A 1 348 ? -15.379 6.265 18.524 1.00 96.06 348 PHE A N 1
ATOM 2793 C CA . PHE A 1 348 ? -15.490 5.383 17.357 1.00 96.06 348 PHE A CA 1
ATOM 2794 C C . PHE A 1 348 ? -16.094 4.025 17.717 1.00 96.06 348 PHE A C 1
ATOM 2796 O O . PHE A 1 348 ? -15.825 3.485 18.790 1.00 96.06 348 PHE A O 1
ATOM 2803 N N . ASP A 1 349 ? -16.914 3.486 16.817 1.00 95.31 349 ASP A N 1
ATOM 2804 C CA . ASP A 1 349 ? -17.502 2.148 16.926 1.00 95.31 349 ASP A CA 1
ATOM 2805 C C . ASP A 1 349 ? -16.465 1.069 16.617 1.00 95.31 349 ASP A C 1
ATOM 2807 O O . ASP A 1 349 ? -16.421 0.036 17.281 1.00 95.31 349 ASP A O 1
ATOM 2811 N N . ILE A 1 350 ? -15.616 1.324 15.618 1.00 97.50 350 ILE A N 1
ATOM 2812 C CA . ILE A 1 350 ? -14.586 0.390 15.172 1.00 97.50 350 ILE A CA 1
ATOM 2813 C C . ILE A 1 350 ? -13.229 1.086 15.171 1.00 97.50 350 ILE A C 1
ATOM 2815 O O . ILE A 1 350 ? -13.081 2.168 14.601 1.00 97.50 350 ILE A O 1
ATOM 2819 N N . ILE A 1 351 ? -12.230 0.437 15.767 1.00 98.62 351 ILE A N 1
ATOM 2820 C CA . ILE A 1 351 ? -10.819 0.797 15.612 1.00 98.62 351 ILE A CA 1
ATOM 2821 C C . ILE A 1 351 ? -10.091 -0.312 14.847 1.00 98.62 351 ILE A C 1
ATOM 2823 O O . ILE A 1 351 ? -10.234 -1.490 15.165 1.00 98.62 351 ILE A O 1
ATOM 2827 N N . LEU A 1 352 ? -9.308 0.067 13.842 1.00 98.81 352 LEU A N 1
ATOM 2828 C CA . LEU A 1 352 ? -8.466 -0.815 13.035 1.00 98.81 352 LEU A CA 1
ATOM 2829 C C . LEU A 1 352 ? -6.997 -0.500 13.325 1.00 98.81 352 LEU A C 1
ATOM 2831 O O . LEU A 1 352 ? -6.607 0.668 13.312 1.00 98.81 352 LEU A O 1
ATOM 2835 N N . VAL A 1 353 ? -6.185 -1.523 13.594 1.00 98.44 353 VAL A N 1
ATOM 2836 C CA . VAL A 1 353 ? -4.759 -1.348 13.900 1.00 98.44 353 VAL A CA 1
ATOM 2837 C C . VAL A 1 353 ? -3.947 -2.491 13.289 1.00 98.44 353 VAL A C 1
ATOM 2839 O O . VAL A 1 353 ? -4.161 -3.657 13.626 1.00 98.44 353 VAL A O 1
ATOM 2842 N N . ALA A 1 354 ? -2.991 -2.174 12.415 1.00 97.94 354 ALA A N 1
ATOM 2843 C CA . ALA A 1 354 ? -2.115 -3.159 11.781 1.00 97.94 354 ALA A CA 1
ATOM 2844 C C . ALA A 1 354 ? -0.638 -2.824 12.011 1.00 97.94 354 ALA A C 1
ATOM 2846 O O . ALA A 1 354 ? -0.202 -1.714 11.741 1.00 97.94 354 ALA A O 1
ATOM 2847 N N . ASP A 1 355 ? 0.129 -3.807 12.483 1.00 95.00 355 ASP A N 1
ATOM 2848 C CA . ASP A 1 355 ? 1.583 -3.722 12.694 1.00 95.00 355 ASP A CA 1
ATOM 2849 C C . ASP A 1 355 ? 2.099 -2.529 13.537 1.00 95.00 355 ASP A C 1
ATOM 2851 O O . ASP A 1 355 ? 3.112 -1.917 13.195 1.00 95.00 355 ASP A O 1
ATOM 2855 N N . PRO A 1 356 ? 1.458 -2.151 14.661 1.00 95.19 356 PRO A N 1
ATOM 2856 C CA . PRO A 1 356 ? 1.829 -0.919 15.349 1.00 95.19 356 PRO A CA 1
ATOM 2857 C C . PRO A 1 356 ? 3.114 -1.006 16.192 1.00 95.19 356 PRO A C 1
ATOM 2859 O O . PRO A 1 356 ? 3.452 -0.023 16.844 1.00 95.19 356 PRO A O 1
ATOM 2862 N N . ILE A 1 357 ? 3.819 -2.146 16.272 1.00 94.19 357 ILE A N 1
ATOM 2863 C CA . ILE A 1 357 ? 4.901 -2.363 17.256 1.00 94.19 357 ILE A CA 1
ATOM 2864 C C . ILE A 1 357 ? 6.270 -2.463 16.584 1.00 94.19 357 ILE A C 1
ATOM 2866 O O . ILE A 1 357 ? 6.632 -3.501 16.039 1.00 94.19 357 ILE A O 1
ATOM 2870 N N . TYR A 1 358 ? 7.057 -1.396 16.719 1.00 89.56 358 TYR A N 1
ATOM 2871 C CA . TYR A 1 358 ? 8.455 -1.340 16.284 1.00 89.56 358 TYR A CA 1
ATOM 2872 C C . TYR A 1 358 ? 9.358 -0.526 17.234 1.00 89.56 358 TYR A C 1
ATOM 2874 O O . TYR A 1 358 ? 10.532 -0.309 16.941 1.00 89.56 358 TYR A O 1
ATOM 2882 N N . SER A 1 359 ? 8.838 -0.114 18.400 1.00 90.94 359 SER A N 1
ATOM 2883 C CA . SER A 1 359 ? 9.578 0.591 19.459 1.00 90.94 359 SER A CA 1
ATOM 2884 C C . SER A 1 359 ? 9.047 0.229 20.860 1.00 90.94 359 SER A C 1
ATOM 2886 O O . SER A 1 359 ? 7.843 -0.024 21.005 1.00 90.94 359 SER A O 1
ATOM 2888 N N . PRO A 1 360 ? 9.888 0.271 21.918 1.00 93.00 360 PRO A N 1
ATOM 2889 C CA . PRO A 1 360 ? 9.494 -0.055 23.296 1.00 93.00 360 PRO A CA 1
ATOM 2890 C C . PRO A 1 360 ? 8.352 0.783 23.892 1.00 93.00 360 PRO A C 1
ATOM 2892 O O . PRO A 1 360 ? 7.769 0.390 24.905 1.00 93.00 360 PRO A O 1
ATOM 2895 N N . LYS A 1 361 ? 8.052 1.952 23.305 1.00 95.44 361 LYS A N 1
ATOM 2896 C CA . LYS A 1 361 ? 6.967 2.858 23.736 1.00 95.44 361 LYS A CA 1
ATOM 2897 C C . LYS A 1 361 ? 5.617 2.561 23.089 1.00 95.44 361 LYS A C 1
ATOM 2899 O O . LYS A 1 361 ? 4.589 3.042 23.565 1.00 95.44 361 LYS A O 1
ATOM 2904 N N . HIS A 1 362 ? 5.608 1.795 22.003 1.00 95.94 362 HIS A N 1
ATOM 2905 C CA . HIS A 1 362 ? 4.396 1.552 21.231 1.00 95.94 362 HIS A CA 1
ATOM 2906 C C . HIS A 1 362 ? 3.313 0.798 22.002 1.00 95.94 362 HIS A C 1
ATOM 2908 O O . HIS A 1 362 ? 2.152 1.168 21.840 1.00 95.94 362 HIS A O 1
ATOM 2914 N N . PRO A 1 363 ? 3.625 -0.183 22.874 1.00 97.75 363 PRO A N 1
ATOM 2915 C CA . PRO A 1 363 ? 2.601 -0.833 23.686 1.00 97.75 363 PRO A CA 1
ATOM 2916 C C . PRO A 1 363 ? 1.737 0.160 24.482 1.00 97.75 363 PRO A C 1
ATOM 2918 O O . PRO A 1 363 ? 0.508 0.072 24.452 1.00 97.75 363 PRO A O 1
ATOM 2921 N N . GLU A 1 364 ? 2.359 1.144 25.140 1.00 97.81 364 GLU A N 1
ATOM 2922 C CA . GLU A 1 364 ? 1.648 2.189 25.882 1.00 97.81 364 GLU A CA 1
ATOM 2923 C C . GLU A 1 364 ? 0.852 3.123 24.975 1.00 97.81 364 GLU A C 1
ATOM 2925 O O . GLU A 1 364 ? -0.306 3.424 25.268 1.00 97.81 364 GLU A O 1
ATOM 2930 N N . TRP A 1 365 ? 1.453 3.586 23.878 1.00 98.00 365 TRP A N 1
ATOM 2931 C CA . TRP A 1 365 ? 0.793 4.509 22.957 1.00 98.00 365 TRP A CA 1
ATOM 2932 C C . TRP A 1 365 ? -0.427 3.880 22.290 1.00 98.00 365 TRP A C 1
ATOM 2934 O O . TRP A 1 365 ? -1.501 4.475 22.316 1.00 98.00 365 TRP A O 1
ATOM 2944 N N . VAL A 1 366 ? -0.296 2.655 21.778 1.00 97.81 366 VAL A N 1
ATOM 2945 C CA . VAL A 1 366 ? -1.393 1.914 21.140 1.00 97.81 366 VAL A CA 1
ATOM 2946 C C . VAL A 1 366 ? -2.547 1.720 22.115 1.00 97.81 366 VAL A C 1
ATOM 2948 O O . VAL A 1 366 ? -3.682 2.071 21.796 1.00 97.81 366 VAL A O 1
ATOM 2951 N N . THR A 1 367 ? -2.257 1.232 23.326 1.00 97.75 367 THR A N 1
ATOM 2952 C CA . THR A 1 367 ? -3.283 1.031 24.360 1.00 97.75 367 THR A CA 1
ATOM 2953 C C . THR A 1 367 ? -3.980 2.351 24.698 1.00 97.75 367 THR A C 1
ATOM 2955 O O . THR A 1 367 ? -5.207 2.424 24.688 1.00 97.75 367 THR A O 1
ATOM 2958 N N . THR A 1 368 ? -3.212 3.429 24.889 1.00 97.00 368 THR A N 1
ATOM 2959 C CA . THR A 1 368 ? -3.757 4.763 25.190 1.00 97.00 368 THR A CA 1
ATOM 2960 C C . THR A 1 368 ? -4.679 5.262 24.077 1.00 97.00 368 THR A C 1
ATOM 2962 O O . THR A 1 368 ? -5.749 5.800 24.366 1.00 97.00 368 THR A O 1
ATOM 2965 N N . MET A 1 369 ? -4.298 5.092 22.805 1.00 97.81 369 MET A N 1
ATOM 2966 C CA . MET A 1 369 ? -5.111 5.538 21.668 1.00 97.81 369 MET A CA 1
ATOM 2967 C C . MET A 1 369 ? -6.412 4.740 21.564 1.00 97.81 369 MET A C 1
ATOM 2969 O O . MET A 1 369 ? -7.477 5.340 21.412 1.00 97.81 369 MET A O 1
ATOM 2973 N N . ILE A 1 370 ? -6.358 3.413 21.729 1.00 97.56 370 ILE A N 1
ATOM 2974 C CA . ILE A 1 370 ? -7.559 2.565 21.738 1.00 97.56 370 ILE A CA 1
ATOM 2975 C C . ILE A 1 370 ? -8.495 2.995 22.877 1.00 97.56 370 ILE A C 1
ATOM 2977 O O . ILE A 1 370 ? -9.662 3.299 22.625 1.00 97.56 370 ILE A O 1
ATOM 2981 N N . SER A 1 371 ? -7.986 3.115 24.107 1.00 95.56 371 SER A N 1
ATOM 2982 C CA . SER A 1 371 ? -8.788 3.496 25.278 1.00 95.56 371 SER A CA 1
ATOM 2983 C C . SER A 1 371 ? -9.399 4.901 25.157 1.00 95.56 371 SER A C 1
ATOM 2985 O O . SER A 1 371 ? -10.538 5.150 25.573 1.00 95.56 371 SER A O 1
ATOM 2987 N N . THR A 1 372 ? -8.667 5.830 24.537 1.00 95.38 372 THR A N 1
ATOM 2988 C CA . THR A 1 372 ? -9.129 7.205 24.306 1.00 95.38 372 THR A CA 1
ATOM 2989 C C . THR A 1 372 ? -10.283 7.244 23.306 1.00 95.38 372 THR A C 1
ATOM 2991 O O . THR A 1 372 ? -11.301 7.893 23.568 1.00 95.38 372 THR A O 1
ATOM 2994 N N . PHE A 1 373 ? -10.153 6.538 22.181 1.00 96.94 373 PHE A N 1
ATOM 2995 C CA . PHE A 1 373 ? -11.027 6.726 21.024 1.00 96.94 373 PHE A CA 1
ATOM 2996 C C . PHE A 1 373 ? -12.138 5.681 20.872 1.00 96.94 373 PHE A C 1
ATOM 2998 O O . PHE A 1 373 ? -13.132 5.982 20.215 1.00 96.94 373 PHE A O 1
ATOM 3005 N N . LEU A 1 374 ? -12.046 4.498 21.487 1.00 97.31 374 LEU A N 1
ATOM 3006 C CA . LEU A 1 374 ? -13.073 3.456 21.356 1.00 97.31 374 LEU A CA 1
ATOM 3007 C C . LEU A 1 374 ? -14.310 3.781 22.208 1.00 97.31 374 LEU A C 1
ATOM 3009 O O . LEU A 1 374 ? -14.190 4.087 23.400 1.00 97.31 374 LEU A O 1
ATOM 3013 N N . LYS A 1 375 ? -15.514 3.701 21.622 1.00 95.62 375 LYS A N 1
ATOM 3014 C CA . LYS A 1 375 ? -16.786 3.869 22.349 1.00 95.62 375 LYS A CA 1
ATOM 3015 C C . LYS A 1 375 ? -16.854 2.897 23.525 1.00 95.62 375 LYS A C 1
ATOM 3017 O O . LYS A 1 375 ? -16.532 1.725 23.388 1.00 95.62 375 LYS A O 1
ATOM 3022 N N . SER A 1 376 ? -17.293 3.385 24.682 1.00 91.25 376 SER A N 1
ATOM 3023 C CA . SER A 1 376 ? -17.397 2.601 25.919 1.00 91.25 376 SER A CA 1
ATOM 3024 C C . SER A 1 376 ? -18.720 1.829 25.973 1.00 91.25 376 SER A C 1
ATOM 3026 O O . SER A 1 376 ? -19.577 2.112 26.807 1.00 91.25 376 SER A O 1
ATOM 3028 N N . ASN A 1 377 ? -18.920 0.905 25.032 1.00 88.19 377 ASN A N 1
ATOM 3029 C CA . ASN A 1 377 ? -20.067 -0.002 24.995 1.00 88.19 377 ASN A CA 1
ATOM 3030 C C . ASN A 1 377 ? -19.639 -1.410 24.536 1.00 88.19 377 ASN A C 1
ATOM 3032 O O . ASN A 1 377 ? -18.517 -1.611 24.071 1.00 88.19 377 ASN A O 1
ATOM 3036 N N . ASN A 1 378 ? -20.548 -2.379 24.664 1.00 83.94 378 ASN A N 1
ATOM 3037 C CA . ASN A 1 378 ? -20.276 -3.785 24.347 1.00 83.94 378 ASN A CA 1
ATOM 3038 C C . ASN A 1 378 ? -20.322 -4.105 22.849 1.00 83.94 378 ASN A C 1
ATOM 3040 O O . ASN A 1 378 ? -20.018 -5.238 22.475 1.00 83.94 378 ASN A O 1
ATOM 3044 N N . ASP A 1 379 ? -20.686 -3.145 22.000 1.00 89.31 379 ASP A N 1
ATOM 3045 C CA . ASP A 1 379 ? -20.775 -3.311 20.546 1.00 89.31 379 ASP A CA 1
ATOM 3046 C C . ASP A 1 379 ? -19.527 -2.778 19.836 1.00 89.31 379 ASP A C 1
ATOM 3048 O O . ASP A 1 379 ? -19.186 -3.245 18.752 1.00 89.31 379 ASP A O 1
ATOM 3052 N N . ALA A 1 380 ? -18.798 -1.858 20.471 1.00 94.88 380 ALA A N 1
ATOM 3053 C CA . ALA A 1 380 ? -17.568 -1.302 19.944 1.00 94.88 380 ALA A CA 1
ATOM 3054 C C . ALA A 1 380 ? -16.474 -2.374 19.868 1.00 94.88 380 ALA A C 1
ATOM 3056 O O . ALA A 1 380 ? -16.326 -3.213 20.767 1.00 94.88 380 ALA A O 1
ATOM 3057 N N . ARG A 1 381 ? -15.709 -2.356 18.777 1.00 96.94 381 ARG A N 1
ATOM 3058 C CA . ARG A 1 381 ? -14.662 -3.344 18.498 1.00 96.94 381 ARG A CA 1
ATOM 3059 C C . ARG A 1 381 ? -13.354 -2.676 18.119 1.00 96.94 381 ARG A C 1
ATOM 3061 O O . ARG A 1 381 ? -13.333 -1.711 17.363 1.00 96.94 381 ARG A O 1
ATOM 3068 N N . CYS A 1 382 ? -12.251 -3.231 18.600 1.00 98.25 382 CYS A N 1
ATOM 3069 C CA . CYS A 1 382 ? -10.927 -2.948 18.062 1.00 98.25 382 CYS A CA 1
ATOM 3070 C C . CYS A 1 382 ? -10.368 -4.218 17.417 1.00 98.25 382 CYS A C 1
ATOM 3072 O O . CYS A 1 382 ? -10.318 -5.267 18.055 1.00 98.25 382 CYS A O 1
ATOM 3074 N N . TYR A 1 383 ? -9.939 -4.116 16.164 1.00 98.50 383 TYR A N 1
ATOM 3075 C CA . TYR A 1 383 ? -9.331 -5.199 15.402 1.00 98.50 383 TYR A CA 1
ATOM 3076 C C . TYR A 1 383 ? -7.838 -4.928 15.253 1.00 98.50 383 TYR A C 1
ATOM 3078 O O . TYR A 1 383 ? -7.437 -3.959 14.606 1.00 98.50 383 TYR A O 1
ATOM 3086 N N . LEU A 1 384 ? -7.027 -5.775 15.881 1.00 98.31 384 LEU A N 1
ATOM 3087 C CA . LEU A 1 384 ? -5.584 -5.605 15.987 1.00 98.31 384 LEU A CA 1
ATOM 3088 C C . LEU A 1 384 ? -4.857 -6.777 15.322 1.00 98.31 384 LEU A C 1
ATOM 3090 O O . LEU A 1 384 ? -5.061 -7.928 15.705 1.00 98.31 384 LEU A O 1
ATOM 3094 N N . GLN A 1 385 ? -3.976 -6.474 14.369 1.00 97.94 385 GLN A N 1
ATOM 3095 C CA . GLN A 1 385 ? -3.103 -7.445 13.703 1.00 97.94 385 GLN A CA 1
ATOM 3096 C C . GLN A 1 385 ? -1.636 -7.131 13.992 1.00 97.94 385 GLN A C 1
ATOM 3098 O O . GLN A 1 385 ? -1.184 -6.008 13.766 1.00 97.94 385 GLN A O 1
ATOM 3103 N N . LEU A 1 386 ? -0.870 -8.132 14.427 1.00 95.75 386 LEU A N 1
ATOM 3104 C CA . LEU A 1 386 ? 0.568 -8.007 14.675 1.00 95.75 386 LEU A CA 1
ATOM 3105 C C . LEU A 1 386 ? 1.358 -9.134 14.016 1.00 95.75 386 LEU A C 1
ATOM 3107 O O . LEU A 1 386 ? 0.919 -10.281 14.072 1.00 95.75 386 LEU A O 1
ATOM 3111 N N . PRO A 1 387 ? 2.559 -8.865 13.484 1.00 94.31 387 PRO A N 1
ATOM 3112 C CA . PRO A 1 387 ? 3.488 -9.917 13.114 1.00 94.31 387 PRO A CA 1
ATOM 3113 C C . PRO A 1 387 ? 4.152 -10.510 14.362 1.00 94.31 387 PRO A C 1
ATOM 3115 O O . PRO A 1 387 ? 4.486 -9.822 15.333 1.00 94.31 387 PRO A O 1
ATOM 3118 N N . ILE A 1 388 ? 4.412 -11.810 14.324 1.00 92.12 388 ILE A N 1
ATOM 3119 C CA . ILE A 1 388 ? 5.115 -12.547 15.368 1.00 92.12 388 ILE A CA 1
ATOM 3120 C C . ILE A 1 388 ? 6.612 -12.528 15.040 1.00 92.12 388 ILE A C 1
ATOM 3122 O O . ILE A 1 388 ? 7.167 -13.460 14.468 1.00 92.12 388 ILE A O 1
ATOM 3126 N N . ARG A 1 389 ? 7.288 -11.436 15.416 1.00 86.56 389 ARG A N 1
ATOM 3127 C CA . ARG A 1 389 ? 8.749 -11.281 15.251 1.00 86.56 389 ARG A CA 1
ATOM 3128 C C . ARG A 1 389 ? 9.498 -11.558 16.550 1.00 86.56 389 ARG A C 1
ATOM 3130 O O . ARG A 1 389 ? 9.020 -11.198 17.627 1.00 86.56 389 ARG A O 1
ATOM 3137 N N . ALA A 1 390 ? 10.678 -12.170 16.486 1.00 88.25 390 ALA A N 1
ATOM 3138 C CA . ALA A 1 390 ? 11.463 -12.455 17.691 1.00 88.25 390 ALA A CA 1
ATOM 3139 C C . ALA A 1 390 ? 11.909 -11.169 18.416 1.00 88.25 390 ALA A C 1
ATOM 3141 O O . ALA A 1 390 ? 11.801 -11.116 19.639 1.00 88.25 390 ALA A O 1
ATOM 3142 N N . LYS A 1 391 ? 12.319 -10.137 17.657 1.00 88.44 391 LYS A N 1
ATOM 3143 C CA . LYS A 1 391 ? 12.808 -8.841 18.166 1.00 88.44 391 LYS A CA 1
ATOM 3144 C C . LYS A 1 391 ? 11.813 -8.171 19.117 1.00 88.44 391 LYS A C 1
ATOM 3146 O O . LYS A 1 391 ? 12.194 -7.791 20.211 1.00 88.44 391 LYS A O 1
ATOM 3151 N N . TYR A 1 392 ? 10.530 -8.138 18.748 1.00 91.44 392 TYR A N 1
ATOM 3152 C CA . TYR A 1 392 ? 9.488 -7.414 19.494 1.00 91.44 392 TYR A CA 1
ATOM 3153 C C . TYR A 1 392 ? 8.645 -8.289 20.434 1.00 91.44 392 TYR A C 1
ATOM 3155 O O . TYR A 1 392 ? 7.457 -8.037 20.658 1.00 91.44 392 TYR A O 1
ATOM 3163 N N . LYS A 1 393 ? 9.197 -9.411 20.912 1.00 93.69 393 LYS A N 1
ATOM 3164 C CA . LYS A 1 393 ? 8.448 -10.359 21.753 1.00 93.69 393 LYS A CA 1
ATOM 3165 C C . LYS A 1 393 ? 8.038 -9.740 23.094 1.00 93.69 393 LYS 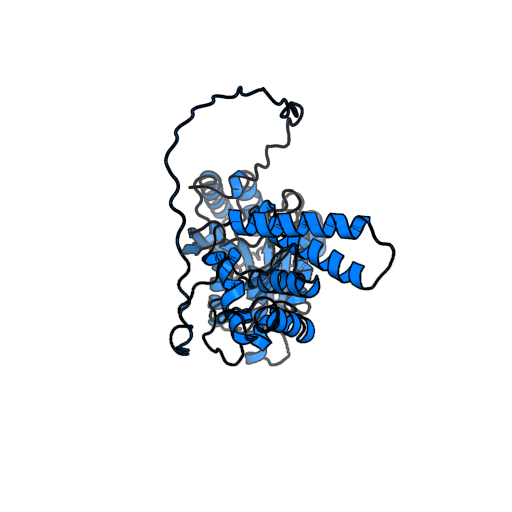A C 1
ATOM 3167 O O . LYS A 1 393 ? 6.925 -9.999 23.564 1.00 93.69 393 LYS A O 1
ATOM 3172 N N . GLU A 1 394 ? 8.919 -8.955 23.704 1.00 95.56 394 GLU A N 1
ATOM 3173 C CA . GLU A 1 394 ? 8.669 -8.315 24.999 1.00 95.56 394 GLU A CA 1
ATOM 3174 C C . GLU A 1 394 ? 7.607 -7.220 24.867 1.00 95.56 394 GLU A C 1
ATOM 3176 O O . GLU A 1 394 ? 6.645 -7.195 25.630 1.00 95.56 394 GLU A O 1
ATOM 3181 N N . GLU A 1 395 ? 7.699 -6.397 23.824 1.00 97.25 395 GLU A N 1
ATOM 3182 C CA . GLU A 1 395 ? 6.749 -5.331 23.514 1.00 97.25 395 GLU A CA 1
ATOM 3183 C C . GLU A 1 395 ? 5.355 -5.886 23.223 1.00 97.25 395 GLU A C 1
ATOM 3185 O O . GLU A 1 395 ? 4.368 -5.369 23.747 1.00 97.25 395 GLU A O 1
ATOM 3190 N N . ARG A 1 396 ? 5.249 -6.978 22.451 1.00 96.12 396 ARG A N 1
ATOM 3191 C CA . ARG A 1 396 ? 3.957 -7.652 22.243 1.00 96.12 396 ARG A CA 1
ATOM 3192 C C . ARG A 1 396 ? 3.372 -8.178 23.551 1.00 96.12 396 ARG A C 1
ATOM 3194 O O . ARG A 1 396 ? 2.175 -8.039 23.773 1.00 96.12 396 ARG A O 1
ATOM 3201 N N . SER A 1 397 ? 4.199 -8.762 24.418 1.00 96.56 397 SER A N 1
ATOM 3202 C CA . SER A 1 397 ? 3.740 -9.283 25.716 1.00 96.56 397 SER A CA 1
ATOM 3203 C C . SER A 1 397 ? 3.221 -8.153 26.607 1.00 96.56 397 SER A C 1
ATOM 3205 O O . SER A 1 397 ? 2.124 -8.245 27.154 1.00 96.56 397 SER A O 1
ATOM 3207 N N . LYS A 1 398 ? 3.959 -7.042 26.660 1.00 97.81 398 LYS A N 1
ATOM 3208 C CA . LYS A 1 398 ? 3.579 -5.826 27.380 1.00 97.81 398 LYS A CA 1
ATOM 3209 C C . LYS A 1 398 ? 2.278 -5.215 26.856 1.00 97.81 398 LYS A C 1
ATOM 3211 O O . LYS A 1 398 ? 1.445 -4.792 27.649 1.00 97.81 398 LYS A O 1
ATOM 3216 N N . LEU A 1 399 ? 2.065 -5.200 25.538 1.00 97.81 399 LEU A N 1
ATOM 3217 C CA . LEU A 1 399 ? 0.807 -4.739 24.942 1.00 97.81 399 LEU A CA 1
ATOM 3218 C C . LEU A 1 399 ? -0.388 -5.562 25.447 1.00 97.81 399 LEU A C 1
ATOM 3220 O O . LEU A 1 399 ? -1.420 -4.994 25.796 1.00 97.81 399 LEU A O 1
ATOM 3224 N N . TRP A 1 400 ? -0.248 -6.888 25.539 1.00 96.88 400 TRP A N 1
ATOM 3225 C CA . TRP A 1 400 ? -1.305 -7.759 26.066 1.00 96.88 400 TRP A CA 1
ATOM 3226 C C . TRP A 1 400 ? -1.627 -7.493 27.533 1.00 96.88 400 TRP A C 1
ATOM 3228 O O . TRP A 1 400 ? -2.799 -7.494 27.911 1.00 96.88 400 TRP A O 1
ATOM 3238 N N . GLU A 1 401 ? -0.610 -7.230 28.350 1.00 97.44 401 GLU A N 1
ATOM 3239 C CA . GLU A 1 401 ? -0.795 -6.867 29.755 1.00 97.44 401 GLU A CA 1
ATOM 3240 C C . GLU A 1 401 ? -1.515 -5.522 29.907 1.00 97.44 401 GLU A C 1
ATOM 3242 O O . GLU A 1 401 ? -2.455 -5.421 30.696 1.00 97.44 401 GLU A O 1
ATOM 3247 N N . LEU A 1 402 ? -1.120 -4.518 29.119 1.00 97.88 402 LEU A N 1
ATOM 3248 C CA . LEU A 1 402 ? -1.708 -3.178 29.148 1.00 97.88 402 LEU A CA 1
ATOM 3249 C C . LEU A 1 402 ? -3.170 -3.170 28.690 1.00 97.88 402 LEU A C 1
ATOM 3251 O O . LEU A 1 402 ? -4.015 -2.597 29.371 1.00 97.88 402 LEU A O 1
ATOM 3255 N N . LEU A 1 403 ? -3.496 -3.861 27.594 1.00 96.56 403 LEU A N 1
ATOM 3256 C CA . LEU A 1 403 ? -4.882 -3.973 27.122 1.00 96.56 403 LEU A CA 1
ATOM 3257 C C . LEU A 1 403 ? -5.782 -4.618 28.184 1.00 96.56 403 LEU A C 1
ATOM 3259 O O . LEU A 1 403 ? -6.875 -4.125 28.459 1.00 96.56 403 LEU A O 1
ATOM 3263 N N . LYS A 1 404 ? -5.300 -5.678 28.844 1.00 95.19 404 LYS A N 1
ATOM 3264 C CA . LYS A 1 404 ? -6.037 -6.321 29.936 1.00 95.19 404 LYS A CA 1
ATOM 3265 C C . LYS A 1 404 ? -6.197 -5.395 31.143 1.00 95.19 404 LYS A C 1
ATOM 3267 O O . LYS A 1 404 ? -7.271 -5.359 31.735 1.00 95.19 404 LYS A O 1
ATOM 3272 N N . HIS A 1 405 ? -5.144 -4.670 31.516 1.00 95.62 405 HIS A N 1
ATOM 3273 C CA . HIS A 1 405 ? -5.182 -3.700 32.611 1.00 95.62 405 HIS A CA 1
ATOM 3274 C C . HIS A 1 405 ? -6.225 -2.598 32.370 1.00 95.62 405 HIS A C 1
ATOM 3276 O O . HIS A 1 405 ? -6.912 -2.186 33.303 1.00 95.62 405 HIS A O 1
ATOM 3282 N N . ASP A 1 406 ? -6.395 -2.175 31.119 1.00 94.00 406 ASP A N 1
ATOM 3283 C CA . ASP A 1 406 ? -7.375 -1.162 30.733 1.00 94.00 406 ASP A CA 1
ATOM 3284 C C . ASP A 1 406 ? -8.813 -1.706 30.611 1.00 94.00 406 ASP A C 1
ATOM 3286 O O . ASP A 1 406 ? -9.724 -0.945 30.307 1.00 94.00 406 ASP A O 1
ATOM 3290 N N . ASN A 1 407 ? -9.070 -2.978 30.939 1.00 94.69 407 ASN A N 1
ATOM 3291 C CA . ASN A 1 407 ? -10.366 -3.661 30.783 1.00 94.69 407 ASN A CA 1
ATOM 3292 C C . ASN A 1 407 ? -10.794 -3.857 29.314 1.00 94.69 407 ASN A C 1
ATOM 3294 O O . ASN A 1 407 ? -11.987 -3.888 29.004 1.00 94.69 407 ASN A O 1
ATOM 3298 N N . LEU A 1 408 ? -9.831 -4.002 28.397 1.00 94.69 408 LEU A N 1
ATOM 3299 C CA . LEU A 1 408 ? -10.078 -4.494 27.041 1.00 94.69 408 LEU A CA 1
ATOM 3300 C C . LEU A 1 408 ? -9.858 -6.008 27.014 1.00 94.69 408 LEU A C 1
ATOM 3302 O O . LEU A 1 408 ? -8.731 -6.501 27.122 1.00 94.69 408 LEU A O 1
ATOM 3306 N N . LYS A 1 409 ? -10.943 -6.766 26.849 1.00 93.75 409 LYS A N 1
ATOM 3307 C CA . LYS A 1 409 ? -10.895 -8.227 26.741 1.00 93.75 409 LYS A CA 1
ATOM 3308 C C . LYS A 1 409 ? -10.734 -8.668 25.291 1.00 93.75 409 LYS A C 1
ATOM 3310 O O . LYS A 1 409 ? -11.243 -8.036 24.368 1.00 93.75 409 LYS A O 1
ATOM 3315 N N . THR A 1 410 ? -10.056 -9.797 25.095 1.00 96.44 410 THR A N 1
ATOM 3316 C CA . THR A 1 410 ? -10.006 -10.484 23.798 1.00 96.44 410 THR A CA 1
ATOM 3317 C C . THR A 1 410 ? -11.300 -11.271 23.589 1.00 96.44 410 THR A C 1
ATOM 3319 O O . THR A 1 410 ? -11.604 -12.174 24.365 1.00 96.44 410 THR A O 1
ATOM 3322 N N . VAL A 1 411 ? -12.054 -10.913 22.551 1.00 95.56 411 VAL A N 1
ATOM 3323 C CA . VAL A 1 411 ? -13.283 -11.596 22.117 1.00 95.56 411 VAL A CA 1
ATOM 3324 C C . VAL A 1 411 ? -12.938 -12.818 21.271 1.00 95.56 411 VAL A C 1
ATOM 3326 O O . VAL A 1 411 ? -13.476 -13.900 21.495 1.00 95.56 411 VAL A O 1
ATOM 3329 N N . SER A 1 412 ? -12.013 -12.649 20.329 1.00 96.19 412 SER A N 1
ATOM 3330 C CA . SER A 1 412 ? -11.500 -13.712 19.468 1.00 96.19 412 SER A CA 1
ATOM 3331 C C . SER A 1 412 ? -10.006 -13.504 19.204 1.00 96.19 412 SER A C 1
ATOM 3333 O O . SER A 1 412 ? -9.502 -12.377 19.238 1.00 96.19 412 SER A O 1
ATOM 3335 N N . GLU A 1 413 ? -9.287 -14.605 19.002 1.00 97.12 413 GLU A N 1
ATOM 3336 C CA . GLU A 1 413 ? -7.861 -14.628 18.676 1.00 97.12 413 GLU A CA 1
ATOM 3337 C C . GLU A 1 413 ? -7.619 -15.671 17.591 1.00 97.12 413 GLU A C 1
ATOM 3339 O O . GLU A 1 413 ? -8.124 -16.792 17.678 1.00 97.12 413 GLU A O 1
ATOM 3344 N N . GLU A 1 414 ? -6.828 -15.303 16.590 1.00 97.00 414 GLU A N 1
ATOM 3345 C CA . GLU A 1 414 ? -6.454 -16.184 15.489 1.00 97.00 414 GLU A CA 1
ATOM 3346 C C . GLU A 1 414 ? -4.966 -16.012 15.173 1.00 97.00 414 GLU A C 1
ATOM 3348 O O . GLU A 1 414 ? -4.391 -14.941 15.379 1.00 97.00 414 GLU A O 1
ATOM 3353 N N . GLN A 1 415 ? -4.337 -17.076 14.676 1.00 95.50 415 GLN A N 1
ATOM 3354 C CA . GLN A 1 415 ? -2.989 -17.021 14.119 1.00 95.50 415 GLN A CA 1
ATOM 3355 C C . GLN A 1 415 ? -3.062 -17.244 12.617 1.00 95.50 415 GLN A C 1
ATOM 3357 O O . GLN A 1 415 ? -3.744 -18.158 12.153 1.00 95.50 415 GLN A O 1
ATOM 3362 N N . ASP A 1 416 ? -2.331 -16.424 11.874 1.00 92.94 416 ASP A N 1
ATOM 3363 C CA . ASP A 1 416 ? -2.293 -16.467 10.419 1.00 92.94 416 ASP A CA 1
ATOM 3364 C C . ASP A 1 416 ? -0.858 -16.595 9.927 1.00 92.94 416 ASP A C 1
ATOM 3366 O O . ASP A 1 416 ? 0.097 -16.220 10.607 1.00 92.94 416 ASP A O 1
ATOM 3370 N N . VAL A 1 417 ? -0.711 -17.063 8.694 1.00 92.44 417 VAL A N 1
ATOM 3371 C CA . VAL A 1 417 ? 0.555 -17.028 7.969 1.00 92.44 417 VAL A CA 1
ATOM 3372 C C . VAL A 1 417 ? 0.329 -16.241 6.691 1.00 92.44 417 VAL A C 1
ATOM 3374 O O . VAL A 1 417 ? -0.594 -16.526 5.932 1.00 92.44 417 VAL A O 1
ATOM 3377 N N . GLY A 1 418 ? 1.169 -15.242 6.458 1.00 88.00 418 GLY A N 1
ATOM 3378 C CA . GLY A 1 418 ? 1.132 -14.412 5.260 1.00 88.00 418 GLY A CA 1
ATOM 3379 C C . GLY A 1 418 ? 2.508 -14.296 4.630 1.00 88.00 418 GLY A C 1
ATOM 3380 O O . GLY A 1 418 ? 3.511 -14.724 5.196 1.00 88.00 418 GLY A O 1
ATOM 3381 N N . THR A 1 419 ? 2.549 -13.741 3.425 1.00 84.50 419 THR A N 1
ATOM 3382 C CA . THR A 1 419 ? 3.799 -13.438 2.724 1.00 84.50 419 THR A CA 1
ATOM 3383 C C . THR A 1 419 ? 3.780 -11.979 2.303 1.00 84.50 419 THR A C 1
ATOM 3385 O O . THR A 1 419 ? 2.802 -11.522 1.712 1.00 84.50 419 THR A O 1
ATOM 3388 N N . ASP A 1 420 ? 4.856 -11.266 2.605 1.00 82.19 420 ASP A N 1
ATOM 3389 C CA . ASP A 1 420 ? 5.125 -9.919 2.108 1.00 82.19 420 ASP A CA 1
ATOM 3390 C C . ASP A 1 420 ? 6.461 -9.890 1.351 1.00 82.19 420 ASP A C 1
ATOM 3392 O O . ASP A 1 420 ? 7.044 -10.943 1.075 1.00 82.19 420 ASP A O 1
ATOM 3396 N N . ASP A 1 421 ? 6.964 -8.707 0.969 1.00 78.31 421 ASP A N 1
ATOM 3397 C CA . ASP A 1 421 ? 8.197 -8.660 0.172 1.00 78.31 421 ASP A CA 1
ATOM 3398 C C . ASP A 1 421 ? 9.463 -9.103 0.944 1.00 78.31 421 ASP A C 1
ATOM 3400 O O . ASP A 1 421 ? 10.541 -9.164 0.350 1.00 78.31 421 ASP A O 1
ATOM 3404 N N . TRP A 1 422 ? 9.364 -9.418 2.242 1.00 77.12 422 TRP A N 1
ATOM 3405 C CA . TRP A 1 422 ? 10.466 -9.955 3.049 1.00 77.12 422 TRP A CA 1
ATOM 3406 C C . TRP A 1 422 ? 10.320 -11.445 3.371 1.00 77.12 422 TRP A C 1
ATOM 3408 O O . TRP A 1 422 ? 11.217 -12.036 3.977 1.00 77.12 422 TRP A O 1
ATOM 3418 N N . GLY A 1 423 ? 9.242 -12.070 2.899 1.00 81.94 423 GLY A N 1
ATOM 3419 C CA . GLY A 1 423 ? 9.018 -13.505 2.974 1.00 81.94 423 GLY A CA 1
ATOM 3420 C C . GLY A 1 423 ? 7.813 -13.869 3.827 1.00 81.94 423 GLY A C 1
ATOM 3421 O O . GLY A 1 423 ? 6.895 -13.080 4.034 1.00 81.94 423 GLY A O 1
ATOM 3422 N N . THR A 1 424 ? 7.794 -15.122 4.267 1.00 87.31 424 THR A N 1
ATOM 3423 C CA . THR A 1 424 ? 6.701 -15.658 5.073 1.00 87.31 424 THR A CA 1
ATOM 3424 C C . THR A 1 424 ? 6.825 -15.208 6.523 1.00 87.31 424 THR A C 1
ATOM 3426 O O . THR A 1 424 ? 7.879 -15.364 7.140 1.00 87.31 424 THR A O 1
ATOM 3429 N N . VAL A 1 425 ? 5.731 -14.680 7.066 1.00 90.88 425 VAL A N 1
ATOM 3430 C CA . VAL A 1 425 ? 5.630 -14.161 8.431 1.00 90.88 425 VAL A CA 1
ATOM 3431 C C . VAL A 1 425 ? 4.378 -14.745 9.086 1.00 90.88 425 VAL A C 1
ATOM 3433 O O . VAL A 1 425 ? 3.325 -14.862 8.456 1.00 90.88 425 VAL A O 1
ATOM 3436 N N . GLU A 1 426 ? 4.501 -15.135 10.351 1.00 94.81 426 GLU A N 1
ATOM 3437 C CA . GLU A 1 426 ? 3.363 -15.504 11.193 1.00 94.81 426 GLU A CA 1
ATOM 3438 C C . GLU A 1 426 ? 2.766 -14.247 11.821 1.00 94.81 426 GLU A C 1
ATOM 3440 O O . GLU A 1 426 ? 3.493 -13.334 12.218 1.00 94.81 426 GLU A O 1
ATOM 3445 N N . TYR A 1 427 ? 1.449 -14.203 11.957 1.00 96.06 427 TYR A N 1
ATOM 3446 C CA . TYR A 1 427 ? 0.731 -13.079 12.531 1.00 96.06 427 TYR A CA 1
ATOM 3447 C C . TYR A 1 427 ? -0.236 -13.544 13.616 1.00 96.06 427 TYR A C 1
ATOM 3449 O O . TYR A 1 427 ? -0.713 -14.676 13.602 1.00 96.06 427 TYR A O 1
ATOM 3457 N N . ILE A 1 428 ? -0.541 -12.642 14.543 1.00 97.38 428 ILE A N 1
ATOM 3458 C CA . ILE A 1 428 ? -1.587 -12.803 15.546 1.00 97.38 428 ILE A CA 1
ATOM 3459 C C . ILE A 1 428 ? -2.637 -11.711 15.356 1.00 97.38 428 ILE A C 1
ATOM 3461 O O . ILE A 1 428 ? -2.326 -10.516 15.330 1.00 97.38 428 ILE A O 1
ATOM 3465 N N . PHE A 1 429 ? -3.879 -12.150 15.224 1.00 98.00 429 PHE A N 1
ATOM 3466 C CA . PHE A 1 429 ? -5.069 -11.322 15.174 1.00 98.00 429 PHE A CA 1
ATOM 3467 C C . PHE A 1 429 ? -5.766 -11.346 16.533 1.00 98.00 429 PHE A C 1
ATOM 3469 O O . PHE A 1 429 ? -5.903 -12.408 17.145 1.00 98.00 429 PHE A O 1
ATOM 3476 N N . LYS A 1 430 ? -6.259 -10.191 16.983 1.00 97.88 430 LYS A N 1
ATOM 3477 C CA . LYS A 1 430 ? -7.174 -10.089 18.120 1.00 97.88 430 LYS A CA 1
ATOM 3478 C C . LYS A 1 430 ? -8.333 -9.149 17.819 1.00 97.88 430 LYS A C 1
ATOM 3480 O O . LYS A 1 430 ? -8.133 -7.994 17.442 1.00 97.88 430 LYS A O 1
ATOM 3485 N N . GLU A 1 431 ? -9.536 -9.630 18.099 1.00 97.62 431 GLU A N 1
ATOM 3486 C CA . GLU A 1 431 ? -10.725 -8.802 18.274 1.00 97.62 431 GLU A CA 1
ATOM 3487 C C . GLU A 1 431 ? -10.853 -8.429 19.751 1.00 97.62 431 GLU A C 1
ATOM 3489 O O . GLU A 1 431 ? -10.840 -9.296 20.629 1.00 97.62 431 GLU A O 1
ATOM 3494 N N . LEU A 1 432 ? -10.984 -7.138 20.033 1.00 97.38 432 LEU A N 1
ATOM 3495 C CA . LEU A 1 432 ? -11.055 -6.592 21.382 1.00 97.38 432 LEU A CA 1
ATOM 3496 C C . LEU A 1 432 ? -12.384 -5.867 21.603 1.00 97.38 432 LEU A C 1
ATOM 3498 O O . LEU A 1 432 ? -12.880 -5.177 20.709 1.00 97.38 432 LEU A O 1
ATOM 3502 N N . SER A 1 433 ? -12.918 -5.968 22.817 1.00 96.62 433 SER A N 1
ATOM 3503 C CA . SER A 1 433 ? -14.045 -5.163 23.301 1.00 96.62 433 SER A CA 1
ATOM 3504 C C . SER A 1 433 ? -13.810 -4.757 24.754 1.00 96.62 433 SER A C 1
ATOM 3506 O O . SER A 1 433 ? -12.983 -5.357 25.441 1.00 96.62 433 SER A O 1
ATOM 3508 N N . TRP A 1 434 ? -14.573 -3.788 25.253 1.00 95.38 434 TRP A N 1
ATOM 3509 C CA . TRP A 1 434 ? -14.625 -3.528 26.694 1.00 95.38 434 TRP A CA 1
ATOM 3510 C C . TRP A 1 434 ? -15.180 -4.746 27.452 1.00 95.38 434 TRP A C 1
ATOM 3512 O O . TRP A 1 434 ? -15.957 -5.532 26.887 1.00 95.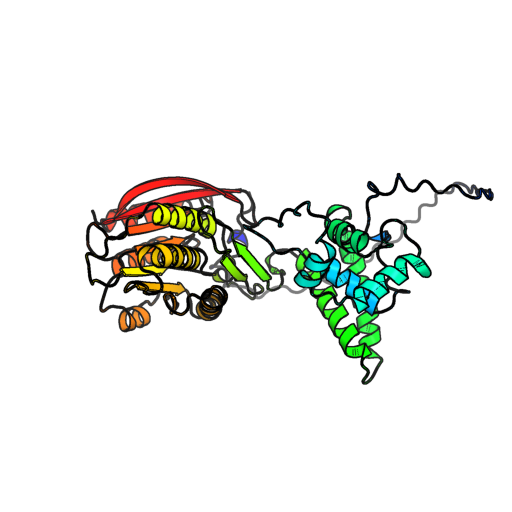38 434 TRP A O 1
ATOM 3522 N N . GLU A 1 435 ? -14.709 -4.943 28.687 1.00 86.62 435 GLU A N 1
ATOM 3523 C CA . GLU A 1 435 ? -15.145 -6.035 29.569 1.00 86.62 435 GLU A CA 1
ATOM 3524 C C . GLU A 1 435 ? -16.604 -5.922 30.014 1.00 86.62 435 GLU A C 1
ATOM 3526 O O . GLU A 1 435 ? -17.031 -4.830 30.451 1.00 86.62 435 GLU A O 1
#

Foldseek 3Di:
DDDPLVVPDPPPPDDPPDDPDPDDDDDDDDDDDDDDDDDDDDDDDDDDDDDDPPPQPPDADALVNQDDLVPDDLLLLLQLLLLQPAAAAEQQHGDDDDPPLVCLLVVSCVRSVNDPVSLVSNLCCCVPVNPDPQRNDSSSVSPRSNCNVVVYDPVSVLVVLVSNLVVLVVVLVPDDDDPVNVSSVSSNVSSLQSNQCSVDQLSHAKDKHWYDEPQFPDIQIFIQHRDDPSLPLSDDDFQLNVLLNVLLVVLSPDDDDPPDLDEAEEEEDSCSRNSNLLSNLRSLCVVCCVVPNNDRRRYAYEYEDAPVRQVRNQVSCVVSVNPVHYHYDYADLVDRPVVCVVPVVAAHQEYEYGAQDSDLCSLVSVLVVCLRRFDQDQRRKYKYKHWDDPVCPVSVVSSVVSCVVSQKDFPDKDKDWTAHNVGIIIMIITIIDGD

Radius of gyration: 27.89 Å; chains: 1; bounding box: 86×48×80 Å

InterPro domains:
  IPR019410 Lysine methyltransferase [PF10294] (229-391)
  IPR019410 Lysine methyltransferase [PTHR14614] (198-414)
  IPR029063 S-adenosyl-L-methionine-dependent methyltransferase superfamily [G3DSA:3.40.50.150] (202-425)
  IPR029063 S-adenosyl-L-methionine-dependent methyltransferase superfamily [SSF53335] (215-376)

pLDDT: mean 82.64, std 20.93, range [24.16, 98.81]